Protein AF-0000000075106547 (afdb_homodimer)

Solvent-accessible surface area (backbone atoms only — not comparable to full-atom values): 24984 Å² total; per-residue (Å²): 137,80,78,79,80,79,58,65,63,56,52,52,57,52,51,61,35,63,42,76,65,81,69,67,64,35,56,65,35,64,39,26,22,34,36,47,40,51,32,38,85,75,38,53,70,43,64,69,35,44,50,49,42,47,55,53,49,51,49,49,57,64,35,77,43,72,66,22,63,72,66,71,40,57,31,44,57,52,49,46,49,51,40,51,51,55,41,36,71,74,37,48,65,53,44,67,60,53,68,52,71,87,51,52,55,53,53,53,51,51,51,52,50,53,60,61,70,52,55,55,88,45,49,68,60,52,46,28,33,25,26,42,51,12,48,56,52,60,70,41,84,60,59,52,71,41,50,54,23,52,52,51,52,41,48,53,50,47,50,40,49,71,43,47,92,67,40,38,60,65,49,34,34,19,44,34,16,47,53,37,34,51,49,51,37,17,37,22,28,44,40,33,54,87,57,58,64,66,61,21,45,62,59,61,33,47,42,52,34,44,52,47,48,51,56,52,50,58,57,54,56,56,61,58,55,62,59,60,62,66,60,66,60,64,80,106,139,82,80,78,81,77,62,66,65,57,52,52,56,52,50,60,36,64,42,74,62,82,65,65,62,35,56,63,35,64,38,26,20,33,36,46,40,52,32,38,85,75,36,53,70,44,66,68,35,43,51,48,41,48,56,52,47,51,50,49,58,63,36,75,43,72,67,23,62,72,65,72,39,58,31,45,57,52,49,46,51,50,41,52,50,54,41,37,71,74,36,47,62,52,43,66,59,54,69,54,72,87,51,53,58,54,53,53,50,51,52,52,49,52,59,60,69,53,55,56,88,46,48,69,60,52,45,29,32,25,26,42,52,11,48,56,51,58,71,41,84,62,59,51,71,39,50,54,23,50,51,52,52,43,47,52,51,48,50,41,51,70,43,45,92,68,38,37,62,67,48,36,34,18,46,34,16,46,53,37,34,51,49,50,38,17,37,23,30,44,38,32,75,72,61,56,62,66,62,20,43,62,57,59,34,46,41,48,37,46,53,48,47,52,56,51,50,58,57,53,57,55,60,55,55,60,56,59,61,64,60,65,60,64,78,106

Structure (mmCIF, N/CA/C/O backbone):
data_AF-0000000075106547-model_v1
#
loop_
_entity.id
_entity.type
_entity.pdbx_description
1 polymer 'Globin domain-containing protein'
#
loop_
_atom_site.group_PDB
_atom_site.id
_atom_site.type_symbol
_atom_site.label_atom_id
_atom_site.label_alt_id
_atom_site.label_comp_id
_atom_site.label_asym_id
_atom_site.label_entity_id
_atom_site.label_seq_id
_atom_site.pdbx_PDB_ins_code
_atom_site.Cartn_x
_atom_site.Cartn_y
_atom_site.Cartn_z
_atom_site.occupancy
_atom_site.B_iso_or_equiv
_atom_site.auth_seq_id
_atom_site.auth_comp_id
_atom_site.auth_asym_id
_atom_site.auth_atom_id
_atom_site.pdbx_PDB_model_num
ATOM 1 N N . MET A 1 1 ? 10.703 -54.156 0.017 1 30.72 1 MET A N 1
ATOM 2 C CA . MET A 1 1 ? 9.367 -53.906 0.556 1 30.72 1 MET A CA 1
ATOM 3 C C . MET A 1 1 ? 8.961 -52.469 0.303 1 30.72 1 MET A C 1
ATOM 5 O O . MET A 1 1 ? 9.57 -51.531 0.836 1 30.72 1 MET A O 1
ATOM 9 N N . GLY A 1 2 ? 8.5 -52 -0.879 1 34.97 2 GLY A N 1
ATOM 10 C CA . GLY A 1 2 ? 8.195 -50.75 -1.591 1 34.97 2 GLY A CA 1
ATOM 11 C C . GLY A 1 2 ? 7.039 -50 -0.983 1 34.97 2 GLY A C 1
ATOM 12 O O . GLY A 1 2 ? 5.891 -50.438 -1.051 1 34.97 2 GLY A O 1
ATOM 13 N N . GLY A 1 3 ? 7.254 -49.281 0.137 1 39.09 3 GLY A N 1
ATOM 14 C CA . GLY A 1 3 ? 6.18 -48.594 0.824 1 39.09 3 GLY A CA 1
ATOM 15 C C . GLY A 1 3 ? 5.391 -47.656 -0.085 1 39.09 3 GLY A C 1
ATOM 16 O O . GLY A 1 3 ? 5.969 -46.938 -0.905 1 39.09 3 GLY A O 1
ATOM 17 N N . LYS A 1 4 ? 4.141 -48.125 -0.405 1 44.91 4 LYS A N 1
ATOM 18 C CA . LYS A 1 4 ? 3.143 -47.469 -1.254 1 44.91 4 LYS A CA 1
ATOM 19 C C . LYS A 1 4 ? 2.939 -46 -0.854 1 44.91 4 LYS A C 1
ATOM 21 O O . LYS A 1 4 ? 2.734 -45.719 0.323 1 44.91 4 LYS A O 1
ATOM 26 N N . PRO A 1 5 ? 3.264 -45.031 -1.655 1 45.59 5 PRO A N 1
ATOM 27 C CA . PRO A 1 5 ? 3.24 -43.562 -1.402 1 45.59 5 PRO A CA 1
ATOM 28 C C . PRO A 1 5 ? 1.875 -43.094 -0.927 1 45.59 5 PRO A C 1
ATOM 30 O O . PRO A 1 5 ? 0.857 -43.719 -1.179 1 45.59 5 PRO A O 1
ATOM 33 N N . SER A 1 6 ? 1.68 -42.031 0.016 1 41.75 6 SER A N 1
ATOM 34 C CA . SER A 1 6 ? 0.775 -41.156 0.778 1 41.75 6 SER A CA 1
ATOM 35 C C . SER A 1 6 ? -0.277 -40.531 -0.125 1 41.75 6 SER A C 1
ATOM 37 O O . SER A 1 6 ? -0.395 -39.312 -0.181 1 41.75 6 SER A O 1
ATOM 39 N N . LYS A 1 7 ? -0.976 -41.156 -0.979 1 49.06 7 LYS A N 1
ATOM 40 C CA . LYS A 1 7 ? -2.107 -40.812 -1.837 1 49.06 7 LYS A CA 1
ATOM 41 C C . LYS A 1 7 ? -3.277 -40.281 -1.018 1 49.06 7 LYS A C 1
ATOM 43 O O . LYS A 1 7 ? -3.996 -39.375 -1.465 1 49.06 7 LYS A O 1
ATOM 48 N N . GLU A 1 8 ? -3.484 -40.75 0.095 1 41.91 8 GLU A N 1
ATOM 49 C CA . GLU A 1 8 ? -4.645 -40.375 0.902 1 41.91 8 GLU A CA 1
ATOM 50 C C . GLU A 1 8 ? -4.59 -38.906 1.317 1 41.91 8 GLU A C 1
ATOM 52 O O . GLU A 1 8 ? -5.609 -38.219 1.31 1 41.91 8 GLU A O 1
ATOM 57 N N . LYS A 1 9 ? -3.547 -38.438 1.621 1 46.06 9 LYS A N 1
ATOM 58 C CA . LYS A 1 9 ? -3.436 -37.031 2.021 1 46.06 9 LYS A CA 1
ATOM 59 C C . LYS A 1 9 ? -3.697 -36.094 0.841 1 46.06 9 LYS A C 1
ATOM 61 O O . LYS A 1 9 ? -4.137 -34.969 1.026 1 46.06 9 LYS A O 1
ATOM 66 N N . LYS A 1 10 ? -3.363 -36.469 -0.302 1 42.81 10 LYS A N 1
ATOM 67 C CA . LYS A 1 10 ? -3.625 -35.656 -1.476 1 42.81 10 LYS A CA 1
ATOM 68 C C . LYS A 1 10 ? -5.121 -35.531 -1.755 1 42.81 10 LYS A C 1
ATOM 70 O O . LYS A 1 10 ? -5.633 -34.469 -2.059 1 42.81 10 LYS A O 1
ATOM 75 N N . ILE A 1 11 ? -5.828 -36.562 -1.585 1 44.66 11 ILE A N 1
ATOM 76 C CA . ILE A 1 11 ? -7.254 -36.625 -1.889 1 44.66 11 ILE A CA 1
ATOM 77 C C . ILE A 1 11 ? -8.031 -35.812 -0.851 1 44.66 11 ILE A C 1
ATOM 79 O O . ILE A 1 11 ? -8.938 -35.062 -1.198 1 44.66 11 ILE A O 1
ATOM 83 N N . VAL A 1 12 ? -7.652 -35.844 0.376 1 42.22 12 VAL A N 1
ATOM 84 C CA . VAL A 1 12 ? -8.359 -35.125 1.437 1 42.22 12 VAL A CA 1
ATOM 85 C C . VAL A 1 12 ? -8.156 -33.625 1.281 1 42.22 12 VAL A C 1
ATOM 87 O O . VAL A 1 12 ? -9.102 -32.844 1.421 1 42.22 12 VAL A O 1
ATOM 90 N N . VAL A 1 13 ? -7.047 -33.156 0.962 1 43.84 13 VAL A N 1
ATOM 91 C CA . VAL A 1 13 ? -6.793 -31.719 0.77 1 43.84 13 VAL A CA 1
ATOM 92 C C . VAL A 1 13 ? -7.574 -31.219 -0.441 1 43.84 13 VAL A C 1
ATOM 94 O O . VAL A 1 13 ? -8.164 -30.141 -0.399 1 43.84 13 VAL A O 1
ATOM 97 N N . GLU A 1 14 ? -7.625 -32.094 -1.427 1 44.78 14 GLU A N 1
ATOM 98 C CA . GLU A 1 14 ? -8.398 -31.734 -2.607 1 44.78 14 GLU A CA 1
ATOM 99 C C . GLU A 1 14 ? -9.891 -31.672 -2.291 1 44.78 14 GLU A C 1
ATOM 101 O O . GLU A 1 14 ? -10.586 -30.75 -2.732 1 44.78 14 GLU A O 1
ATOM 106 N N . GLU A 1 15 ? -10.336 -32.625 -1.574 1 44.88 15 GLU A N 1
ATOM 107 C CA . GLU A 1 15 ? -11.75 -32.688 -1.219 1 44.88 15 GLU A CA 1
ATOM 108 C C . GLU A 1 15 ? -12.133 -31.5 -0.331 1 44.88 15 GLU A C 1
ATOM 110 O O . GLU A 1 15 ? -13.203 -30.906 -0.494 1 44.88 15 GLU A O 1
ATOM 115 N N . VAL A 1 16 ? -11.344 -31.234 0.59 1 43.84 16 VAL A N 1
ATOM 116 C CA . VAL A 1 16 ? -11.633 -30.125 1.496 1 43.84 16 VAL A CA 1
ATOM 117 C C . VAL A 1 16 ? -11.609 -28.797 0.722 1 43.84 16 VAL A C 1
ATOM 119 O O . VAL A 1 16 ? -12.43 -27.922 0.979 1 43.84 16 VAL A O 1
ATOM 122 N N . LEU A 1 17 ? -10.812 -28.797 -0.248 1 46.12 17 LEU A N 1
ATOM 123 C CA . LEU A 1 17 ? -10.695 -27.578 -1.054 1 46.12 17 LEU A CA 1
ATOM 124 C C . LEU A 1 17 ? -11.945 -27.375 -1.906 1 46.12 17 LEU A C 1
ATOM 126 O O . LEU A 1 17 ? -12.242 -26.25 -2.32 1 46.12 17 LEU A O 1
ATOM 130 N N . TYR A 1 18 ? -12.719 -28.562 -2.111 1 45.62 18 TYR A N 1
ATOM 131 C CA . TYR A 1 18 ? -13.859 -28.469 -3.018 1 45.62 18 TYR A CA 1
ATOM 132 C C . TYR A 1 18 ? -15.156 -28.234 -2.242 1 45.62 18 TYR A C 1
ATOM 134 O O . TYR A 1 18 ? -16.219 -28.016 -2.838 1 45.62 18 TYR A O 1
ATOM 142 N N . ARG A 1 19 ? -15 -28.344 -0.941 1 48.44 19 ARG A N 1
ATOM 143 C CA . ARG A 1 19 ? -16.25 -28.078 -0.229 1 48.44 19 ARG A CA 1
ATOM 144 C C . ARG A 1 19 ? -16.609 -26.609 -0.318 1 48.44 19 ARG A C 1
ATOM 146 O O . ARG A 1 19 ? -15.742 -25.734 -0.328 1 48.44 19 ARG A O 1
ATOM 153 N N . GLU A 1 20 ? -17.875 -26.469 -0.682 1 55.62 20 GLU A N 1
ATOM 154 C CA . GLU A 1 20 ? -18.406 -25.109 -0.751 1 55.62 20 GLU A CA 1
ATOM 155 C C . GLU A 1 20 ? -18.188 -24.359 0.558 1 55.62 20 GLU A C 1
ATOM 157 O O . GLU A 1 20 ? -18.453 -24.891 1.638 1 55.62 20 GLU A O 1
ATOM 162 N N . PHE A 1 21 ? -17.344 -23.438 0.439 1 57.31 21 PHE A N 1
ATOM 163 C CA . PHE A 1 21 ? -17.125 -22.562 1.582 1 57.31 21 PHE A CA 1
ATOM 164 C C . PHE A 1 21 ? -18.438 -21.938 2.045 1 57.31 21 PHE A C 1
ATOM 166 O O . PHE A 1 21 ? -19.141 -21.312 1.252 1 57.31 21 PHE A O 1
ATOM 173 N N . THR A 1 22 ? -18.906 -22.297 3.182 1 60.94 22 THR A N 1
ATOM 174 C CA . THR A 1 22 ? -20.234 -21.938 3.66 1 60.94 22 THR A CA 1
ATOM 175 C C . THR A 1 22 ? -20.141 -20.812 4.695 1 60.94 22 THR A C 1
ATOM 177 O O . THR A 1 22 ? -21.156 -20.406 5.262 1 60.94 22 THR A O 1
ATOM 180 N N . TYR A 1 23 ? -18.969 -20.297 4.895 1 64.06 23 TYR A N 1
ATOM 181 C CA . TYR A 1 23 ? -18.875 -19.25 5.895 1 64.06 23 TYR A CA 1
ATOM 182 C C . TYR A 1 23 ? -19.109 -17.875 5.27 1 64.06 23 TYR A C 1
ATOM 184 O O . TYR A 1 23 ? -19.109 -17.734 4.043 1 64.06 23 TYR A O 1
ATOM 192 N N . GLY A 1 24 ? -19.422 -16.859 6.102 1 75.88 24 GLY A N 1
ATOM 193 C CA . GLY A 1 24 ? -19.625 -15.492 5.648 1 75.88 24 GLY A CA 1
ATOM 194 C C . GLY A 1 24 ? -18.406 -14.883 4.992 1 75.88 24 GLY A C 1
ATOM 195 O O . GLY A 1 24 ? -17.297 -15.383 5.164 1 75.88 24 GLY A O 1
ATOM 196 N N . LEU A 1 25 ? -18.719 -13.961 4.051 1 84.06 25 LEU A N 1
ATOM 197 C CA . LEU A 1 25 ? -17.672 -13.227 3.361 1 84.06 25 LEU A CA 1
ATOM 198 C C . LEU A 1 25 ? -17.625 -11.773 3.838 1 84.06 25 LEU A C 1
ATOM 200 O O . LEU A 1 25 ? -18.625 -11.234 4.289 1 84.06 25 LEU A O 1
ATOM 204 N N . ALA A 1 26 ? -16.438 -11.227 3.793 1 87.81 26 ALA A N 1
ATOM 205 C CA . ALA A 1 26 ? -16.234 -9.844 4.211 1 87.81 26 ALA A CA 1
ATOM 206 C C . ALA A 1 26 ? -16.859 -8.875 3.213 1 87.81 26 ALA A C 1
ATOM 208 O O . ALA A 1 26 ? -17 -9.195 2.031 1 87.81 26 ALA A O 1
ATOM 209 N N . ALA A 1 27 ? -17.188 -7.637 3.768 1 85.25 27 ALA A N 1
ATOM 210 C CA . ALA A 1 27 ? -17.703 -6.566 2.922 1 85.25 27 ALA A CA 1
ATOM 211 C C . ALA A 1 27 ? -16.656 -6.109 1.91 1 85.25 27 ALA A C 1
ATOM 213 O O . ALA A 1 27 ? -15.453 -6.191 2.174 1 85.25 27 ALA A O 1
ATOM 214 N N . SER A 1 28 ? -17.141 -5.629 0.776 1 86.62 28 SER A N 1
ATOM 215 C CA . SER A 1 28 ? -16.281 -5.246 -0.329 1 86.62 28 SER A CA 1
ATOM 216 C C . SER A 1 28 ? -15.273 -4.176 0.099 1 86.62 28 SER A C 1
ATOM 218 O O . SER A 1 28 ? -14.117 -4.191 -0.326 1 86.62 28 SER A O 1
ATOM 220 N N . ASP A 1 29 ? -15.711 -3.203 0.863 1 87.44 29 ASP A N 1
ATOM 221 C CA . ASP A 1 29 ? -14.82 -2.121 1.268 1 87.44 29 ASP A CA 1
ATOM 222 C C . ASP A 1 29 ? -13.711 -2.637 2.184 1 87.44 29 ASP A C 1
ATOM 224 O O . ASP A 1 29 ? -12.57 -2.178 2.105 1 87.44 29 ASP A O 1
ATOM 228 N N . CYS A 1 30 ? -14.039 -3.609 2.984 1 90.19 30 CYS A N 1
ATOM 229 C CA . CYS A 1 30 ? -13.023 -4.234 3.828 1 90.19 30 CYS A CA 1
ATOM 230 C C . CYS A 1 30 ? -12 -4.984 2.986 1 90.19 30 CYS A C 1
ATOM 232 O O . CYS A 1 30 ? -10.797 -4.887 3.234 1 90.19 30 CYS A O 1
ATOM 234 N N . VAL A 1 31 ? -12.492 -5.699 2.039 1 92.25 31 VAL A N 1
ATOM 235 C CA . VAL A 1 31 ? -11.609 -6.461 1.156 1 92.25 31 VAL A CA 1
ATOM 236 C C . VAL A 1 31 ? -10.719 -5.504 0.366 1 92.25 31 VAL A C 1
ATOM 238 O O . VAL A 1 31 ? -9.5 -5.684 0.305 1 92.25 31 VAL A O 1
ATOM 241 N N . GLN A 1 32 ? -11.312 -4.457 -0.16 1 92.12 32 GLN A N 1
ATOM 242 C CA . GLN A 1 32 ? -10.586 -3.494 -0.985 1 92.12 32 GLN A CA 1
ATOM 243 C C . GLN A 1 32 ? -9.516 -2.771 -0.176 1 92.12 32 GLN A C 1
ATOM 245 O O . GLN A 1 32 ? -8.43 -2.475 -0.692 1 92.12 32 GLN A O 1
ATOM 250 N N . HIS A 1 33 ? -9.75 -2.566 1.039 1 93 33 HIS A N 1
ATOM 251 C CA . HIS A 1 33 ? -8.805 -1.859 1.896 1 93 33 HIS A CA 1
ATOM 252 C C . HIS A 1 33 ? -7.465 -2.588 1.959 1 93 33 HIS A C 1
ATOM 254 O O . HIS A 1 33 ? -6.414 -1.955 2.07 1 93 33 HIS A O 1
ATOM 260 N N . TYR A 1 34 ? -7.559 -3.846 1.873 1 93.88 34 TYR A N 1
ATOM 261 C CA . TYR A 1 34 ? -6.344 -4.613 2.107 1 93.88 34 TYR A CA 1
ATOM 262 C C . TYR A 1 34 ? -5.777 -5.152 0.8 1 93.88 34 TYR A C 1
ATOM 264 O O . TYR A 1 34 ? -4.816 -5.93 0.804 1 93.88 34 TYR A O 1
ATOM 272 N N . LEU A 1 35 ? -6.375 -4.781 -0.292 1 94.94 35 LEU A N 1
ATOM 273 C CA . LEU A 1 35 ? -5.738 -4.961 -1.592 1 94.94 35 LEU A CA 1
ATOM 274 C C . LEU A 1 35 ? -4.703 -3.871 -1.847 1 94.94 35 LEU A C 1
ATOM 276 O O . LEU A 1 35 ? -4.91 -2.715 -1.473 1 94.94 35 LEU A O 1
ATOM 280 N N . PRO A 1 36 ? -3.559 -4.277 -2.49 1 94.25 36 PRO A N 1
ATOM 281 C CA . PRO A 1 36 ? -2.611 -3.215 -2.834 1 94.25 36 PRO A CA 1
ATOM 282 C C . PRO A 1 36 ? -3.23 -2.131 -3.713 1 94.25 36 PRO A C 1
ATOM 284 O O . PRO A 1 36 ? -3.879 -2.441 -4.715 1 94.25 36 PRO A O 1
ATOM 287 N N . PRO A 1 37 ? -2.99 -0.891 -3.377 1 92.38 37 PRO A N 1
ATOM 288 C CA . PRO A 1 37 ? -3.625 0.204 -4.113 1 92.38 37 PRO A CA 1
ATOM 289 C C . PRO A 1 37 ? -3.18 0.27 -5.574 1 92.38 37 PRO A C 1
ATOM 291 O O . PRO A 1 37 ? -3.824 0.932 -6.391 1 92.38 37 PRO A O 1
ATOM 294 N N . ASN A 1 38 ? -2.074 -0.325 -5.891 1 88.44 38 ASN A N 1
ATOM 295 C CA . ASN A 1 38 ? -1.568 -0.264 -7.258 1 88.44 38 ASN A CA 1
ATOM 296 C C . ASN A 1 38 ? -2.066 -1.439 -8.094 1 88.44 38 ASN A C 1
ATOM 298 O O . ASN A 1 38 ? -1.731 -1.554 -9.273 1 88.44 38 ASN A O 1
ATOM 302 N N . LEU A 1 39 ? -2.85 -2.344 -7.48 1 91.88 39 LEU A N 1
ATOM 303 C CA . LEU A 1 39 ? -3.494 -3.412 -8.234 1 91.88 39 LEU A CA 1
ATOM 304 C C . LEU A 1 39 ? -4.887 -2.988 -8.695 1 91.88 39 LEU A C 1
ATOM 306 O O . LEU A 1 39 ? -5.457 -2.035 -8.164 1 91.88 39 LEU A O 1
ATOM 310 N N . PRO A 1 40 ? -5.41 -3.738 -9.688 1 89.75 40 PRO A N 1
ATOM 311 C CA . PRO A 1 40 ? -6.762 -3.389 -10.125 1 89.75 40 PRO A CA 1
ATOM 312 C C . PRO A 1 40 ? -7.809 -3.59 -9.031 1 89.75 40 PRO A C 1
ATOM 314 O O . PRO A 1 40 ? -7.719 -4.547 -8.258 1 89.75 40 PRO A O 1
ATOM 317 N N . ILE A 1 41 ? -8.75 -2.664 -8.961 1 88.31 41 ILE A N 1
ATOM 318 C CA . ILE A 1 41 ? -9.836 -2.74 -7.988 1 88.31 41 ILE A CA 1
ATOM 319 C C . ILE A 1 41 ? -10.688 -3.975 -8.266 1 88.31 41 ILE A C 1
ATOM 321 O O . ILE A 1 41 ? -11.227 -4.586 -7.34 1 88.31 41 ILE A O 1
ATOM 325 N N . ARG A 1 42 ? -10.789 -4.316 -9.555 1 89.12 42 ARG A N 1
ATOM 326 C CA . ARG A 1 42 ? -11.539 -5.484 -10 1 89.12 42 ARG A CA 1
ATOM 327 C C . ARG A 1 42 ? -10.68 -6.379 -10.891 1 89.12 42 ARG A C 1
ATOM 329 O O . ARG A 1 42 ? -10.875 -6.426 -12.109 1 89.12 42 ARG A O 1
ATOM 336 N N . PRO A 1 43 ? -9.797 -7.133 -10.242 1 92.75 43 PRO A N 1
ATOM 337 C CA . PRO A 1 43 ? -8.914 -8 -11.031 1 92.75 43 PRO A CA 1
ATOM 338 C C . PRO A 1 43 ? -9.664 -9.148 -11.703 1 92.75 43 PRO A C 1
ATOM 340 O O . PRO A 1 43 ? -10.656 -9.641 -11.164 1 92.75 43 PRO A O 1
ATOM 343 N N . ILE A 1 44 ? -9.094 -9.539 -12.82 1 91.94 44 ILE A N 1
ATOM 344 C CA . ILE A 1 44 ? -9.789 -10.547 -13.609 1 91.94 44 ILE A CA 1
ATOM 345 C C . ILE A 1 44 ? -8.875 -11.758 -13.82 1 91.94 44 ILE A C 1
ATOM 347 O O . ILE A 1 44 ? -7.652 -11.609 -13.93 1 91.94 44 ILE A O 1
ATOM 351 N N . LEU A 1 45 ? -9.516 -12.898 -13.836 1 93.31 45 LEU A N 1
ATOM 352 C CA . LEU A 1 45 ? -8.875 -14.156 -14.203 1 93.31 45 LEU A CA 1
ATOM 353 C C . LEU A 1 45 ? -9.25 -14.562 -15.625 1 93.31 45 LEU A C 1
ATOM 355 O O . LEU A 1 45 ? -10.414 -14.852 -15.906 1 93.31 45 LEU A O 1
ATOM 359 N N . ASN A 1 46 ? -8.25 -14.516 -16.5 1 91.06 46 ASN A N 1
ATOM 360 C CA . ASN A 1 46 ? -8.523 -14.992 -17.859 1 91.06 46 ASN A CA 1
ATOM 361 C C . ASN A 1 46 ? -7.332 -15.742 -18.438 1 91.06 46 ASN A C 1
ATOM 363 O O . ASN A 1 46 ? -6.238 -15.711 -17.875 1 91.06 46 ASN A O 1
ATOM 367 N N . VAL A 1 47 ? -7.574 -16.375 -19.531 1 95.06 47 VAL A N 1
ATOM 368 C CA . VAL A 1 47 ? -6.602 -17.312 -20.109 1 95.06 47 VAL A CA 1
ATOM 369 C C . VAL A 1 47 ? -5.387 -16.531 -20.625 1 95.06 47 VAL A C 1
ATOM 371 O O . VAL A 1 47 ? -4.254 -17 -20.516 1 95.06 47 VAL A O 1
ATOM 374 N N . ALA A 1 48 ? -5.539 -15.414 -21.156 1 94.31 48 ALA A N 1
ATOM 375 C CA . ALA A 1 48 ? -4.445 -14.617 -21.703 1 94.31 48 ALA A CA 1
ATOM 376 C C . ALA A 1 48 ? -3.465 -14.203 -20.609 1 94.31 48 ALA A C 1
ATOM 378 O O . ALA A 1 48 ? -2.25 -14.344 -20.766 1 94.31 48 ALA A O 1
ATOM 379 N N . TYR A 1 49 ? -4.008 -13.711 -19.5 1 94.81 49 TYR A N 1
ATOM 380 C CA . TYR A 1 49 ? -3.166 -13.328 -18.375 1 94.81 49 TYR A CA 1
ATOM 381 C C . TYR A 1 49 ? -2.449 -14.531 -17.781 1 94.81 49 TYR A C 1
ATOM 383 O O . TYR A 1 49 ? -1.263 -14.461 -17.469 1 94.81 49 TYR A O 1
ATOM 391 N N . LEU A 1 50 ? -3.152 -15.641 -17.703 1 97.06 50 LEU A N 1
ATOM 392 C CA . LEU A 1 50 ? -2.531 -16.859 -17.172 1 97.06 50 LEU A CA 1
ATOM 393 C C . LEU A 1 50 ? -1.385 -17.312 -18.062 1 97.06 50 LEU A C 1
ATOM 395 O O . LEU A 1 50 ? -0.336 -17.734 -17.562 1 97.06 50 LEU A O 1
ATOM 399 N N . THR A 1 51 ? -1.604 -17.219 -19.297 1 97.5 51 THR A N 1
ATOM 400 C CA . THR A 1 51 ? -0.58 -17.609 -20.25 1 97.5 51 THR A CA 1
ATOM 401 C C . THR A 1 51 ? 0.662 -16.734 -20.109 1 97.5 51 THR A C 1
ATOM 403 O O . THR A 1 51 ? 1.784 -17.25 -20.062 1 97.5 51 THR A O 1
ATOM 406 N N . ASP A 1 52 ? 0.47 -15.445 -20.016 1 96.81 52 ASP A N 1
ATOM 407 C CA . ASP A 1 52 ? 1.588 -14.523 -19.844 1 96.81 52 ASP A CA 1
ATOM 408 C C . ASP A 1 52 ? 2.332 -14.789 -18.547 1 96.81 52 ASP A C 1
ATOM 410 O O . ASP A 1 52 ? 3.564 -14.781 -18.516 1 96.81 52 ASP A O 1
ATOM 414 N N . CYS A 1 53 ? 1.581 -15 -17.5 1 97.62 53 CYS A N 1
ATOM 415 C CA . CYS A 1 53 ? 2.195 -15.266 -16.203 1 97.62 53 CYS A CA 1
ATOM 416 C C . CYS A 1 53 ? 2.971 -16.578 -16.219 1 97.62 53 CYS A C 1
ATOM 418 O O . CYS A 1 53 ? 4.07 -16.656 -15.672 1 97.62 53 CYS A O 1
ATOM 420 N N . THR A 1 54 ? 2.398 -17.562 -16.906 1 97.62 54 THR A N 1
ATOM 421 C CA . THR A 1 54 ? 3.059 -18.859 -17 1 97.62 54 THR A CA 1
ATOM 422 C C . THR A 1 54 ? 4.383 -18.75 -17.75 1 97.62 54 THR A C 1
ATOM 424 O O . THR A 1 54 ? 5.406 -19.266 -17.297 1 97.62 54 THR A O 1
ATOM 427 N N . LYS A 1 55 ? 4.352 -18.078 -18.812 1 97 55 LYS A N 1
ATOM 428 C CA . LYS A 1 55 ? 5.547 -17.891 -19.625 1 97 55 LYS A CA 1
ATOM 429 C C . LYS A 1 55 ? 6.625 -17.125 -18.859 1 97 55 LYS A C 1
ATOM 431 O O . LYS A 1 55 ? 7.793 -17.531 -18.875 1 97 55 LYS A O 1
ATOM 436 N N . THR A 1 56 ? 6.246 -16.141 -18.203 1 95.94 56 THR A N 1
ATOM 437 C CA . THR A 1 56 ? 7.23 -15.281 -17.562 1 95.94 56 THR A CA 1
ATOM 438 C C . THR A 1 56 ? 7.738 -15.914 -16.266 1 95.94 56 THR A C 1
ATOM 440 O O . THR A 1 56 ? 8.891 -15.719 -15.883 1 95.94 56 THR A O 1
ATOM 443 N N . TRP A 1 57 ? 6.871 -16.672 -15.633 1 95.56 57 TRP A N 1
ATOM 444 C CA . TRP A 1 57 ? 7.332 -17.422 -14.469 1 95.56 57 TRP A CA 1
ATOM 445 C C . TRP A 1 57 ? 8.391 -18.438 -14.859 1 95.56 57 TRP A C 1
ATOM 447 O O . TRP A 1 57 ? 9.383 -18.609 -14.156 1 95.56 57 TRP A O 1
ATOM 457 N N . LYS A 1 58 ? 8.164 -19.109 -15.93 1 93.44 58 LYS A N 1
ATOM 458 C CA . LYS A 1 58 ? 9.133 -20.078 -16.438 1 93.44 58 LYS A CA 1
ATOM 459 C C . LYS A 1 58 ? 10.484 -19.406 -16.703 1 93.44 58 LYS A C 1
ATOM 461 O O . LYS A 1 58 ? 11.531 -20 -16.438 1 93.44 58 LYS A O 1
ATOM 466 N N . LEU A 1 59 ? 10.477 -18.188 -17.172 1 91.94 59 LEU A N 1
ATOM 467 C CA . LEU A 1 59 ? 11.711 -17.453 -17.422 1 91.94 59 LEU A CA 1
ATOM 468 C C . LEU A 1 59 ? 12.461 -17.188 -16.125 1 91.94 59 LEU A C 1
ATOM 470 O O . LEU A 1 59 ? 13.688 -17.312 -16.062 1 91.94 59 LEU A O 1
ATOM 474 N N . ILE A 1 60 ? 11.719 -16.906 -15.102 1 91.06 60 ILE A N 1
ATOM 475 C CA . ILE A 1 60 ? 12.328 -16.594 -13.812 1 91.06 60 ILE A CA 1
ATOM 476 C C . ILE A 1 60 ? 12.938 -17.859 -13.211 1 91.06 60 ILE A C 1
ATOM 478 O O . ILE A 1 60 ? 14.078 -17.844 -12.734 1 91.06 60 ILE A O 1
ATOM 482 N N . VAL A 1 61 ? 12.203 -18.938 -13.32 1 87.38 61 VAL A N 1
ATOM 483 C CA . VAL A 1 61 ? 12.602 -20.203 -12.703 1 87.38 61 VAL A CA 1
ATOM 484 C C . VAL A 1 61 ? 13.812 -20.766 -13.438 1 87.38 61 VAL A C 1
ATOM 486 O O . VAL A 1 61 ? 14.68 -21.406 -12.828 1 87.38 61 VAL A O 1
ATOM 489 N N . THR A 1 62 ? 13.883 -20.484 -14.68 1 85.12 62 THR A N 1
ATOM 490 C CA . THR A 1 62 ? 14.938 -21.109 -15.477 1 85.12 62 THR A CA 1
ATOM 491 C C . THR A 1 62 ? 16.094 -20.125 -15.688 1 85.12 62 THR A C 1
ATOM 493 O O . THR A 1 62 ? 17.078 -20.453 -16.375 1 85.12 62 THR A O 1
ATOM 496 N N . ALA A 1 63 ? 15.875 -18.969 -15.18 1 77.31 63 ALA A N 1
ATOM 497 C CA . ALA A 1 63 ? 16.906 -17.953 -15.383 1 77.31 63 ALA A CA 1
ATOM 498 C C . ALA A 1 63 ? 18.234 -18.406 -14.789 1 77.31 63 ALA A C 1
ATOM 500 O O . ALA A 1 63 ? 18.281 -18.969 -13.695 1 77.31 63 ALA A O 1
ATOM 501 N N . ASN A 1 64 ? 19.125 -18.5 -15.672 1 63.81 64 ASN A N 1
ATOM 502 C CA . ASN A 1 64 ? 20.531 -18.719 -15.297 1 63.81 64 ASN A CA 1
ATOM 503 C C . ASN A 1 64 ? 21.359 -17.469 -15.461 1 63.81 64 ASN A C 1
ATOM 505 O O . ASN A 1 64 ? 21.547 -16.969 -16.578 1 63.81 64 ASN A O 1
ATOM 509 N N . THR A 1 65 ? 21.484 -16.734 -14.352 1 60.62 65 THR A N 1
ATOM 510 C CA . THR A 1 65 ? 22.266 -15.5 -14.477 1 60.62 65 THR A CA 1
ATOM 511 C C . THR A 1 65 ? 23.703 -15.727 -14.039 1 60.62 65 THR A C 1
ATOM 513 O O . THR A 1 65 ? 24.016 -16.719 -13.383 1 60.62 65 THR A O 1
ATOM 516 N N . ASP A 1 66 ? 24.531 -14.93 -14.68 1 59 66 ASP A N 1
ATOM 517 C CA . ASP A 1 66 ? 25.922 -14.945 -14.242 1 59 66 ASP A CA 1
ATOM 518 C C . ASP A 1 66 ? 26.031 -14.859 -12.719 1 59 66 ASP A C 1
ATOM 520 O O . ASP A 1 66 ? 26.891 -15.5 -12.117 1 59 66 ASP A O 1
ATOM 524 N N . ARG A 1 67 ? 25.156 -14.109 -12.211 1 57.19 67 ARG A N 1
ATOM 525 C CA . ARG A 1 67 ? 25.141 -14 -10.758 1 57.19 67 ARG A CA 1
ATOM 526 C C . ARG A 1 67 ? 24.922 -15.367 -10.117 1 57.19 67 ARG A C 1
ATOM 528 O O . ARG A 1 67 ? 25.5 -15.664 -9.07 1 57.19 67 ARG A O 1
ATOM 535 N N . MET A 1 68 ? 24.188 -16.156 -10.758 1 60.34 68 MET A N 1
ATOM 536 C CA . MET A 1 68 ? 23.859 -17.5 -10.297 1 60.34 68 MET A CA 1
ATOM 537 C C . MET A 1 68 ? 25.109 -18.391 -10.289 1 60.34 68 MET A C 1
ATOM 539 O O . MET A 1 68 ? 25.312 -19.172 -9.352 1 60.34 68 MET A O 1
ATOM 543 N N . ARG A 1 69 ? 25.734 -18.125 -11.289 1 59.97 69 ARG A N 1
ATOM 544 C CA . ARG A 1 69 ? 26.969 -18.906 -11.391 1 59.97 69 ARG A CA 1
ATOM 545 C C . ARG A 1 69 ? 27.953 -18.5 -10.312 1 59.97 69 ARG A C 1
ATOM 547 O O . ARG A 1 69 ? 28.672 -19.359 -9.758 1 59.97 69 ARG A O 1
ATOM 554 N N . GLN A 1 70 ? 27.875 -17.297 -10.102 1 60.06 70 GLN A N 1
ATOM 555 C CA . GLN A 1 70 ? 28.859 -16.781 -9.141 1 60.06 70 GLN A CA 1
ATOM 556 C C . GLN A 1 70 ? 28.547 -17.25 -7.727 1 60.06 70 GLN A C 1
ATOM 558 O O . GLN A 1 70 ? 29.453 -17.547 -6.953 1 60.06 70 GLN A O 1
ATOM 563 N N . TYR A 1 71 ? 27.297 -17.359 -7.484 1 60.84 71 TYR A N 1
ATOM 564 C CA . TYR A 1 71 ? 26.953 -17.656 -6.102 1 60.84 71 TYR A CA 1
ATOM 565 C C . TYR A 1 71 ? 26.672 -19.156 -5.922 1 60.84 71 TYR A C 1
ATOM 567 O O . TYR A 1 71 ? 26.453 -19.609 -4.805 1 60.84 71 TYR A O 1
ATOM 575 N N . GLY A 1 72 ? 26.844 -19.844 -6.961 1 61.78 72 GLY A N 1
ATOM 576 C CA . GLY A 1 72 ? 26.625 -21.281 -6.875 1 61.78 72 GLY A CA 1
ATOM 577 C C . GLY A 1 72 ? 25.188 -21.641 -6.543 1 61.78 72 GLY A C 1
ATOM 578 O O . GLY A 1 72 ? 24.922 -22.734 -6.062 1 61.78 72 GLY A O 1
ATOM 579 N N . LYS A 1 73 ? 24.328 -20.672 -6.527 1 66.94 73 LYS A N 1
ATOM 580 C CA . LYS A 1 73 ? 22.906 -20.922 -6.258 1 66.94 73 LYS A CA 1
ATOM 581 C C . LYS A 1 73 ? 22.094 -20.922 -7.547 1 66.94 73 LYS A C 1
ATOM 583 O O . LYS A 1 73 ? 22.469 -20.266 -8.523 1 66.94 73 LYS A O 1
ATOM 588 N N . SER A 1 74 ? 21.109 -21.828 -7.445 1 72.12 74 SER A N 1
ATOM 589 C CA . SER A 1 74 ? 20.188 -21.781 -8.578 1 72.12 74 SER A CA 1
ATOM 590 C C . SER A 1 74 ? 19.484 -20.438 -8.664 1 72.12 74 SER A C 1
ATOM 592 O O . SER A 1 74 ? 19.359 -19.734 -7.66 1 72.12 74 SER A O 1
ATOM 594 N N . GLY A 1 75 ? 19.234 -20.016 -9.805 1 74.94 75 GLY A N 1
ATOM 595 C CA . GLY A 1 75 ? 18.578 -18.75 -10.078 1 74.94 75 GLY A CA 1
ATOM 596 C C . GLY A 1 75 ? 17.312 -18.547 -9.258 1 74.94 75 GLY A C 1
ATOM 597 O O . GLY A 1 75 ? 17.094 -17.469 -8.695 1 74.94 75 GLY A O 1
ATOM 598 N N . ILE A 1 76 ? 16.609 -19.609 -9 1 82.62 76 ILE A N 1
ATOM 599 C CA . ILE A 1 76 ? 15.32 -19.484 -8.328 1 82.62 76 ILE A CA 1
ATOM 600 C C . ILE A 1 76 ? 15.539 -19.25 -6.832 1 82.62 76 ILE A C 1
ATOM 602 O O . ILE A 1 76 ? 14.742 -18.562 -6.184 1 82.62 76 ILE A O 1
ATOM 606 N N . VAL A 1 77 ? 16.656 -19.766 -6.312 1 84.81 77 VAL A N 1
ATOM 607 C CA . VAL A 1 77 ? 16.969 -19.547 -4.906 1 84.81 77 VAL A CA 1
ATOM 608 C C . VAL A 1 77 ? 17.312 -18.078 -4.684 1 84.81 77 VAL A C 1
ATOM 610 O O . VAL A 1 77 ? 16.906 -17.484 -3.678 1 84.81 77 VAL A O 1
ATOM 613 N N . LEU A 1 78 ? 18.016 -17.562 -5.656 1 86.88 78 LEU A N 1
ATOM 614 C CA . LEU A 1 78 ? 18.359 -16.156 -5.57 1 86.88 78 LEU A CA 1
ATOM 615 C C . LEU A 1 78 ? 17.109 -15.281 -5.652 1 86.88 78 LEU A C 1
ATOM 617 O O . LEU A 1 78 ? 17.031 -14.227 -5.016 1 86.88 78 LEU A O 1
ATOM 621 N N . PHE A 1 79 ? 16.219 -15.711 -6.414 1 91.44 79 PHE A N 1
ATOM 622 C CA . PHE A 1 79 ? 14.938 -15.016 -6.527 1 91.44 79 PHE A CA 1
ATOM 623 C C . PHE A 1 79 ? 14.219 -14.977 -5.184 1 91.44 79 PHE A C 1
ATOM 625 O O . PHE A 1 79 ? 13.773 -13.914 -4.742 1 91.44 79 PHE A O 1
ATOM 632 N N . TYR A 1 80 ? 14.125 -16.078 -4.488 1 92.19 80 TYR A N 1
ATOM 633 C CA . TYR A 1 80 ? 13.438 -16.156 -3.205 1 92.19 80 TYR A CA 1
ATOM 634 C C . TYR A 1 80 ? 14.156 -15.32 -2.15 1 92.19 80 TYR A C 1
ATOM 636 O O . TYR A 1 80 ? 13.516 -14.672 -1.321 1 92.19 80 TYR A O 1
ATOM 644 N N . ASP A 1 81 ? 15.445 -15.359 -2.225 1 90.88 81 ASP A N 1
ATOM 645 C CA . ASP A 1 81 ? 16.25 -14.586 -1.277 1 90.88 81 ASP A CA 1
ATOM 646 C C . ASP A 1 81 ? 16 -13.086 -1.449 1 90.88 81 ASP A C 1
ATOM 648 O O . ASP A 1 81 ? 15.836 -12.359 -0.465 1 90.88 81 ASP A O 1
ATOM 652 N N . GLU A 1 82 ? 16 -12.75 -2.67 1 91.5 82 GLU A N 1
ATOM 653 C CA . GLU A 1 82 ? 15.75 -11.336 -2.959 1 91.5 82 GLU A CA 1
ATOM 654 C C . GLU A 1 82 ? 14.336 -10.93 -2.547 1 91.5 82 GLU A C 1
ATOM 656 O O . GLU A 1 82 ? 14.133 -9.844 -1.996 1 91.5 82 GLU A O 1
ATOM 661 N N . PHE A 1 83 ? 13.414 -11.766 -2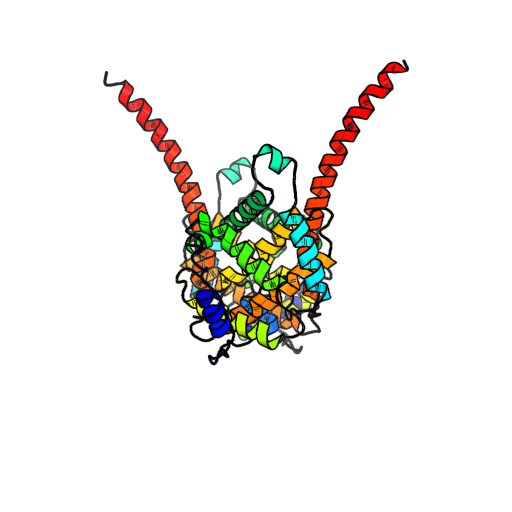.816 1 95.38 83 PHE A N 1
ATOM 662 C CA . PHE A 1 83 ? 12.031 -11.5 -2.438 1 95.38 83 PHE A CA 1
ATOM 663 C C . PHE A 1 83 ? 11.914 -11.297 -0.933 1 95.38 83 PHE A C 1
ATOM 665 O O . PHE A 1 83 ? 11.391 -10.273 -0.48 1 95.38 83 PHE A O 1
ATOM 672 N N . PHE A 1 84 ? 12.422 -12.188 -0.172 1 96 84 PHE A N 1
ATOM 673 C CA . PHE A 1 84 ? 12.234 -12.133 1.273 1 96 84 PHE A CA 1
ATOM 674 C C . PHE A 1 84 ? 13.078 -11.023 1.888 1 96 84 PHE A C 1
ATOM 676 O O . PHE A 1 84 ? 12.68 -10.406 2.879 1 96 84 PHE A O 1
ATOM 683 N N . PHE A 1 85 ? 14.195 -10.766 1.283 1 93.44 85 PHE A N 1
ATOM 684 C CA . PHE A 1 85 ? 14.992 -9.633 1.729 1 93.44 85 PHE A CA 1
ATOM 685 C C . PHE A 1 85 ? 14.195 -8.336 1.609 1 93.44 85 PHE A C 1
ATOM 687 O O . PHE A 1 85 ? 14.078 -7.578 2.576 1 93.44 85 PHE A O 1
ATOM 694 N N . ARG A 1 86 ? 13.586 -8.109 0.461 1 91.5 86 ARG A N 1
ATOM 695 C CA . ARG A 1 86 ? 12.812 -6.891 0.23 1 91.5 86 ARG A CA 1
ATOM 696 C C . ARG A 1 86 ? 11.547 -6.875 1.091 1 91.5 86 ARG A C 1
ATOM 698 O O . ARG A 1 86 ? 11.172 -5.832 1.624 1 91.5 86 ARG A O 1
ATOM 705 N N . LEU A 1 87 ? 10.961 -8.055 1.229 1 94 87 LEU A N 1
ATOM 706 C CA . LEU A 1 87 ? 9.727 -8.164 2.004 1 94 87 LEU A CA 1
ATOM 707 C C . LEU A 1 87 ? 9.961 -7.77 3.457 1 94 87 LEU A C 1
ATOM 709 O O . LEU A 1 87 ? 9.219 -6.953 4.008 1 94 87 LEU A O 1
ATOM 713 N N . PHE A 1 88 ? 11.039 -8.266 4.062 1 92.06 88 PHE A N 1
ATOM 714 C CA . PHE A 1 88 ? 11.305 -8.039 5.477 1 92.06 88 PHE A CA 1
ATOM 715 C C . PHE A 1 88 ? 11.844 -6.637 5.711 1 92.06 88 PHE A C 1
ATOM 717 O O . PHE A 1 88 ? 11.648 -6.059 6.781 1 92.06 88 PHE A O 1
ATOM 724 N N . GLN A 1 89 ? 12.461 -6.094 4.672 1 86.06 89 GLN A N 1
ATOM 725 C CA . GLN A 1 89 ? 12.883 -4.699 4.758 1 86.06 89 GLN A CA 1
ATOM 726 C C . GLN A 1 89 ? 11.68 -3.764 4.785 1 86.06 89 GLN A C 1
ATOM 728 O O . GLN A 1 89 ? 11.703 -2.738 5.469 1 86.06 89 GLN A O 1
ATOM 733 N N . ARG A 1 90 ? 10.703 -4.141 4.094 1 84.62 90 ARG A N 1
ATOM 734 C CA . ARG A 1 90 ? 9.492 -3.328 4.016 1 84.62 90 ARG A CA 1
ATOM 735 C C . ARG A 1 90 ? 8.664 -3.455 5.289 1 84.62 90 ARG A C 1
ATOM 737 O O . ARG A 1 90 ? 8.078 -2.477 5.758 1 84.62 90 ARG A O 1
ATOM 744 N N . ASP A 1 91 ? 8.602 -4.629 5.738 1 86.56 91 ASP A N 1
ATOM 745 C CA . ASP A 1 91 ? 7.832 -4.93 6.945 1 86.56 91 ASP A CA 1
ATOM 746 C C . ASP A 1 91 ? 8.477 -6.07 7.734 1 86.56 91 ASP A C 1
ATOM 748 O O . ASP A 1 91 ? 8.25 -7.242 7.441 1 86.56 91 ASP A O 1
ATOM 752 N N . PHE A 1 92 ? 9.117 -5.75 8.758 1 86.31 92 PHE A N 1
ATOM 753 C CA . PHE A 1 92 ? 9.906 -6.727 9.508 1 86.31 92 PHE A CA 1
ATOM 754 C C . PHE A 1 92 ? 8.992 -7.684 10.273 1 86.31 92 PHE A C 1
ATOM 756 O O . PHE A 1 92 ? 9.406 -8.789 10.625 1 86.31 92 PHE A O 1
ATOM 763 N N . THR A 1 93 ? 7.746 -7.293 10.555 1 87.81 93 THR A N 1
ATOM 764 C CA . THR A 1 93 ? 6.828 -8.164 11.289 1 87.81 93 THR A CA 1
ATOM 765 C C . THR A 1 93 ? 6.512 -9.414 10.477 1 87.81 93 THR A C 1
ATOM 767 O O . THR A 1 93 ? 6.055 -10.422 11.031 1 87.81 93 THR A O 1
ATOM 770 N N . LEU A 1 94 ? 6.762 -9.367 9.195 1 93.75 94 LEU A N 1
ATOM 771 C CA . LEU A 1 94 ? 6.5 -10.5 8.32 1 93.75 94 LEU A CA 1
ATOM 772 C C . LEU A 1 94 ? 7.492 -11.625 8.594 1 93.75 94 LEU A C 1
ATOM 774 O O . LEU A 1 94 ? 7.27 -12.773 8.18 1 93.75 94 LEU A O 1
ATOM 778 N N . GLU A 1 95 ? 8.578 -11.336 9.289 1 93.44 95 GLU A N 1
ATOM 779 C CA . GLU A 1 95 ? 9.5 -12.398 9.68 1 93.44 95 GLU A CA 1
ATOM 780 C C . GLU A 1 95 ? 8.836 -13.375 10.648 1 93.44 95 GLU A C 1
ATOM 782 O O . GLU A 1 95 ? 9.133 -14.57 10.625 1 93.44 95 GLU A O 1
ATOM 787 N N . ASP A 1 96 ? 7.906 -12.867 11.445 1 93 96 ASP A N 1
ATOM 788 C CA . ASP A 1 96 ? 7.176 -13.711 12.391 1 93 96 ASP A CA 1
ATOM 789 C C . ASP A 1 96 ? 6.172 -14.602 11.656 1 93 96 ASP A C 1
ATOM 791 O O . ASP A 1 96 ? 5.777 -15.648 12.172 1 93 96 ASP A O 1
ATOM 795 N N . VAL A 1 97 ? 5.766 -14.172 10.516 1 93.31 97 VAL A N 1
ATOM 796 C CA . VAL A 1 97 ? 4.816 -14.93 9.703 1 93.31 97 VAL A CA 1
ATOM 797 C C . VAL A 1 97 ? 5.539 -16.078 9.008 1 93.31 97 VAL A C 1
ATOM 799 O O . VAL A 1 97 ? 4.945 -17.141 8.758 1 93.31 97 VAL A O 1
ATOM 802 N N . PHE A 1 98 ? 6.824 -15.797 8.734 1 95.62 98 PHE A N 1
ATOM 803 C CA . PHE A 1 98 ? 7.621 -16.781 8.016 1 95.62 98 PHE A CA 1
ATOM 804 C C . PHE A 1 98 ? 8.867 -17.156 8.812 1 95.62 98 PHE A C 1
ATOM 806 O O . PHE A 1 98 ? 9.992 -17 8.328 1 95.62 98 PHE A O 1
ATOM 813 N N . PRO A 1 99 ? 8.719 -17.734 9.938 1 92.44 99 PRO A N 1
ATOM 814 C CA . PRO A 1 99 ? 9.867 -17.969 10.812 1 92.44 99 PRO A CA 1
ATOM 815 C C . PRO A 1 99 ? 10.789 -19.078 10.297 1 92.44 99 PRO A C 1
ATOM 817 O O . PRO A 1 99 ? 11.984 -19.078 10.602 1 92.44 99 PRO A O 1
ATOM 820 N N . ASP A 1 100 ? 10.305 -20.031 9.562 1 93.06 100 ASP A N 1
ATOM 821 C CA . ASP A 1 100 ? 11.07 -21.172 9.062 1 93.06 100 ASP A CA 1
ATOM 822 C C . ASP A 1 100 ? 11.695 -20.859 7.707 1 93.06 100 ASP A C 1
ATOM 824 O O . ASP A 1 100 ? 11.039 -20.969 6.672 1 93.06 100 ASP A O 1
ATOM 828 N N . ILE A 1 101 ? 12.953 -20.625 7.703 1 90.25 101 ILE A N 1
ATOM 829 C CA . ILE A 1 101 ? 13.68 -20.203 6.512 1 90.25 101 ILE A CA 1
ATOM 830 C C . ILE A 1 101 ? 13.594 -21.281 5.441 1 90.25 101 ILE A C 1
ATOM 832 O O . ILE A 1 101 ? 13.438 -20.984 4.254 1 90.25 101 ILE A O 1
ATOM 836 N N . ALA A 1 102 ? 13.547 -22.484 5.848 1 88.62 102 ALA A N 1
ATOM 837 C CA . ALA A 1 102 ? 13.57 -23.609 4.922 1 88.62 102 ALA A CA 1
ATOM 838 C C . ALA A 1 102 ? 12.242 -23.75 4.18 1 88.62 102 ALA A C 1
ATOM 840 O O . ALA A 1 102 ? 12.18 -24.328 3.096 1 88.62 102 ALA A O 1
ATOM 841 N N . LYS A 1 103 ? 11.164 -23.156 4.672 1 91.62 103 LYS A N 1
ATOM 842 C CA . LYS A 1 103 ? 9.836 -23.328 4.094 1 91.62 103 LYS A CA 1
ATOM 843 C C . LYS A 1 103 ? 9.445 -22.109 3.258 1 91.62 103 LYS A C 1
ATOM 845 O O . LYS A 1 103 ? 8.422 -22.125 2.564 1 91.62 103 LYS A O 1
ATOM 850 N N . ARG A 1 104 ? 10.234 -21.062 3.299 1 93.62 104 ARG A N 1
ATOM 851 C CA . ARG A 1 104 ? 9.906 -19.797 2.652 1 93.62 104 ARG A CA 1
ATOM 852 C C . ARG A 1 104 ? 9.773 -19.969 1.144 1 93.62 104 ARG A C 1
ATOM 854 O O . ARG A 1 104 ? 8.797 -19.5 0.544 1 93.62 104 ARG A O 1
ATOM 861 N N . SER A 1 105 ? 10.68 -20.703 0.588 1 90.56 105 SER A N 1
ATOM 862 C CA . SER A 1 105 ? 10.633 -20.906 -0.856 1 90.56 105 SER A CA 1
ATOM 863 C C . SER A 1 105 ? 9.438 -21.781 -1.254 1 90.56 105 SER A C 1
ATOM 865 O O . SER A 1 105 ? 8.805 -21.531 -2.283 1 90.56 105 SER A O 1
ATOM 867 N N . GLU A 1 106 ? 9.141 -22.719 -0.447 1 90.62 106 GLU A N 1
ATOM 868 C CA . GLU A 1 106 ? 8.023 -23.625 -0.727 1 90.62 106 GLU A CA 1
ATOM 869 C C . GLU A 1 106 ? 6.703 -22.875 -0.784 1 90.62 106 GLU A C 1
ATOM 871 O O . GLU A 1 106 ? 5.848 -23.172 -1.621 1 90.62 106 GLU A O 1
ATOM 876 N N . VAL A 1 107 ? 6.543 -21.906 0.069 1 93.25 107 VAL A N 1
ATOM 877 C CA . VAL A 1 107 ? 5.305 -21.125 0.129 1 93.25 107 VAL A CA 1
ATOM 878 C C . VAL A 1 107 ? 5.105 -20.375 -1.181 1 93.25 107 VAL A C 1
ATOM 880 O O . VAL A 1 107 ? 4.012 -20.375 -1.751 1 93.25 107 VAL A O 1
ATOM 883 N N . ILE A 1 108 ? 6.125 -19.797 -1.705 1 94.75 108 ILE A N 1
ATOM 884 C CA . ILE A 1 108 ? 6.059 -19.031 -2.951 1 94.75 108 ILE A CA 1
ATOM 885 C C . ILE A 1 108 ? 5.738 -19.969 -4.109 1 94.75 108 ILE A C 1
ATOM 887 O O . ILE A 1 108 ? 4.855 -19.688 -4.922 1 94.75 108 ILE A O 1
ATOM 891 N N . ILE A 1 109 ? 6.434 -21.109 -4.133 1 91.19 109 ILE A N 1
ATOM 892 C CA . ILE A 1 109 ? 6.262 -22.062 -5.223 1 91.19 109 ILE A CA 1
ATOM 893 C C . ILE A 1 109 ? 4.832 -22.594 -5.219 1 91.19 109 ILE A C 1
ATOM 895 O O . ILE A 1 109 ? 4.184 -22.656 -6.266 1 91.19 109 ILE A O 1
ATOM 899 N N . LYS A 1 110 ? 4.402 -22.922 -4.086 1 93.19 110 LYS A N 1
ATOM 900 C CA . LYS A 1 110 ? 3.049 -23.469 -3.977 1 93.19 110 LYS A CA 1
ATOM 901 C C . LYS A 1 110 ? 2.01 -22.422 -4.387 1 93.19 110 LYS A C 1
ATOM 903 O O . LYS A 1 110 ? 1.051 -22.734 -5.094 1 93.19 110 LYS A O 1
ATOM 908 N N . ALA A 1 111 ? 2.191 -21.203 -3.951 1 95.5 111 ALA A N 1
ATOM 909 C CA . ALA A 1 111 ? 1.245 -20.141 -4.27 1 95.5 111 ALA A CA 1
ATOM 910 C C . ALA A 1 111 ? 1.214 -19.859 -5.77 1 95.5 111 ALA A C 1
ATOM 912 O O . ALA A 1 111 ? 0.142 -19.828 -6.379 1 95.5 111 ALA A O 1
ATOM 913 N N . VAL A 1 112 ? 2.363 -19.734 -6.391 1 96.44 112 VAL A N 1
ATOM 914 C CA . VAL A 1 112 ? 2.447 -19.406 -7.809 1 96.44 112 VAL A CA 1
ATOM 915 C C . VAL A 1 112 ? 1.938 -20.578 -8.641 1 96.44 112 VAL A C 1
ATOM 917 O O . VAL A 1 112 ? 1.175 -20.391 -9.594 1 96.44 112 VAL A O 1
ATOM 920 N N . THR A 1 113 ? 2.307 -21.781 -8.258 1 93.75 113 THR A N 1
ATOM 921 C CA . THR A 1 113 ? 1.846 -22.953 -8.977 1 93.75 113 THR A CA 1
ATOM 922 C C . THR A 1 113 ? 0.327 -23.078 -8.891 1 93.75 113 THR A C 1
ATOM 924 O O . THR A 1 113 ? -0.332 -23.375 -9.898 1 93.75 113 THR A O 1
ATOM 927 N N . PHE A 1 114 ? -0.195 -22.844 -7.742 1 93.69 114 PHE A N 1
ATOM 928 C CA . PHE A 1 114 ? -1.642 -22.891 -7.566 1 93.69 114 PHE A CA 1
ATOM 929 C C . PHE A 1 114 ? -2.326 -21.906 -8.516 1 93.69 114 PHE A C 1
ATOM 931 O O . PHE A 1 114 ? -3.281 -22.266 -9.203 1 93.69 114 PHE A O 1
ATOM 938 N N . MET A 1 115 ? -1.832 -20.703 -8.57 1 96.69 115 MET A N 1
ATOM 939 C CA . MET A 1 115 ? -2.445 -19.688 -9.422 1 96.69 115 MET A CA 1
ATOM 940 C C . MET A 1 115 ? -2.35 -20.078 -10.891 1 96.69 115 MET A C 1
ATOM 942 O O . MET A 1 115 ? -3.344 -20.031 -11.617 1 96.69 115 MET A O 1
ATOM 946 N N . LEU A 1 116 ? -1.228 -20.547 -11.273 1 96.69 116 LEU A N 1
ATOM 947 C CA . LEU A 1 116 ? -0.971 -20.766 -12.695 1 96.69 116 LEU A CA 1
ATOM 948 C C . LEU A 1 116 ? -1.617 -22.047 -13.18 1 96.69 116 LEU A C 1
ATOM 950 O O . LEU A 1 116 ? -1.865 -22.219 -14.375 1 96.69 116 LEU A O 1
ATOM 954 N N . LYS A 1 117 ? -1.909 -22.953 -12.266 1 94.69 117 LYS A N 1
ATOM 955 C CA . LYS A 1 117 ? -2.564 -24.203 -12.641 1 94.69 117 LYS A CA 1
ATOM 956 C C . LYS A 1 117 ? -4.082 -24.062 -12.594 1 94.69 117 LYS A C 1
ATOM 958 O O . LYS A 1 117 ? -4.809 -24.984 -13 1 94.69 117 LYS A O 1
ATOM 963 N N . SER A 1 118 ? -4.492 -22.953 -12.078 1 92.25 118 SER A N 1
ATOM 964 C CA . SER A 1 118 ? -5.93 -22.719 -12.008 1 92.25 118 SER A CA 1
ATOM 965 C C . SER A 1 118 ? -6.512 -22.438 -13.391 1 92.25 118 SER A C 1
ATOM 967 O O . SER A 1 118 ? -5.832 -21.859 -14.25 1 92.25 118 SER A O 1
ATOM 969 N N . SER A 1 119 ? -7.777 -22.875 -13.57 1 86.06 119 SER A N 1
ATOM 970 C CA . SER A 1 119 ? -8.461 -22.656 -14.844 1 86.06 119 SER A CA 1
ATOM 971 C C . SER A 1 119 ? -9.406 -21.453 -14.766 1 86.06 119 SER A C 1
ATOM 973 O O . SER A 1 119 ? -10.18 -21.328 -13.805 1 86.06 119 SER A O 1
ATOM 975 N N . SER A 1 120 ? -9.273 -20.641 -15.82 1 88 120 SER A N 1
ATOM 976 C CA . SER A 1 120 ? -10.203 -19.516 -15.898 1 88 120 SER A CA 1
ATOM 977 C C . SER A 1 120 ? -11.602 -19.984 -16.297 1 88 120 SER A C 1
ATOM 979 O O . SER A 1 120 ? -12.57 -19.234 -16.172 1 88 120 SER A O 1
ATOM 981 N N . ASP A 1 121 ? -11.688 -21.188 -16.75 1 87.5 121 ASP A N 1
ATOM 982 C CA . ASP A 1 121 ? -12.969 -21.703 -17.234 1 87.5 121 ASP A CA 1
ATOM 983 C C . ASP A 1 121 ? -13.875 -22.094 -16.062 1 87.5 121 ASP A C 1
ATOM 985 O O . ASP A 1 121 ? -15.086 -22.203 -16.219 1 87.5 121 ASP A O 1
ATOM 989 N N . ASP A 1 122 ? -13.289 -22.391 -14.969 1 87 122 ASP A N 1
ATOM 990 C CA . ASP A 1 122 ? -14.062 -22.719 -13.781 1 87 122 ASP A CA 1
ATOM 991 C C . ASP A 1 122 ? -13.727 -21.766 -12.633 1 87 122 ASP A C 1
ATOM 993 O O . ASP A 1 122 ? -13.195 -22.188 -11.602 1 87 122 ASP A O 1
ATOM 997 N N . GLN A 1 123 ? -14.195 -20.625 -12.711 1 90.38 123 GLN A N 1
ATOM 998 C CA . GLN A 1 123 ? -13.859 -19.578 -11.758 1 90.38 123 GLN A CA 1
ATOM 999 C C . GLN A 1 123 ? -14.477 -19.844 -10.391 1 90.38 123 GLN A C 1
ATOM 1001 O O . GLN A 1 123 ? -13.875 -19.531 -9.359 1 90.38 123 GLN A O 1
ATOM 1006 N N . ARG A 1 124 ? -15.672 -20.406 -10.43 1 87 124 ARG A N 1
ATOM 1007 C CA . ARG A 1 124 ? -16.344 -20.703 -9.164 1 87 124 ARG A CA 1
ATOM 1008 C C . ARG A 1 124 ? -15.516 -21.656 -8.312 1 87 124 ARG A C 1
ATOM 1010 O O . ARG A 1 124 ? -15.406 -21.469 -7.094 1 87 124 ARG A O 1
ATOM 1017 N N . ARG A 1 125 ? -14.969 -22.625 -8.984 1 89.69 125 ARG A N 1
ATOM 1018 C CA . ARG A 1 125 ? -14.125 -23.578 -8.273 1 89.69 125 ARG A CA 1
ATOM 1019 C C . ARG A 1 125 ? -12.867 -22.906 -7.727 1 89.69 125 ARG A C 1
ATOM 1021 O O . ARG A 1 125 ? -12.461 -23.172 -6.594 1 89.69 125 ARG A O 1
ATOM 1028 N N . VAL A 1 126 ? -12.273 -22.078 -8.508 1 93.88 126 VAL A N 1
ATOM 1029 C CA . VAL A 1 126 ? -11.07 -21.359 -8.102 1 93.88 126 VAL A CA 1
ATOM 1030 C C . VAL A 1 126 ? -11.391 -20.453 -6.906 1 93.88 126 VAL A C 1
ATOM 1032 O O . VAL A 1 126 ? -10.648 -20.438 -5.918 1 93.88 126 VAL A O 1
ATOM 1035 N N . ILE A 1 127 ? -12.508 -19.781 -6.938 1 92.88 127 ILE A N 1
ATOM 1036 C CA . ILE A 1 127 ? -12.93 -18.875 -5.879 1 92.88 127 ILE A CA 1
ATOM 1037 C C . ILE A 1 127 ? -13.172 -19.656 -4.59 1 92.88 127 ILE A C 1
ATOM 1039 O O . ILE A 1 127 ? -12.75 -19.234 -3.51 1 92.88 127 ILE A O 1
ATOM 1043 N N . ASN A 1 128 ? -13.797 -20.766 -4.727 1 90.56 128 ASN A N 1
ATOM 1044 C CA . ASN A 1 128 ? -14.039 -21.609 -3.559 1 90.56 128 ASN A CA 1
ATOM 1045 C C . ASN A 1 128 ? -12.734 -22.047 -2.91 1 90.56 128 ASN A C 1
ATOM 1047 O O . ASN A 1 128 ? -12.625 -22.078 -1.683 1 90.56 128 ASN A O 1
ATOM 1051 N N . ARG A 1 129 ? -11.789 -22.406 -3.715 1 92.75 129 ARG A N 1
ATOM 1052 C CA . ARG A 1 129 ? -10.477 -22.781 -3.203 1 92.75 129 ARG A CA 1
ATOM 1053 C C . ARG A 1 129 ? -9.805 -21.594 -2.51 1 92.75 129 ARG A C 1
ATOM 1055 O O . ARG A 1 129 ? -9.18 -21.75 -1.461 1 92.75 129 ARG A O 1
ATOM 1062 N N . CYS A 1 130 ? -9.953 -20.438 -3.035 1 95.31 130 CYS A N 1
ATOM 1063 C CA . CYS A 1 130 ? -9.414 -19.234 -2.406 1 95.31 130 CYS A CA 1
ATOM 1064 C C . CYS A 1 130 ? -10.07 -19 -1.052 1 95.31 130 CYS A C 1
ATOM 1066 O O . CYS A 1 130 ? -9.391 -18.641 -0.087 1 95.31 130 CYS A O 1
ATOM 1068 N N . HIS A 1 131 ? -11.367 -19.172 -1.019 1 90.88 131 HIS A N 1
ATOM 1069 C CA . HIS A 1 131 ? -12.078 -19 0.245 1 90.88 131 HIS A CA 1
ATOM 1070 C C . HIS A 1 131 ? -11.57 -19.984 1.297 1 90.88 131 HIS A C 1
ATOM 1072 O O . HIS A 1 131 ? -11.375 -19.609 2.457 1 90.88 131 HIS A O 1
ATOM 1078 N N . PHE A 1 132 ? -11.336 -21.156 0.85 1 89.31 132 PHE A N 1
ATOM 1079 C CA . PHE A 1 132 ? -10.773 -22.156 1.742 1 89.31 132 PHE A CA 1
ATOM 1080 C C . PHE A 1 132 ? -9.406 -21.719 2.262 1 89.31 132 PHE A C 1
ATOM 1082 O O . PHE A 1 132 ? -9.141 -21.797 3.463 1 89.31 132 PHE A O 1
ATOM 1089 N N . LEU A 1 133 ? -8.586 -21.266 1.384 1 93.06 133 LEU A N 1
ATOM 1090 C CA . LEU A 1 133 ? -7.25 -20.812 1.758 1 93.06 133 LEU A CA 1
ATOM 1091 C C . LEU A 1 133 ? -7.332 -19.609 2.689 1 93.06 133 LEU A C 1
ATOM 1093 O O . LEU A 1 133 ? -6.535 -19.484 3.625 1 93.06 133 LEU A O 1
ATOM 1097 N N . GLY A 1 134 ? -8.266 -18.688 2.422 1 92.25 134 GLY A N 1
ATOM 1098 C CA . GLY A 1 134 ? -8.477 -17.562 3.314 1 92.25 134 GLY A CA 1
ATOM 1099 C C . GLY A 1 134 ? -8.82 -17.984 4.734 1 92.25 134 GLY A C 1
ATOM 1100 O O . GLY A 1 134 ? -8.266 -17.438 5.695 1 92.25 134 GLY A O 1
ATOM 1101 N N . HIS A 1 135 ? -9.672 -18.891 4.801 1 86.44 135 HIS A N 1
ATOM 1102 C CA . HIS A 1 135 ? -10.055 -19.406 6.109 1 86.44 135 HIS A CA 1
ATOM 1103 C C . HIS A 1 135 ? -8.875 -20.062 6.816 1 86.44 135 HIS A C 1
ATOM 1105 O O . HIS A 1 135 ? -8.672 -19.859 8.016 1 86.44 135 HIS A O 1
ATOM 1111 N N . ARG A 1 136 ? -8.094 -20.844 6.102 1 89.5 136 ARG A N 1
ATOM 1112 C CA . ARG A 1 136 ? -6.922 -21.5 6.664 1 89.5 136 ARG A CA 1
ATOM 1113 C C . ARG A 1 136 ? -5.902 -20.469 7.152 1 89.5 136 ARG A C 1
ATOM 1115 O O . ARG A 1 136 ? -5.281 -20.656 8.203 1 89.5 136 ARG A O 1
ATOM 1122 N N . HIS A 1 137 ? -5.742 -19.453 6.469 1 92.81 137 HIS A N 1
ATOM 1123 C CA . HIS A 1 137 ? -4.75 -18.438 6.805 1 92.81 137 HIS A CA 1
ATOM 1124 C C . HIS A 1 137 ? -5.121 -17.703 8.094 1 92.81 137 HIS A C 1
ATOM 1126 O O . HIS A 1 137 ? -4.258 -17.125 8.758 1 92.81 137 HIS A O 1
ATOM 1132 N N . ARG A 1 138 ? -6.332 -17.766 8.516 1 86.81 138 ARG A N 1
ATOM 1133 C CA . ARG A 1 138 ? -6.77 -17.156 9.766 1 86.81 138 ARG A CA 1
ATOM 1134 C C . ARG A 1 138 ? -6.121 -17.828 10.961 1 86.81 138 ARG A C 1
ATOM 1136 O O . ARG A 1 138 ? -6.055 -17.25 12.047 1 86.81 138 ARG A O 1
ATOM 1143 N N . THR A 1 139 ? -5.711 -18.984 10.727 1 85.88 139 THR A N 1
ATOM 1144 C CA . THR A 1 139 ? -5.172 -19.75 11.844 1 85.88 139 THR A CA 1
ATOM 1145 C C . THR A 1 139 ? -3.746 -19.297 12.164 1 85.88 139 THR A C 1
ATOM 1147 O O . THR A 1 139 ? -3.211 -19.625 13.227 1 85.88 139 THR A O 1
ATOM 1150 N N . PHE A 1 140 ? -3.17 -18.578 11.266 1 89.5 140 PHE A N 1
ATOM 1151 C CA . PHE A 1 140 ? -1.831 -18.062 11.531 1 89.5 140 PHE A CA 1
ATOM 1152 C C . PHE A 1 140 ? -1.894 -16.828 12.422 1 89.5 140 PHE A C 1
ATOM 1154 O O . PHE A 1 140 ? -2.26 -15.742 11.961 1 89.5 140 PHE A O 1
ATOM 1161 N N . THR A 1 141 ? -1.408 -16.844 13.609 1 87 141 THR A N 1
ATOM 1162 C CA . THR A 1 141 ? -1.609 -15.836 14.641 1 87 141 THR A CA 1
ATOM 1163 C C . THR A 1 141 ? -0.772 -14.594 14.344 1 87 141 THR A C 1
ATOM 1165 O O . THR A 1 141 ? -1.131 -13.484 14.75 1 87 141 THR A O 1
ATOM 1168 N N . SER A 1 142 ? 0.319 -14.773 13.609 1 90.69 142 SER A N 1
ATOM 1169 C CA . SER A 1 142 ? 1.207 -13.648 13.328 1 90.69 142 SER A CA 1
ATOM 1170 C C . SER A 1 142 ? 0.792 -12.922 12.055 1 90.69 142 SER A C 1
ATOM 1172 O O . SER A 1 142 ? 1.329 -11.859 11.742 1 90.69 142 SER A O 1
ATOM 1174 N N . LEU A 1 143 ? -0.165 -13.5 11.359 1 92.38 143 LEU A N 1
ATOM 1175 C CA . LEU A 1 143 ? -0.578 -12.938 10.078 1 92.38 143 LEU A CA 1
ATOM 1176 C C . LEU A 1 143 ? -1.629 -11.852 10.281 1 92.38 143 LEU A C 1
ATOM 1178 O O . LEU A 1 143 ? -2.609 -12.055 11 1 92.38 143 LEU A O 1
ATOM 1182 N N . ARG A 1 144 ? -1.323 -10.711 9.695 1 89.38 144 ARG A N 1
ATOM 1183 C CA . ARG A 1 144 ? -2.252 -9.586 9.719 1 89.38 144 ARG A CA 1
ATOM 1184 C C . ARG A 1 144 ? -2.746 -9.258 8.312 1 89.38 144 ARG A C 1
ATOM 1186 O O . ARG A 1 144 ? -2.057 -9.523 7.328 1 89.38 144 ARG A O 1
ATOM 1193 N N . PRO A 1 145 ? -3.912 -8.594 8.25 1 90.56 145 PRO A N 1
ATOM 1194 C CA . PRO A 1 145 ? -4.523 -8.367 6.938 1 90.56 145 PRO A CA 1
ATOM 1195 C C . PRO A 1 145 ? -3.633 -7.555 6 1 90.56 145 PRO A C 1
ATOM 1197 O O . PRO A 1 145 ? -3.549 -7.852 4.809 1 90.56 145 PRO A O 1
ATOM 1200 N N . HIS A 1 146 ? -2.961 -6.578 6.559 1 90.75 146 HIS A N 1
ATOM 1201 C CA . HIS A 1 146 ? -2.172 -5.711 5.691 1 90.75 146 HIS A CA 1
ATOM 1202 C C . HIS A 1 146 ? -0.952 -6.441 5.141 1 90.75 146 HIS A C 1
ATOM 1204 O O . HIS A 1 146 ? -0.335 -5.988 4.176 1 90.75 146 HIS A O 1
ATOM 1210 N N . HIS A 1 147 ? -0.565 -7.609 5.723 1 94.06 147 HIS A N 1
ATOM 1211 C CA . HIS A 1 147 ? 0.576 -8.398 5.266 1 94.06 147 HIS A CA 1
ATOM 1212 C C . HIS A 1 147 ? 0.361 -8.906 3.846 1 94.06 147 HIS A C 1
ATOM 1214 O O . HIS A 1 147 ? 1.318 -9.055 3.082 1 94.06 147 HIS A O 1
ATOM 1220 N N . PHE A 1 148 ? -0.883 -9.148 3.508 1 95.31 148 PHE A N 1
ATOM 1221 C CA . PHE A 1 148 ? -1.188 -9.703 2.193 1 95.31 148 PHE A CA 1
ATOM 1222 C C . PHE A 1 148 ? -0.778 -8.727 1.091 1 95.31 148 PHE A C 1
ATOM 1224 O O . PHE A 1 148 ? -0.186 -9.133 0.089 1 95.31 148 PHE A O 1
ATOM 1231 N N . ALA A 1 149 ? -1.125 -7.5 1.346 1 94.62 149 ALA A N 1
ATOM 1232 C CA . ALA A 1 149 ? -0.803 -6.48 0.353 1 94.62 149 ALA A CA 1
ATOM 1233 C C . ALA A 1 149 ? 0.706 -6.344 0.175 1 94.62 149 ALA A C 1
ATOM 1235 O O . ALA A 1 149 ? 1.198 -6.246 -0.952 1 94.62 149 ALA A O 1
ATOM 1236 N N . GLN A 1 150 ? 1.437 -6.367 1.267 1 93.12 150 GLN A N 1
ATOM 1237 C CA . GLN A 1 150 ? 2.889 -6.242 1.209 1 93.12 150 GLN A CA 1
ATOM 1238 C C . GLN A 1 150 ? 3.52 -7.445 0.514 1 93.12 150 GLN A C 1
ATOM 1240 O O . GLN A 1 150 ? 4.43 -7.289 -0.303 1 93.12 150 GLN A O 1
ATOM 1245 N N . TYR A 1 151 ? 3.041 -8.562 0.82 1 96 151 TYR A N 1
ATOM 1246 C CA . TYR A 1 151 ? 3.557 -9.797 0.238 1 96 151 TYR A CA 1
ATOM 1247 C C . TYR A 1 151 ? 3.363 -9.805 -1.273 1 96 151 TYR A C 1
ATOM 1249 O O . TYR A 1 151 ? 4.316 -10.016 -2.027 1 96 151 TYR A O 1
ATOM 1257 N N . THR A 1 152 ? 2.209 -9.5 -1.695 1 96.69 152 THR A N 1
ATOM 1258 C CA . THR A 1 152 ? 1.873 -9.648 -3.107 1 96.69 152 THR A CA 1
ATOM 1259 C C . THR A 1 152 ? 2.512 -8.531 -3.934 1 96.69 152 THR A C 1
ATOM 1261 O O . THR A 1 152 ? 2.994 -8.773 -5.043 1 96.69 152 THR A O 1
ATOM 1264 N N . SER A 1 153 ? 2.533 -7.332 -3.389 1 93.25 153 SER A N 1
ATOM 1265 C CA . SER A 1 153 ? 3.176 -6.234 -4.102 1 93.25 153 SER A CA 1
ATOM 1266 C C . SER A 1 153 ? 4.672 -6.48 -4.27 1 93.25 153 SER A C 1
ATOM 1268 O O . SER A 1 153 ? 5.23 -6.238 -5.34 1 93.25 153 SER A O 1
ATOM 1270 N N . THR A 1 154 ? 5.27 -6.953 -3.184 1 93.88 154 THR A N 1
ATOM 1271 C CA . THR A 1 154 ? 6.699 -7.246 -3.242 1 93.88 154 THR A CA 1
ATOM 1272 C C . THR A 1 154 ? 6.98 -8.367 -4.238 1 93.88 154 THR A C 1
ATOM 1274 O O . THR A 1 154 ? 7.957 -8.312 -4.988 1 93.88 154 THR A O 1
ATOM 1277 N N . LEU A 1 155 ? 6.098 -9.359 -4.289 1 95.56 155 LEU A N 1
ATOM 1278 C CA . LEU A 1 155 ? 6.258 -10.477 -5.215 1 95.56 155 LEU A CA 1
ATOM 1279 C C . LEU A 1 155 ? 6.238 -9.992 -6.66 1 95.56 155 LEU A C 1
ATOM 1281 O O . LEU A 1 155 ? 7.141 -10.312 -7.441 1 95.56 155 LEU A O 1
ATOM 1285 N N . ILE A 1 156 ? 5.277 -9.188 -6.953 1 94.69 156 ILE A N 1
ATOM 1286 C CA . ILE A 1 156 ? 5.141 -8.688 -8.312 1 94.69 156 ILE A CA 1
ATOM 1287 C C . ILE A 1 156 ? 6.336 -7.805 -8.664 1 94.69 156 ILE A C 1
ATOM 1289 O O . ILE A 1 156 ? 6.895 -7.906 -9.758 1 94.69 156 ILE A O 1
ATOM 1293 N N . GLU A 1 157 ? 6.73 -6.977 -7.727 1 90.56 157 GLU A N 1
ATOM 1294 C CA . GLU A 1 157 ? 7.871 -6.09 -7.938 1 90.56 157 GLU A CA 1
ATOM 1295 C C . GLU A 1 157 ? 9.133 -6.883 -8.25 1 90.56 157 GLU A C 1
ATOM 1297 O O . GLU A 1 157 ? 9.852 -6.57 -9.195 1 90.56 157 GLU A O 1
ATOM 1302 N N . VAL A 1 158 ? 9.406 -7.871 -7.441 1 92.44 158 VAL A N 1
ATOM 1303 C CA . VAL A 1 158 ? 10.625 -8.664 -7.602 1 92.44 158 VAL A CA 1
ATOM 1304 C C . VAL A 1 158 ? 10.547 -9.469 -8.898 1 92.44 158 VAL A C 1
ATOM 1306 O O . VAL A 1 158 ? 11.547 -9.594 -9.617 1 92.44 158 VAL A O 1
ATOM 1309 N N . MET A 1 159 ? 9.359 -9.984 -9.273 1 93.38 159 MET A N 1
ATOM 1310 C CA . MET A 1 159 ? 9.18 -10.688 -10.539 1 93.38 159 MET A CA 1
ATOM 1311 C C . MET A 1 159 ? 9.5 -9.781 -11.719 1 93.38 159 MET A C 1
ATOM 1313 O O . MET A 1 159 ? 10.266 -10.156 -12.609 1 93.38 159 MET A O 1
ATOM 1317 N N . MET A 1 160 ? 8.977 -8.617 -11.641 1 90.81 160 MET A N 1
ATOM 1318 C CA . MET A 1 160 ? 9.195 -7.68 -12.734 1 90.81 160 MET A CA 1
ATOM 1319 C C . MET A 1 160 ? 10.672 -7.297 -12.828 1 90.81 160 MET A C 1
ATOM 1321 O O . MET A 1 160 ? 11.211 -7.164 -13.93 1 90.81 160 MET A O 1
ATOM 1325 N N . TYR A 1 161 ? 11.273 -7.145 -11.672 1 87.81 161 TYR A N 1
ATOM 1326 C CA . TYR A 1 161 ? 12.695 -6.836 -11.641 1 87.81 161 TYR A CA 1
ATOM 1327 C C . TYR A 1 161 ? 13.508 -7.949 -12.281 1 87.81 161 TYR A C 1
ATOM 1329 O O . TYR A 1 161 ? 14.398 -7.688 -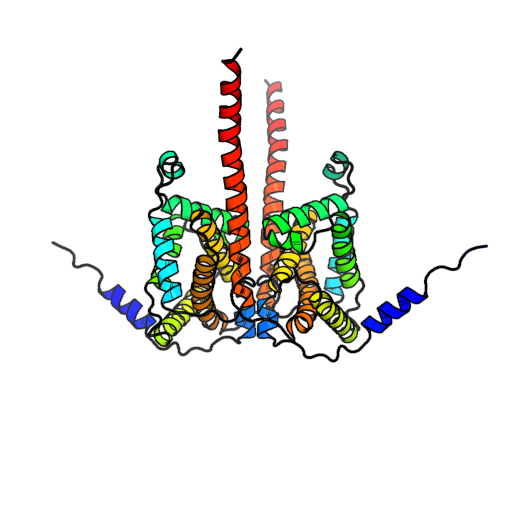13.102 1 87.81 161 TYR A O 1
ATOM 1337 N N . TRP A 1 162 ? 13.195 -9.148 -12.031 1 89.69 162 TRP A N 1
ATOM 1338 C CA . TRP A 1 162 ? 13.961 -10.297 -12.492 1 89.69 162 TRP A CA 1
ATOM 1339 C C . TRP A 1 162 ? 13.695 -10.578 -13.969 1 89.69 162 TRP A C 1
ATOM 1341 O O . TRP A 1 162 ? 14.547 -11.148 -14.656 1 89.69 162 TRP A O 1
ATOM 1351 N N . LEU A 1 163 ? 12.594 -10.156 -14.461 1 91.06 163 LEU A N 1
ATOM 1352 C CA . LEU A 1 163 ? 12.258 -10.359 -15.867 1 91.06 163 LEU A CA 1
ATOM 1353 C C . LEU A 1 163 ? 13.047 -9.406 -16.75 1 91.06 163 LEU A C 1
ATOM 1355 O O . LEU A 1 163 ? 13.234 -9.664 -17.953 1 91.06 163 LEU A O 1
ATOM 1359 N N . GLY A 1 164 ? 13.477 -8.281 -16.219 1 86.81 164 GLY A N 1
ATOM 1360 C CA . GLY A 1 164 ? 14.312 -7.352 -16.969 1 86.81 164 GLY A CA 1
ATOM 1361 C C . GLY A 1 164 ? 13.656 -6.875 -18.25 1 86.81 164 GLY A C 1
ATOM 1362 O O . GLY A 1 164 ? 12.586 -6.273 -18.219 1 86.81 164 GLY A O 1
ATOM 1363 N N . GLU A 1 165 ? 14.25 -7.281 -19.406 1 87.06 165 GLU A N 1
ATOM 1364 C CA . GLU A 1 165 ? 13.773 -6.832 -20.703 1 87.06 165 GLU A CA 1
ATOM 1365 C C . GLU A 1 165 ? 12.414 -7.441 -21.031 1 87.06 165 GLU A C 1
ATOM 1367 O O . GLU A 1 165 ? 11.688 -6.926 -21.891 1 87.06 165 GLU A O 1
ATOM 1372 N N . TYR A 1 166 ? 12.086 -8.469 -20.328 1 89.81 166 TYR A N 1
ATOM 1373 C CA . TYR A 1 166 ? 10.82 -9.141 -20.594 1 89.81 166 TYR A CA 1
ATOM 1374 C C . TYR A 1 166 ? 9.703 -8.555 -19.75 1 89.81 166 TYR A C 1
ATOM 1376 O O . TYR A 1 166 ? 8.531 -8.922 -19.906 1 89.81 166 TYR A O 1
ATOM 1384 N N . ALA A 1 167 ? 10.055 -7.633 -18.859 1 90.94 167 ALA A N 1
ATOM 1385 C CA . ALA A 1 167 ? 9.062 -6.953 -18.031 1 90.94 167 ALA A CA 1
ATOM 1386 C C . ALA A 1 167 ? 8.32 -5.883 -18.844 1 90.94 167 ALA A C 1
ATOM 1388 O O . ALA A 1 167 ? 8.742 -4.723 -18.875 1 90.94 167 ALA A O 1
ATOM 1389 N N . SER A 1 168 ? 7.234 -6.23 -19.469 1 89.06 168 SER A N 1
ATOM 1390 C CA . SER A 1 168 ? 6.422 -5.285 -20.234 1 89.06 168 SER A CA 1
ATOM 1391 C C . SER A 1 168 ? 5.184 -4.863 -19.438 1 89.06 168 SER A C 1
ATOM 1393 O O . SER A 1 168 ? 4.809 -5.516 -18.469 1 89.06 168 SER A O 1
ATOM 1395 N N . PRO A 1 169 ? 4.555 -3.781 -19.891 1 86.5 169 PRO A N 1
ATOM 1396 C CA . PRO A 1 169 ? 3.299 -3.377 -19.266 1 86.5 169 PRO A CA 1
ATOM 1397 C C . PRO A 1 169 ? 2.236 -4.473 -19.297 1 86.5 169 PRO A C 1
ATOM 1399 O O . PRO A 1 169 ? 1.478 -4.637 -18.344 1 86.5 169 PRO A O 1
ATOM 1402 N N . ASP A 1 170 ? 2.285 -5.203 -20.328 1 89.62 170 ASP A N 1
ATOM 1403 C CA . ASP A 1 170 ? 1.314 -6.285 -20.469 1 89.62 170 ASP A CA 1
ATOM 1404 C C . ASP A 1 170 ? 1.583 -7.395 -19.453 1 89.62 170 ASP A C 1
ATOM 1406 O O . ASP A 1 170 ? 0.649 -7.949 -18.875 1 89.62 170 ASP A O 1
ATOM 1410 N N . VAL A 1 171 ? 2.832 -7.703 -19.266 1 93.5 171 VAL A N 1
ATOM 1411 C CA . VAL A 1 171 ? 3.211 -8.719 -18.297 1 93.5 171 VAL A CA 1
ATOM 1412 C C . VAL A 1 171 ? 2.861 -8.242 -16.891 1 93.5 171 VAL A C 1
ATOM 1414 O O . VAL A 1 171 ? 2.346 -9.016 -16.078 1 93.5 171 VAL A O 1
ATOM 1417 N N . GLY A 1 172 ? 3.111 -6.961 -16.625 1 92.62 172 GLY A N 1
ATOM 1418 C CA . GLY A 1 172 ? 2.713 -6.375 -15.352 1 92.62 172 GLY A CA 1
ATOM 1419 C C . GLY A 1 172 ? 1.218 -6.445 -15.109 1 92.62 172 GLY A C 1
ATOM 1420 O O . GLY A 1 172 ? 0.779 -6.777 -14.008 1 92.62 172 GLY A O 1
ATOM 1421 N N . ALA A 1 173 ? 0.512 -6.195 -16.141 1 91.38 173 ALA A N 1
ATOM 1422 C CA . ALA A 1 173 ? -0.944 -6.266 -16.062 1 91.38 173 ALA A CA 1
ATOM 1423 C C . ALA A 1 173 ? -1.408 -7.695 -15.789 1 91.38 173 ALA A C 1
ATOM 1425 O O . ALA A 1 173 ? -2.334 -7.918 -15.008 1 91.38 173 ALA A O 1
ATOM 1426 N N . ALA A 1 174 ? -0.732 -8.57 -16.422 1 94.44 174 ALA A N 1
ATOM 1427 C CA . ALA A 1 174 ? -1.089 -9.977 -16.25 1 94.44 174 ALA A CA 1
ATOM 1428 C C . ALA A 1 174 ? -0.874 -10.422 -14.797 1 94.44 174 ALA A C 1
ATOM 1430 O O . ALA A 1 174 ? -1.79 -10.938 -14.156 1 94.44 174 ALA A O 1
ATOM 1431 N N . TRP A 1 175 ? 0.279 -10.109 -14.25 1 96.38 175 TRP A N 1
ATOM 1432 C CA . TRP A 1 175 ? 0.592 -10.508 -12.883 1 96.38 175 TRP A CA 1
ATOM 1433 C C . TRP A 1 175 ? -0.295 -9.773 -11.883 1 96.38 175 TRP A C 1
ATOM 1435 O O . TRP A 1 175 ? -0.763 -10.367 -10.906 1 96.38 175 TRP A O 1
ATOM 1445 N N . SER A 1 176 ? -0.572 -8.516 -12.141 1 94.81 176 SER A N 1
ATOM 1446 C CA . SER A 1 176 ? -1.401 -7.723 -11.234 1 94.81 176 SER A CA 1
ATOM 1447 C C . SER A 1 176 ? -2.828 -8.258 -11.18 1 94.81 176 SER A C 1
ATOM 1449 O O . SER A 1 176 ? -3.441 -8.297 -10.109 1 94.81 176 SER A O 1
ATOM 1451 N N . ASN A 1 177 ? -3.303 -8.664 -12.281 1 94 177 ASN A N 1
ATOM 1452 C CA . ASN A 1 177 ? -4.664 -9.188 -12.32 1 94 177 ASN A CA 1
ATOM 1453 C C . ASN A 1 177 ? -4.746 -10.578 -11.703 1 94 177 ASN A C 1
ATOM 1455 O O . ASN A 1 177 ? -5.629 -10.852 -10.891 1 94 177 ASN A O 1
ATOM 1459 N N . ILE A 1 178 ? -3.801 -11.414 -12.078 1 96.81 178 ILE A N 1
ATOM 1460 C CA . ILE A 1 178 ? -3.844 -12.789 -11.586 1 96.81 178 ILE A CA 1
ATOM 1461 C C . ILE A 1 178 ? -3.629 -12.805 -10.07 1 96.81 178 ILE A C 1
ATOM 1463 O O . ILE A 1 178 ? -4.445 -13.352 -9.328 1 96.81 178 ILE A O 1
ATOM 1467 N N . VAL A 1 179 ? -2.611 -12.148 -9.594 1 97.56 179 VAL A N 1
ATOM 1468 C CA . VAL A 1 179 ? -2.332 -12.102 -8.164 1 97.56 179 VAL A CA 1
ATOM 1469 C C . VAL A 1 179 ? -3.473 -11.391 -7.441 1 97.56 179 VAL A C 1
ATOM 1471 O O . VAL A 1 179 ? -3.918 -11.844 -6.383 1 97.56 179 VAL A O 1
ATOM 1474 N N . GLY A 1 180 ? -3.934 -10.32 -8.023 1 96.56 180 GLY A N 1
ATOM 1475 C CA . GLY A 1 180 ? -5.031 -9.578 -7.434 1 96.56 180 GLY A CA 1
ATOM 1476 C C . GLY A 1 180 ? -6.305 -10.391 -7.297 1 96.56 180 GLY A C 1
ATOM 1477 O O . GLY A 1 180 ? -7.004 -10.297 -6.289 1 96.56 180 GLY A O 1
ATOM 1478 N N . PHE A 1 181 ? -6.633 -11.156 -8.32 1 96 181 PHE A N 1
ATOM 1479 C CA . PHE A 1 181 ? -7.832 -11.992 -8.305 1 96 181 PHE A CA 1
ATOM 1480 C C . PHE A 1 181 ? -7.781 -12.977 -7.145 1 96 181 PHE A C 1
ATOM 1482 O O . PHE A 1 181 ? -8.734 -13.086 -6.371 1 96 181 PHE A O 1
ATOM 1489 N N . PHE A 1 182 ? -6.711 -13.656 -7.008 1 97.75 182 PHE A N 1
ATOM 1490 C CA . PHE A 1 182 ? -6.582 -14.656 -5.953 1 97.75 182 PHE A CA 1
ATOM 1491 C C . PHE A 1 182 ? -6.578 -14 -4.578 1 97.75 182 PHE A C 1
ATOM 1493 O O . PHE A 1 182 ? -7.262 -14.461 -3.664 1 97.75 182 PHE A O 1
ATOM 1500 N N . LEU A 1 183 ? -5.848 -12.898 -4.484 1 98.12 183 LEU A N 1
ATOM 1501 C CA . LEU A 1 183 ? -5.777 -12.195 -3.207 1 98.12 183 LEU A CA 1
ATOM 1502 C C . LEU A 1 183 ? -7.16 -11.703 -2.781 1 98.12 183 LEU A C 1
ATOM 1504 O O . LEU A 1 183 ? -7.539 -11.844 -1.615 1 98.12 183 LEU A O 1
ATOM 1508 N N . MET A 1 184 ? -7.875 -11.156 -3.703 1 96.5 184 MET A N 1
ATOM 1509 C CA . MET A 1 184 ? -9.195 -10.617 -3.406 1 96.5 184 MET A CA 1
ATOM 1510 C C . MET A 1 184 ? -10.102 -11.68 -2.793 1 96.5 184 MET A C 1
ATOM 1512 O O . MET A 1 184 ? -10.727 -11.445 -1.758 1 96.5 184 MET A O 1
ATOM 1516 N N . HIS A 1 185 ? -10.102 -12.805 -3.332 1 95.88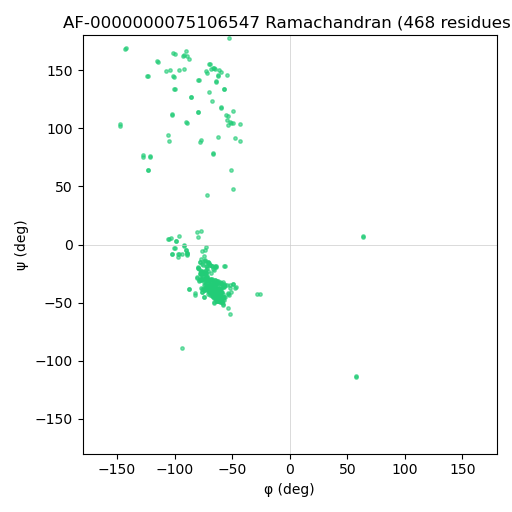 185 HIS A N 1
ATOM 1517 C CA . HIS A 1 185 ? -11.023 -13.836 -2.881 1 95.88 185 HIS A CA 1
ATOM 1518 C C . HIS A 1 185 ? -10.508 -14.531 -1.626 1 95.88 185 HIS A C 1
ATOM 1520 O O . HIS A 1 185 ? -11.289 -15.008 -0.803 1 95.88 185 HIS A O 1
ATOM 1526 N N . ILE A 1 186 ? -9.219 -14.602 -1.433 1 95.94 186 ILE A N 1
ATOM 1527 C CA . ILE A 1 186 ? -8.664 -15.078 -0.17 1 95.94 186 ILE A CA 1
ATOM 1528 C C . ILE A 1 186 ? -9.062 -14.125 0.958 1 95.94 186 ILE A C 1
ATOM 1530 O O . ILE A 1 186 ? -9.5 -14.57 2.023 1 95.94 186 ILE A O 1
ATOM 1534 N N . LEU A 1 187 ? -8.977 -12.852 0.677 1 95.44 187 LEU A N 1
ATOM 1535 C CA . LEU A 1 187 ? -9.281 -11.836 1.681 1 95.44 187 LEU A CA 1
ATOM 1536 C C . LEU A 1 187 ? -10.758 -11.859 2.049 1 95.44 187 LEU A C 1
ATOM 1538 O O . LEU A 1 187 ? -11.125 -11.602 3.197 1 95.44 187 LEU A O 1
ATOM 1542 N N . GLU A 1 188 ? -11.602 -12.148 1.089 1 92.81 188 GLU A N 1
ATOM 1543 C CA . GLU A 1 188 ? -13.031 -12.227 1.365 1 92.81 188 GLU A CA 1
ATOM 1544 C C . GLU A 1 188 ? -13.312 -13.18 2.527 1 92.81 188 GLU A C 1
ATOM 1546 O O . GLU A 1 188 ? -14.141 -12.875 3.389 1 92.81 188 GLU A O 1
ATOM 1551 N N . ALA A 1 189 ? -12.625 -14.266 2.506 1 91.12 189 ALA A N 1
ATOM 1552 C CA . ALA A 1 189 ? -12.867 -15.258 3.553 1 91.12 189 ALA A CA 1
ATOM 1553 C C . ALA A 1 189 ? -12 -14.977 4.777 1 91.12 189 ALA A C 1
ATOM 1555 O O . ALA A 1 189 ? -12.445 -15.164 5.914 1 91.12 189 ALA A O 1
ATOM 1556 N N . PHE A 1 190 ? -10.82 -14.562 4.566 1 92.81 190 PHE A N 1
ATOM 1557 C CA . PHE A 1 190 ? -9.906 -14.258 5.66 1 92.81 190 PHE A CA 1
ATOM 1558 C C . PHE A 1 190 ? -10.508 -13.211 6.594 1 92.81 190 PHE A C 1
ATOM 1560 O O . PHE A 1 190 ? -10.359 -13.305 7.812 1 92.81 190 PHE A O 1
ATOM 1567 N N . LEU A 1 191 ? -11.258 -12.25 5.98 1 90.56 191 LEU A N 1
ATOM 1568 C CA . LEU A 1 191 ? -11.734 -11.086 6.715 1 90.56 191 LEU A CA 1
ATOM 1569 C C . LEU A 1 191 ? -13.172 -11.297 7.188 1 90.56 191 LEU A C 1
ATOM 1571 O O . LEU A 1 191 ? -13.766 -10.406 7.801 1 90.56 191 LEU A O 1
ATOM 1575 N N . SER A 1 192 ? -13.867 -12.305 6.754 1 80.69 192 SER A N 1
ATOM 1576 C CA . SER A 1 192 ? -15.281 -12.531 7.039 1 80.69 192 SER A CA 1
ATOM 1577 C C . SER A 1 192 ? -15.57 -12.438 8.539 1 80.69 192 SER A C 1
ATOM 1579 O O . SER A 1 192 ? -16.656 -12.039 8.938 1 80.69 192 SER A O 1
ATOM 1581 N N . GLU A 1 193 ? -14.742 -12.961 9.289 1 67.69 193 GLU A N 1
ATOM 1582 C CA . GLU A 1 193 ? -14.992 -12.797 10.711 1 67.69 193 GLU A CA 1
ATOM 1583 C C . GLU A 1 193 ? -14.312 -11.531 11.25 1 67.69 193 GLU A C 1
ATOM 1585 O O . GLU A 1 193 ? -13.477 -10.938 10.57 1 67.69 193 GLU A O 1
ATOM 1590 N N . LYS A 1 194 ? -14.586 -10.969 12.5 1 53.81 194 LYS A N 1
ATOM 1591 C CA . LYS A 1 194 ? -14.43 -9.625 13.055 1 53.81 194 LYS A CA 1
ATOM 1592 C C . LYS A 1 194 ? -13.016 -9.102 12.828 1 53.81 194 LYS A C 1
ATOM 1594 O O . LYS A 1 194 ? -12.047 -9.656 13.352 1 53.81 194 LYS A O 1
ATOM 1599 N N . VAL A 1 195 ? -12.664 -8.93 11.477 1 51.81 195 VAL A N 1
ATOM 1600 C CA . VAL A 1 195 ? -11.43 -8.164 11.445 1 51.81 195 VAL A CA 1
ATOM 1601 C C . VAL A 1 195 ? -11.508 -7.016 12.445 1 51.81 195 VAL A C 1
ATOM 1603 O O . VAL A 1 195 ? -12.516 -6.301 12.5 1 51.81 195 VAL A O 1
ATOM 1606 N N . ASP A 1 196 ? -10.906 -7.105 13.516 1 44.69 196 ASP A N 1
ATOM 1607 C CA . ASP A 1 196 ? -10.781 -5.922 14.359 1 44.69 196 ASP A CA 1
ATOM 1608 C C . ASP A 1 196 ? -10.438 -4.688 13.531 1 44.69 196 ASP A C 1
ATOM 1610 O O . ASP A 1 196 ? -9.406 -4.652 12.859 1 44.69 196 ASP A O 1
ATOM 1614 N N . PRO A 1 197 ? -11.484 -4.039 13.07 1 43.19 197 PRO A N 1
ATOM 1615 C CA . PRO A 1 197 ? -11.219 -2.777 12.375 1 43.19 197 PRO A CA 1
ATOM 1616 C C . PRO A 1 197 ? -9.922 -2.113 12.82 1 43.19 197 PRO A C 1
ATOM 1618 O O . PRO A 1 197 ? -9.352 -1.303 12.086 1 43.19 197 PRO A O 1
ATOM 1621 N N . PHE A 1 198 ? -9.719 -2.135 14.141 1 39.06 198 PHE A N 1
ATOM 1622 C CA . PHE A 1 198 ? -8.602 -1.422 14.742 1 39.06 198 PHE A CA 1
ATOM 1623 C C . PHE A 1 198 ? -7.281 -2.131 14.445 1 39.06 198 PHE A C 1
ATOM 1625 O O . PHE A 1 198 ? -6.227 -1.724 14.938 1 39.06 198 PHE A O 1
ATOM 1632 N N . GLU A 1 199 ? -7.324 -3.197 13.805 1 45.91 199 GLU A N 1
ATOM 1633 C CA . GLU A 1 199 ? -6.047 -3.883 13.641 1 45.91 199 GLU A CA 1
ATOM 1634 C C . GLU A 1 199 ? -5.02 -2.979 12.961 1 45.91 199 GLU A C 1
ATOM 1636 O O . GLU A 1 199 ? -3.854 -3.354 12.82 1 45.91 199 GLU A O 1
ATOM 1641 N N . SER A 1 200 ? -5.473 -1.982 12.336 1 40.06 200 SER A N 1
ATOM 1642 C CA . SER A 1 200 ? -4.555 -1.088 11.633 1 40.06 200 SER A CA 1
ATOM 1643 C C . SER A 1 200 ? -3.463 -0.579 12.57 1 40.06 200 SER A C 1
ATOM 1645 O O . SER A 1 200 ? -2.469 -0.007 12.109 1 40.06 200 SER A O 1
ATOM 1647 N N . TYR A 1 201 ? -3.828 -0.355 13.852 1 35.66 201 TYR A N 1
ATOM 1648 C CA . TYR A 1 201 ? -3.016 0.512 14.695 1 35.66 201 TYR A CA 1
ATOM 1649 C C . TYR A 1 201 ? -1.562 0.053 14.711 1 35.66 201 TYR A C 1
ATOM 1651 O O . TYR A 1 201 ? -0.644 0.875 14.672 1 35.66 201 TYR A O 1
ATOM 1659 N N . GLN A 1 202 ? -1.406 -1.219 15.07 1 37.53 202 GLN A N 1
ATOM 1660 C CA . GLN A 1 202 ? -0.122 -1.581 15.656 1 37.53 202 GLN A CA 1
ATOM 1661 C C . GLN A 1 202 ? 0.973 -1.643 14.602 1 37.53 202 GLN A C 1
ATOM 1663 O O . GLN A 1 202 ? 2.162 -1.61 14.922 1 37.53 202 GLN A O 1
ATOM 1668 N N . ASN A 1 203 ? 0.574 -1.854 13.414 1 37.66 203 ASN A N 1
ATOM 1669 C CA . ASN A 1 203 ? 1.575 -2.51 12.578 1 37.66 203 ASN A CA 1
ATOM 1670 C C . ASN A 1 203 ? 2.572 -1.505 12.008 1 37.66 203 ASN A C 1
ATOM 1672 O O . ASN A 1 203 ? 3.73 -1.846 11.766 1 37.66 203 ASN A O 1
ATOM 1676 N N . VAL A 1 204 ? 2.1 -0.399 11.547 1 39.16 204 VAL A N 1
ATOM 1677 C CA . VAL A 1 204 ? 3.043 0.408 10.781 1 39.16 204 VAL A CA 1
ATOM 1678 C C . VAL A 1 204 ? 4.188 0.862 11.688 1 39.16 204 VAL A C 1
ATOM 1680 O O . VAL A 1 204 ? 5.328 0.983 11.242 1 39.16 204 VAL A O 1
ATOM 1683 N N . VAL A 1 205 ? 3.85 1.24 12.906 1 38.66 205 VAL A N 1
ATOM 1684 C CA . VAL A 1 205 ? 4.742 1.987 13.781 1 38.66 205 VAL A CA 1
ATOM 1685 C C . VAL A 1 205 ? 5.852 1.069 14.297 1 38.66 205 VAL A C 1
ATOM 1687 O O . VAL A 1 205 ? 6.992 1.502 14.477 1 38.66 205 VAL A O 1
ATOM 1690 N N . ILE A 1 206 ? 5.418 -0.136 14.367 1 37.25 206 ILE A N 1
ATOM 1691 C CA . ILE A 1 206 ? 6.348 -0.955 15.141 1 37.25 206 ILE A CA 1
ATOM 1692 C C . ILE A 1 206 ? 7.574 -1.284 14.289 1 37.25 206 ILE A C 1
ATOM 1694 O O . ILE A 1 206 ? 8.703 -1.274 14.781 1 37.25 206 ILE A O 1
ATOM 1698 N N . GLY A 1 207 ? 7.316 -1.514 13.086 1 36.44 207 GLY A N 1
ATOM 1699 C CA . GLY A 1 207 ? 8.5 -1.93 12.352 1 36.44 207 GLY A CA 1
ATOM 1700 C C . GLY A 1 207 ? 9.539 -0.831 12.219 1 36.44 207 GLY A C 1
ATOM 1701 O O . GLY A 1 207 ? 10.742 -1.098 12.266 1 36.44 207 GLY A O 1
ATOM 1702 N N . ALA A 1 208 ? 9.062 0.364 11.992 1 37.06 208 ALA A N 1
ATOM 1703 C CA . ALA A 1 208 ? 10.039 1.44 11.844 1 37.06 208 ALA A CA 1
ATOM 1704 C C . ALA A 1 208 ? 10.773 1.696 13.164 1 37.06 208 ALA A C 1
ATOM 1706 O O . ALA A 1 208 ? 11.977 1.976 13.172 1 37.06 208 ALA A O 1
ATOM 1707 N N . VAL A 1 209 ? 10.023 1.499 14.18 1 37.22 209 VAL A N 1
ATOM 1708 C CA . VAL A 1 209 ? 10.594 1.814 15.484 1 37.22 209 VAL A CA 1
ATOM 1709 C C . VAL A 1 209 ? 11.664 0.786 15.844 1 37.22 209 VAL A C 1
ATOM 1711 O O . VAL A 1 209 ? 12.719 1.138 16.391 1 37.22 209 VAL A O 1
ATOM 1714 N N . GLU A 1 210 ? 11.352 -0.364 15.492 1 38.84 210 GLU A N 1
ATOM 1715 C CA . GLU A 1 210 ? 12.32 -1.357 15.938 1 38.84 210 GLU A CA 1
ATOM 1716 C C . GLU A 1 210 ? 13.602 -1.284 15.117 1 38.84 210 GLU A C 1
ATOM 1718 O O . GLU A 1 210 ? 14.695 -1.474 15.641 1 38.84 210 GLU A O 1
ATOM 1723 N N . GLU A 1 211 ? 13.406 -1.073 13.859 1 38.38 211 GLU A N 1
ATOM 1724 C CA . GLU A 1 211 ? 14.633 -0.904 13.086 1 38.38 211 GLU A CA 1
ATOM 1725 C C . GLU A 1 211 ? 15.461 0.261 13.609 1 38.38 211 GLU A C 1
ATOM 1727 O O . GLU A 1 211 ? 16.688 0.174 13.68 1 38.38 211 GLU A O 1
ATOM 1732 N N . ILE A 1 212 ? 14.805 1.246 14.016 1 36.53 212 ILE A N 1
ATOM 1733 C CA . ILE A 1 212 ? 15.508 2.385 14.594 1 36.53 212 ILE A CA 1
ATOM 1734 C C . ILE A 1 212 ? 16.141 1.977 15.922 1 36.53 212 ILE A C 1
ATOM 1736 O O . ILE A 1 212 ? 17.297 2.322 16.203 1 36.53 212 ILE A O 1
ATOM 1740 N N . THR A 1 213 ? 15.375 1.18 16.578 1 37.28 213 THR A N 1
ATOM 1741 C CA . THR A 1 213 ? 15.914 0.801 17.875 1 37.28 213 THR A CA 1
ATOM 1742 C C . THR A 1 213 ? 17.078 -0.168 17.719 1 37.28 213 THR A C 1
ATOM 1744 O O . THR A 1 213 ? 18.062 -0.086 18.453 1 37.28 213 THR A O 1
ATOM 1747 N N . THR A 1 214 ? 16.938 -0.989 16.766 1 38.34 214 THR A N 1
ATOM 1748 C CA . THR A 1 214 ? 18.047 -1.911 16.578 1 38.34 214 THR A CA 1
ATOM 1749 C C . THR A 1 214 ? 19.25 -1.188 15.984 1 38.34 214 THR A C 1
ATOM 1751 O O . THR A 1 214 ? 20.391 -1.499 16.312 1 38.34 214 THR A O 1
ATOM 1754 N N . SER A 1 215 ? 19 -0.286 15.125 1 36.31 215 SER A N 1
ATOM 1755 C CA . SER A 1 215 ? 20.125 0.444 14.57 1 36.31 215 SER A CA 1
ATOM 1756 C C . SER A 1 215 ? 20.781 1.33 15.625 1 36.31 215 SER A C 1
ATOM 1758 O O . SER A 1 215 ? 22 1.533 15.602 1 36.31 215 SER A O 1
ATOM 1760 N N . HIS A 1 216 ? 19.969 1.821 16.453 1 36.09 216 HIS A N 1
ATOM 1761 C CA . HIS A 1 216 ? 20.531 2.621 17.531 1 36.09 216 HIS A CA 1
ATOM 1762 C C . HIS A 1 216 ? 21.156 1.734 18.594 1 36.09 216 HIS A C 1
ATOM 1764 O O . HIS A 1 216 ? 22.047 2.176 19.328 1 36.09 216 HIS A O 1
ATOM 1770 N N . GLU A 1 217 ? 20.672 0.626 18.719 1 37.06 217 GLU A N 1
ATOM 1771 C CA . GLU A 1 217 ? 21.328 -0.252 19.688 1 37.06 217 GLU A CA 1
ATOM 1772 C C . GLU A 1 217 ? 22.672 -0.743 19.156 1 37.06 217 GLU A C 1
ATOM 1774 O O . GLU A 1 217 ? 23.578 -1.01 19.938 1 37.06 217 GLU A O 1
ATOM 1779 N N . GLY A 1 218 ? 22.75 -0.829 17.844 1 35.38 218 GLY A N 1
ATOM 1780 C CA . GLY A 1 218 ? 24.062 -1.232 17.344 1 35.38 218 GLY A CA 1
ATOM 1781 C C . GLY A 1 218 ? 25.141 -0.19 17.578 1 35.38 218 GLY A C 1
ATOM 1782 O O . GLY A 1 218 ? 26.328 -0.499 17.547 1 35.38 218 GLY A O 1
ATOM 1783 N N . GLU A 1 219 ? 24.734 1.075 17.578 1 35.41 219 GLU A N 1
ATOM 1784 C CA . GLU A 1 219 ? 25.781 2.062 17.812 1 35.41 219 GLU A CA 1
ATOM 1785 C C . GLU A 1 219 ? 26.156 2.109 19.297 1 35.41 219 GLU A C 1
ATOM 1787 O O . GLU A 1 219 ? 27.25 2.561 19.641 1 35.41 219 GLU A O 1
ATOM 1792 N N . SER A 1 220 ? 25.297 1.689 20.125 1 33.91 220 SER A N 1
ATOM 1793 C CA . SER A 1 220 ? 25.719 1.756 21.516 1 33.91 220 SER A CA 1
ATOM 1794 C C . SER A 1 220 ? 26.781 0.694 21.828 1 33.91 220 SER A C 1
ATOM 1796 O O . SER A 1 220 ? 27.547 0.832 22.766 1 33.91 220 SER A O 1
ATOM 1798 N N . ASP A 1 221 ? 26.75 -0.434 21.109 1 32.59 221 ASP A N 1
ATOM 1799 C CA . ASP A 1 221 ? 27.734 -1.425 21.516 1 32.59 221 ASP A CA 1
ATOM 1800 C C . ASP A 1 221 ? 29.125 -1.04 21 1 32.59 221 ASP A C 1
ATOM 1802 O O . ASP A 1 221 ? 30.125 -1.708 21.328 1 32.59 221 ASP A O 1
ATOM 1806 N N . ILE A 1 222 ? 29.281 -0.079 20.094 1 32.16 222 ILE A N 1
ATOM 1807 C CA . ILE A 1 222 ? 30.656 0.222 19.719 1 32.16 222 ILE A CA 1
ATOM 1808 C C . ILE A 1 222 ? 31.344 0.987 20.844 1 32.16 222 ILE A C 1
ATOM 1810 O O . ILE A 1 222 ? 32.562 0.839 21.047 1 32.16 222 ILE A O 1
ATOM 1814 N N . GLN A 1 223 ? 30.562 1.84 21.531 1 30.44 223 GLN A N 1
ATOM 1815 C CA . GLN A 1 223 ? 31.375 2.629 22.438 1 30.44 223 GLN A CA 1
ATOM 1816 C C . GLN A 1 223 ? 31.875 1.78 23.609 1 30.44 223 GLN A C 1
ATOM 1818 O O . GLN A 1 223 ? 32.906 2.084 24.203 1 30.44 223 GLN A O 1
ATOM 1823 N N . THR A 1 224 ? 31.062 0.762 23.875 1 30.95 224 THR A N 1
ATOM 1824 C CA . THR A 1 224 ? 31.484 0.168 25.141 1 30.95 224 THR A CA 1
ATOM 1825 C C . THR A 1 224 ? 32.688 -0.759 24.922 1 30.95 224 THR A C 1
ATOM 1827 O O . THR A 1 224 ? 33.375 -1.131 25.875 1 30.95 224 THR A O 1
ATOM 1830 N N . VAL A 1 225 ? 32.844 -1.153 23.641 1 29.89 225 VAL A N 1
ATOM 1831 C CA . VAL A 1 225 ? 33.875 -2.16 23.547 1 29.89 225 VAL A CA 1
ATOM 1832 C C . VAL A 1 225 ? 35.25 -1.507 23.766 1 29.89 225 VAL A C 1
ATOM 1834 O O . VAL A 1 225 ? 36.188 -2.15 24.25 1 29.89 225 VAL A O 1
ATOM 1837 N N . GLU A 1 226 ? 35.344 -0.338 23.203 1 31.06 226 GLU A N 1
ATOM 1838 C CA . GLU A 1 226 ? 36.719 0.122 23.203 1 31.06 226 GLU A CA 1
ATOM 1839 C C . GLU A 1 226 ? 37.219 0.428 24.609 1 31.06 226 GLU A C 1
ATOM 1841 O O . GLU A 1 226 ? 38.406 0.382 24.891 1 31.06 226 GLU A O 1
ATOM 1846 N N . GLN A 1 227 ? 36.219 0.825 25.422 1 29.39 227 GLN A N 1
ATOM 1847 C CA . GLN A 1 227 ? 36.812 1.313 26.656 1 29.39 227 GLN A CA 1
ATOM 1848 C C . GLN A 1 227 ? 37.281 0.157 27.531 1 29.39 227 GLN A C 1
ATOM 1850 O O . GLN A 1 227 ? 38.062 0.359 28.469 1 29.39 227 GLN A O 1
ATOM 1855 N N . LEU A 1 228 ? 36.656 -1.032 27.266 1 29.7 228 LEU A N 1
ATOM 1856 C CA . LEU A 1 228 ? 37.031 -2.037 28.266 1 29.7 228 LEU A CA 1
ATOM 1857 C C . LEU A 1 228 ? 38.469 -2.52 28.047 1 29.7 228 LEU A C 1
ATOM 1859 O O . LEU A 1 228 ? 39.031 -3.172 28.922 1 29.7 228 LEU A O 1
ATOM 1863 N N . GLY A 1 229 ? 38.938 -2.346 26.812 1 30.23 229 GLY A N 1
ATOM 1864 C CA . GLY A 1 229 ? 40.25 -2.922 26.656 1 30.23 229 GLY A CA 1
ATOM 1865 C C . GLY A 1 229 ? 41.312 -2.252 27.531 1 30.23 229 GLY A C 1
ATOM 1866 O O . GLY A 1 229 ? 42.344 -2.828 27.797 1 30.23 229 GLY A O 1
ATOM 1867 N N . ASN A 1 230 ? 41.156 -0.963 27.609 1 32.28 230 ASN A N 1
ATOM 1868 C CA . ASN A 1 230 ? 42.375 -0.299 28.125 1 32.28 230 ASN A CA 1
ATOM 1869 C C . ASN A 1 230 ? 42.5 -0.49 29.625 1 32.28 230 ASN A C 1
ATOM 1871 O O . ASN A 1 230 ? 43.406 0.06 30.25 1 32.28 230 ASN A O 1
ATOM 1875 N N . VAL A 1 231 ? 41.406 -0.871 30.281 1 30.36 231 VAL A N 1
ATOM 1876 C CA . VAL A 1 231 ? 41.594 -0.766 31.719 1 30.36 231 VAL A CA 1
ATOM 1877 C C . VAL A 1 231 ? 42.5 -1.894 32.219 1 30.36 231 VAL A C 1
ATOM 1879 O O . VAL A 1 231 ? 43.062 -1.819 33.312 1 30.36 231 VAL A O 1
ATOM 1882 N N . ASN A 1 232 ? 42.375 -3.014 31.516 1 29.16 232 ASN A N 1
ATOM 1883 C CA . ASN A 1 232 ? 43.031 -4.066 32.281 1 29.16 232 ASN A CA 1
ATOM 1884 C C . ASN A 1 232 ? 44.562 -3.963 32.156 1 29.16 232 ASN A C 1
ATOM 1886 O O . ASN A 1 232 ? 45.281 -4.902 32.5 1 29.16 232 ASN A O 1
ATOM 1890 N N . ALA A 1 233 ? 45.094 -3.059 31.312 1 30.02 233 ALA A N 1
ATOM 1891 C CA . ALA A 1 233 ? 46.531 -3.191 31.188 1 30.02 233 ALA A CA 1
ATOM 1892 C C . ALA A 1 233 ? 47.219 -2.879 32.531 1 30.02 233 ALA A C 1
ATOM 1894 O O . ALA A 1 233 ? 48.406 -3.225 32.719 1 30.02 233 ALA A O 1
ATOM 1895 N N . ASN A 1 234 ? 46.656 -1.95 33.219 1 28.62 234 ASN A N 1
ATOM 1896 C CA . ASN A 1 234 ? 47.625 -1.462 34.188 1 28.62 234 ASN A CA 1
ATOM 1897 C C . ASN A 1 234 ? 47.875 -2.484 35.312 1 28.62 234 ASN A C 1
ATOM 1899 O O . ASN A 1 234 ? 48.75 -2.303 36.156 1 28.62 234 ASN A O 1
ATOM 1903 N N . ASN A 1 235 ? 46.812 -3.285 35.594 1 27.84 235 ASN A N 1
ATOM 1904 C CA . ASN A 1 235 ? 47.156 -3.854 36.906 1 27.84 235 ASN A CA 1
ATOM 1905 C C . ASN A 1 235 ? 48.125 -5.023 36.781 1 27.84 235 ASN A C 1
ATOM 1907 O O . ASN A 1 235 ? 48.312 -5.766 37.719 1 27.84 235 ASN A O 1
ATOM 1911 N N . MET A 1 236 ? 48.719 -5.242 35.531 1 22.19 236 MET A N 1
ATOM 1912 C CA . MET A 1 236 ? 49.875 -6.051 35.875 1 22.19 236 MET A CA 1
ATOM 1913 C C . MET A 1 236 ? 51 -5.172 36.406 1 22.19 236 MET A C 1
ATOM 1915 O O . MET A 1 236 ? 51.188 -4.039 35.938 1 22.19 236 MET A O 1
ATOM 1919 N N . MET B 1 1 ? 4.484 55.812 2.602 1 30.78 1 MET B N 1
ATOM 1920 C CA . MET B 1 1 ? 3.15 55.438 2.137 1 30.78 1 MET B CA 1
ATOM 1921 C C . MET B 1 1 ? 2.953 53.938 2.176 1 30.78 1 MET B C 1
ATOM 1923 O O . MET B 1 1 ? 3.623 53.188 1.45 1 30.78 1 MET B O 1
ATOM 1927 N N . GLY B 1 2 ? 2.678 53.219 3.299 1 36.16 2 GLY B N 1
ATOM 1928 C CA . GLY B 1 2 ? 2.633 51.844 3.814 1 36.16 2 GLY B CA 1
ATOM 1929 C C . GLY B 1 2 ? 1.553 51 3.17 1 36.16 2 GLY B C 1
ATOM 1930 O O . GLY B 1 2 ? 0.361 51.25 3.363 1 36.16 2 GLY B O 1
ATOM 1931 N N . GLY B 1 3 ? 1.758 50.469 1.946 1 38.5 3 GLY B N 1
ATOM 1932 C CA . GLY B 1 3 ? 0.752 49.719 1.216 1 38.5 3 GLY B CA 1
ATOM 1933 C C . GLY B 1 3 ? 0.167 48.562 2.02 1 38.5 3 GLY B C 1
ATOM 1934 O O . GLY B 1 3 ? 0.902 47.812 2.654 1 38.5 3 GLY B O 1
ATOM 1935 N N . LYS B 1 4 ? -1.059 48.75 2.561 1 45.38 4 LYS B N 1
ATOM 1936 C CA . LYS B 1 4 ? -1.883 47.812 3.332 1 45.38 4 LYS B CA 1
ATOM 1937 C C . LYS B 1 4 ? -1.993 46.469 2.635 1 45.38 4 LYS B C 1
ATOM 1939 O O . LYS B 1 4 ? -2.408 46.406 1.478 1 45.38 4 LYS B O 1
ATOM 1944 N N . PRO B 1 5 ? -1.326 45.406 3.039 1 44.66 5 PRO B N 1
ATOM 1945 C CA . PRO B 1 5 ? -1.218 44.125 2.365 1 44.66 5 PRO B CA 1
ATOM 1946 C C . PRO B 1 5 ? -2.578 43.531 1.999 1 44.66 5 PRO B C 1
ATOM 1948 O O . PRO B 1 5 ? -3.605 43.938 2.535 1 44.66 5 PRO B O 1
ATOM 1951 N N . SER B 1 6 ? -2.734 42.219 1.23 1 41.41 6 SER B N 1
ATOM 1952 C CA . SER B 1 6 ? -3.445 41.219 0.417 1 41.41 6 SER B CA 1
ATOM 1953 C C . SER B 1 6 ? -4.5 40.5 1.234 1 41.41 6 SER B C 1
ATOM 1955 O O . SER B 1 6 ? -4.523 39.25 1.258 1 41.41 6 SER B O 1
ATOM 1957 N N . LYS B 1 7 ? -5.281 40.969 2.021 1 48.69 7 LYS B N 1
ATOM 1958 C CA . LYS B 1 7 ? -6.445 40.469 2.744 1 48.69 7 LYS B CA 1
ATOM 1959 C C . LYS B 1 7 ? -7.441 39.812 1.791 1 48.69 7 LYS B C 1
ATOM 1961 O O . LYS B 1 7 ? -8.078 38.812 2.139 1 48.69 7 LYS B O 1
ATOM 1966 N N . GLU B 1 8 ? -7.641 40.25 0.719 1 44.84 8 GLU B N 1
ATOM 1967 C CA . GLU B 1 8 ? -8.648 39.781 -0.223 1 44.84 8 GLU B CA 1
ATOM 1968 C C . GLU B 1 8 ? -8.344 38.344 -0.667 1 44.84 8 GLU B C 1
ATOM 1970 O O . GLU B 1 8 ? -9.266 37.531 -0.836 1 44.84 8 GLU B O 1
ATOM 1975 N N . LYS B 1 9 ? -7.203 38.031 -0.835 1 46.66 9 LYS B N 1
ATOM 1976 C CA . LYS B 1 9 ? -6.844 36.688 -1.278 1 46.66 9 LYS B CA 1
ATOM 1977 C C . LYS B 1 9 ? -7.117 35.656 -0.187 1 46.66 9 LYS B C 1
ATOM 1979 O O . LYS B 1 9 ? -7.406 34.469 -0.481 1 46.66 9 LYS B O 1
ATOM 1984 N N . LYS B 1 10 ? -7.059 35.906 1.029 1 46.34 10 LYS B N 1
ATOM 1985 C CA . LYS B 1 10 ? -7.363 35 2.135 1 46.34 10 LYS B CA 1
ATOM 1986 C C . LYS B 1 10 ? -8.859 34.719 2.219 1 46.34 10 LYS B C 1
ATOM 1988 O O . LYS B 1 10 ? -9.273 33.594 2.41 1 46.34 10 LYS B O 1
ATOM 1993 N N . ILE B 1 11 ? -9.672 35.594 1.941 1 45.81 11 ILE B N 1
ATOM 1994 C CA . ILE B 1 11 ? -11.117 35.438 2.059 1 45.81 11 ILE B CA 1
ATOM 1995 C C . ILE B 1 11 ? -11.641 34.562 0.928 1 45.81 11 ILE B C 1
ATOM 1997 O O . ILE B 1 11 ? -12.453 33.656 1.158 1 45.81 11 ILE B O 1
ATOM 2001 N N . VAL B 1 12 ? -11.148 34.688 -0.261 1 43.47 12 VAL B N 1
ATOM 2002 C CA . VAL B 1 12 ? -11.617 33.906 -1.403 1 43.47 12 VAL B CA 1
ATOM 2003 C C . VAL B 1 12 ? -11.211 32.438 -1.233 1 43.47 12 VAL B C 1
ATOM 2005 O O . VAL B 1 12 ? -12.008 31.531 -1.488 1 43.47 12 VAL B O 1
ATOM 2008 N N . VAL B 1 13 ? -10.109 32.094 -0.804 1 43.34 13 VAL B N 1
ATOM 2009 C CA . VAL B 1 13 ? -9.688 30.734 -0.599 1 43.34 13 VAL B CA 1
ATOM 2010 C C . VAL B 1 13 ? -10.523 30.094 0.507 1 43.34 13 VAL B C 1
ATOM 2012 O O . VAL B 1 13 ? -10.945 28.938 0.386 1 43.34 13 VAL B O 1
ATOM 2015 N N . GLU B 1 14 ? -10.758 30.906 1.517 1 44.28 14 GLU B N 1
ATOM 2016 C CA . GLU B 1 14 ? -11.594 30.406 2.6 1 44.28 14 GLU B CA 1
ATOM 2017 C C . GLU B 1 14 ? -13.023 30.156 2.121 1 44.28 14 GLU B C 1
ATOM 2019 O O . GLU B 1 14 ? -13.633 29.156 2.477 1 44.28 14 GLU B O 1
ATOM 2024 N N . GLU B 1 15 ? -13.523 31.094 1.399 1 44.84 15 GLU B N 1
ATOM 2025 C CA . GLU B 1 15 ? -14.883 30.953 0.891 1 44.84 15 GLU B CA 1
ATOM 2026 C C . GLU B 1 15 ? -15 29.734 -0.028 1 44.84 15 GLU B C 1
ATOM 2028 O O . GLU B 1 15 ? -16 29.016 0.018 1 44.84 15 GLU B O 1
ATOM 2033 N N . VAL B 1 16 ? -14.102 29.594 -0.884 1 43.34 16 VAL B N 1
ATOM 2034 C CA . VAL B 1 16 ? -14.133 28.469 -1.813 1 43.34 16 VAL B CA 1
ATOM 2035 C C . VAL B 1 16 ? -14.031 27.156 -1.041 1 43.34 16 VAL B C 1
ATOM 2037 O O . VAL B 1 16 ? -14.68 26.172 -1.388 1 43.34 16 VAL B O 1
ATOM 2040 N N . LEU B 1 17 ? -13.305 27.219 -0.028 1 45.44 17 LEU B N 1
ATOM 2041 C CA . LEU B 1 17 ? -13.125 26.031 0.792 1 45.44 17 LEU B CA 1
ATOM 2042 C C . LEU B 1 17 ? -14.422 25.656 1.507 1 45.44 17 LEU B C 1
ATOM 2044 O O . LEU B 1 17 ? -14.625 24.5 1.871 1 45.44 17 LEU B O 1
ATOM 2048 N N . TYR B 1 18 ? -15.328 26.766 1.694 1 44.94 18 TYR B N 1
ATOM 2049 C CA . TYR B 1 18 ? -16.531 26.516 2.477 1 44.94 18 TYR B CA 1
ATOM 2050 C C . TYR B 1 18 ? -17.703 26.141 1.573 1 44.94 18 TYR B C 1
ATOM 2052 O O . TYR B 1 18 ? -18.797 25.859 2.055 1 44.94 18 TYR B O 1
ATOM 2060 N N . ARG B 1 19 ? -17.438 26.281 0.278 1 46.72 19 ARG B N 1
ATOM 2061 C CA . ARG B 1 19 ? -18.562 25.875 -0.549 1 46.72 19 ARG B CA 1
ATOM 2062 C C . ARG B 1 19 ? -18.797 24.375 -0.459 1 46.72 19 ARG B C 1
ATOM 2064 O O . ARG B 1 19 ? -17.844 23.594 -0.41 1 46.72 19 ARG B O 1
ATOM 2071 N N . GLU B 1 20 ? -20.031 24.141 -0.066 1 52.56 20 GLU B N 1
ATOM 2072 C CA . GLU B 1 20 ? -20.438 22.734 -0 1 52.56 20 GLU B CA 1
ATOM 2073 C C . GLU B 1 20 ? -20.125 22.016 -1.308 1 52.56 20 GLU B C 1
ATOM 2075 O O . GLU B 1 20 ? -20.453 22.516 -2.389 1 52.56 20 GLU B O 1
ATOM 2080 N N . PHE B 1 21 ? -19.125 21.281 -1.196 1 53.88 21 PHE B N 1
ATOM 2081 C CA . PHE B 1 21 ? -18.828 20.406 -2.322 1 53.88 21 PHE B CA 1
ATOM 2082 C C . PHE B 1 21 ? -20.062 19.594 -2.719 1 53.88 21 PHE B C 1
ATOM 2084 O O . PHE B 1 21 ? -20.625 18.859 -1.899 1 53.88 21 PHE B O 1
ATOM 2091 N N . THR B 1 22 ? -20.703 19.938 -3.801 1 58.94 22 THR B N 1
ATOM 2092 C CA . THR B 1 22 ? -22 19.391 -4.215 1 58.94 22 THR B CA 1
ATOM 2093 C C . THR B 1 22 ? -21.812 18.25 -5.219 1 58.94 22 THR B C 1
ATOM 2095 O O . THR B 1 22 ? -22.781 17.734 -5.758 1 58.94 22 THR B O 1
ATOM 2098 N N . TYR B 1 23 ? -20.578 17.875 -5.41 1 61.88 23 TYR B N 1
ATOM 2099 C CA . TYR B 1 23 ? -20.406 16.812 -6.395 1 61.88 23 TYR B CA 1
ATOM 2100 C C . TYR B 1 23 ? -20.531 15.438 -5.742 1 61.88 23 TYR B C 1
ATOM 2102 O O . TYR B 1 23 ? -20.5 15.328 -4.516 1 61.88 23 TYR B O 1
ATOM 2110 N N . GLY B 1 24 ? -20.812 14.453 -6.562 1 76.44 24 GLY B N 1
ATOM 2111 C CA . GLY B 1 24 ? -20.906 13.086 -6.086 1 76.44 24 GLY B CA 1
ATOM 2112 C C . GLY B 1 24 ? -19.625 12.586 -5.449 1 76.44 24 GLY B C 1
ATOM 2113 O O . GLY B 1 24 ? -18.547 13.164 -5.648 1 76.44 24 GLY B O 1
ATOM 2114 N N . LEU B 1 25 ? -19.828 11.688 -4.465 1 83.31 25 LEU B N 1
ATOM 2115 C CA . LEU B 1 25 ? -18.703 11.047 -3.781 1 83.31 25 LEU B CA 1
ATOM 2116 C C . LEU B 1 25 ? -18.531 9.609 -4.262 1 83.31 25 LEU B C 1
ATOM 2118 O O . LEU B 1 25 ? -19.484 8.977 -4.707 1 83.31 25 LEU B O 1
ATOM 2122 N N . ALA B 1 26 ? -17.281 9.188 -4.215 1 87.81 26 ALA B N 1
ATOM 2123 C CA . ALA B 1 26 ? -16.953 7.828 -4.629 1 87.81 26 ALA B CA 1
ATOM 2124 C C . ALA B 1 26 ? -17.516 6.805 -3.637 1 87.81 26 ALA B C 1
ATOM 2126 O O . ALA B 1 26 ? -17.688 7.113 -2.455 1 87.81 26 ALA B O 1
ATOM 2127 N N . ALA B 1 27 ? -17.719 5.555 -4.199 1 85.25 27 ALA B N 1
ATOM 2128 C CA . ALA B 1 27 ? -18.156 4.441 -3.357 1 85.25 27 ALA B CA 1
ATOM 2129 C C . ALA B 1 27 ? -17.078 4.074 -2.334 1 85.25 27 ALA B C 1
ATOM 2131 O O . ALA B 1 27 ? -15.891 4.25 -2.586 1 85.25 27 ALA B O 1
ATOM 2132 N N . SER B 1 28 ? -17.547 3.545 -1.205 1 86.5 28 SER B N 1
ATOM 2133 C CA . SER B 1 28 ? -16.656 3.238 -0.088 1 86.5 28 SER B CA 1
ATOM 2134 C C . SER B 1 28 ? -15.57 2.256 -0.504 1 86.5 28 SER B C 1
ATOM 2136 O O . SER B 1 28 ? -14.422 2.375 -0.07 1 86.5 28 SER B O 1
ATOM 2138 N N . ASP B 1 29 ? -15.906 1.248 -1.283 1 87.62 29 ASP B N 1
ATOM 2139 C CA . ASP B 1 29 ? -14.922 0.246 -1.679 1 87.62 29 ASP B CA 1
ATOM 2140 C C . ASP B 1 29 ? -13.852 0.854 -2.582 1 87.62 29 ASP B C 1
ATOM 2142 O O . ASP B 1 29 ? -12.68 0.496 -2.486 1 87.62 29 ASP B O 1
ATOM 2146 N N . CYS B 1 30 ? -14.25 1.798 -3.381 1 90.38 30 CYS B N 1
ATOM 2147 C CA . CYS B 1 30 ? -13.281 2.506 -4.215 1 90.38 30 CYS B CA 1
ATOM 2148 C C . CYS B 1 30 ? -12.336 3.344 -3.361 1 90.38 30 CYS B C 1
ATOM 2150 O O . CYS B 1 30 ? -11.125 3.352 -3.596 1 90.38 30 CYS B O 1
ATOM 2152 N N . VAL B 1 31 ? -12.891 4.016 -2.43 1 92.31 31 VAL B N 1
ATOM 2153 C CA . VAL B 1 31 ? -12.094 4.852 -1.537 1 92.31 31 VAL B CA 1
ATOM 2154 C C . VAL B 1 31 ? -11.133 3.977 -0.732 1 92.31 31 VAL B C 1
ATOM 2156 O O . VAL B 1 31 ? -9.938 4.266 -0.656 1 92.31 31 VAL B O 1
ATOM 2159 N N . GLN B 1 32 ? -11.633 2.885 -0.212 1 92.06 32 GLN B N 1
ATOM 2160 C CA . GLN B 1 32 ? -10.836 1.99 0.624 1 92.06 32 GLN B CA 1
ATOM 2161 C C . GLN B 1 32 ? -9.695 1.362 -0.172 1 92.06 32 GLN B C 1
ATOM 2163 O O . GLN B 1 32 ? -8.602 1.158 0.357 1 92.06 32 GLN B O 1
ATOM 2168 N N . HIS B 1 33 ? -9.898 1.133 -1.381 1 93.06 33 HIS B N 1
ATOM 2169 C CA . HIS B 1 33 ? -8.883 0.51 -2.225 1 93.06 33 HIS B CA 1
ATOM 2170 C C . HIS B 1 33 ? -7.617 1.354 -2.273 1 93.06 33 HIS B C 1
ATOM 2172 O O . HIS B 1 33 ? -6.512 0.814 -2.365 1 93.06 33 HIS B O 1
ATOM 2178 N N . TYR B 1 34 ? -7.82 2.604 -2.199 1 94 34 TYR B N 1
ATOM 2179 C CA . TYR B 1 34 ? -6.676 3.477 -2.424 1 94 34 TYR B CA 1
ATOM 2180 C C . TYR B 1 34 ? -6.172 4.062 -1.11 1 94 34 TYR B C 1
ATOM 2182 O O . TYR B 1 34 ? -5.277 4.914 -1.104 1 94 34 TYR B O 1
ATOM 2190 N N . LEU B 1 35 ? -6.746 3.637 -0.023 1 95 35 LEU B N 1
ATOM 2191 C CA . LEU B 1 35 ? -6.141 3.873 1.283 1 95 35 LEU B CA 1
ATOM 2192 C C . LEU B 1 35 ? -5.02 2.877 1.551 1 95 35 LEU B C 1
ATOM 2194 O O . LEU B 1 35 ? -5.121 1.706 1.177 1 95 35 LEU B O 1
ATOM 2198 N N . PRO B 1 36 ? -3.922 3.393 2.201 1 94.25 36 PRO B N 1
ATOM 2199 C CA . PRO B 1 36 ? -2.889 2.416 2.559 1 94.25 36 PRO B CA 1
ATOM 2200 C C . PRO B 1 36 ? -3.424 1.284 3.432 1 94.25 36 PRO B C 1
ATOM 2202 O O . PRO B 1 36 ? -4.109 1.538 4.426 1 94.25 36 PRO B O 1
ATOM 2205 N N . PRO B 1 37 ? -3.074 0.069 3.105 1 92.38 37 PRO B N 1
ATOM 2206 C CA . PRO B 1 37 ? -3.621 -1.076 3.838 1 92.38 37 PRO B CA 1
ATOM 2207 C C . PRO B 1 37 ? -3.186 -1.104 5.301 1 92.38 37 PRO B C 1
ATOM 2209 O O . PRO B 1 37 ? -3.775 -1.824 6.109 1 92.38 37 PRO B O 1
ATOM 2212 N N . ASN B 1 38 ? -2.133 -0.414 5.629 1 88.31 38 ASN B N 1
ATOM 2213 C CA . ASN B 1 38 ? -1.638 -0.431 7 1 88.31 38 ASN B CA 1
ATOM 2214 C C . ASN B 1 38 ? -2.244 0.699 7.828 1 88.31 38 ASN B C 1
ATOM 2216 O O . ASN B 1 38 ? -1.929 0.845 9.008 1 88.31 38 ASN B O 1
ATOM 2220 N N . LEU B 1 39 ? -3.104 1.526 7.211 1 92 39 LEU B N 1
ATOM 2221 C CA . LEU B 1 39 ? -3.846 2.537 7.957 1 92 39 LEU B CA 1
ATOM 2222 C C . LEU B 1 39 ? -5.199 1.999 8.398 1 92 39 LEU B C 1
ATOM 2224 O O . LEU B 1 39 ? -5.68 0.996 7.867 1 92 39 LEU B O 1
ATOM 2228 N N . PRO B 1 40 ? -5.801 2.705 9.391 1 89.75 40 PRO B N 1
ATOM 2229 C CA . PRO B 1 40 ? -7.125 2.242 9.812 1 89.75 40 PRO B CA 1
ATOM 2230 C C . PRO B 1 40 ? -8.172 2.35 8.711 1 89.75 40 PRO B C 1
ATOM 2232 O O . PRO B 1 40 ? -8.164 3.312 7.938 1 89.75 40 PRO B O 1
ATOM 2235 N N . ILE B 1 41 ? -9.016 1.337 8.625 1 88.38 41 ILE B N 1
ATOM 2236 C CA . ILE B 1 41 ? -10.094 1.317 7.641 1 88.38 41 ILE B CA 1
ATOM 2237 C C . ILE B 1 41 ? -11.062 2.467 7.91 1 88.38 41 ILE B C 1
ATOM 2239 O O . ILE B 1 41 ? -11.641 3.029 6.977 1 88.38 41 ILE B O 1
ATOM 2243 N N . ARG B 1 42 ? -11.195 2.809 9.195 1 89.12 42 ARG B N 1
ATOM 2244 C CA . ARG B 1 42 ? -12.055 3.9 9.641 1 89.12 42 ARG B CA 1
ATOM 2245 C C . ARG B 1 42 ? -11.297 4.875 10.531 1 89.12 42 ARG B C 1
ATOM 2247 O O . ARG B 1 42 ? -11.5 4.902 11.742 1 89.12 42 ARG B O 1
ATOM 2254 N N . PRO B 1 43 ? -10.461 5.688 9.898 1 92.75 43 PRO B N 1
ATOM 2255 C CA . PRO B 1 43 ? -9.672 6.629 10.688 1 92.75 43 PRO B CA 1
ATOM 2256 C C . PRO B 1 43 ? -10.531 7.703 11.359 1 92.75 43 PRO B C 1
ATOM 2258 O O . PRO B 1 43 ? -11.562 8.102 10.812 1 92.75 43 PRO B O 1
ATOM 2261 N N . ILE B 1 44 ? -10 8.156 12.477 1 91.94 44 ILE B N 1
ATOM 2262 C CA . ILE B 1 44 ? -10.789 9.102 13.266 1 91.94 44 ILE B CA 1
ATOM 2263 C C . ILE B 1 44 ? -9.992 10.383 13.477 1 91.94 44 ILE B C 1
ATOM 2265 O O . ILE B 1 44 ? -8.758 10.344 13.586 1 91.94 44 ILE B O 1
ATOM 2269 N N . LEU B 1 45 ? -10.734 11.461 13.477 1 93.31 45 LEU B N 1
ATOM 2270 C CA . LEU B 1 45 ? -10.211 12.773 13.844 1 93.31 45 LEU B CA 1
ATOM 2271 C C . LEU B 1 45 ? -10.633 13.148 15.258 1 93.31 45 LEU B C 1
ATOM 2273 O O . LEU B 1 45 ? -11.82 13.336 15.531 1 93.31 45 LEU B O 1
ATOM 2277 N N . ASN B 1 46 ? -9.641 13.195 16.156 1 90.94 46 ASN B N 1
ATOM 2278 C CA . ASN B 1 46 ? -9.977 13.641 17.5 1 90.94 46 ASN B CA 1
ATOM 2279 C C . ASN B 1 46 ? -8.859 14.492 18.109 1 90.94 46 ASN B C 1
ATOM 2281 O O . ASN B 1 46 ? -7.758 14.562 17.547 1 90.94 46 ASN B O 1
ATOM 2285 N N . VAL B 1 47 ? -9.18 15.109 19.188 1 94.88 47 VAL B N 1
ATOM 2286 C CA . VAL B 1 47 ? -8.305 16.125 19.766 1 94.88 47 VAL B CA 1
ATOM 2287 C C . VAL B 1 47 ? -7.031 15.453 20.297 1 94.88 47 VAL B C 1
ATOM 2289 O O . VAL B 1 47 ? -5.941 16.031 20.219 1 94.88 47 VAL B O 1
ATOM 2292 N N . ALA B 1 48 ? -7.086 14.32 20.828 1 94.25 48 ALA B N 1
ATOM 2293 C CA . ALA B 1 48 ? -5.93 13.625 21.391 1 94.25 48 ALA B CA 1
ATOM 2294 C C . ALA B 1 48 ? -4.91 13.297 20.312 1 94.25 48 ALA B C 1
ATOM 2296 O O . ALA B 1 48 ? -3.713 13.539 20.484 1 94.25 48 ALA B O 1
ATOM 2297 N N . TYR B 1 49 ? -5.391 12.758 19.203 1 94.75 49 TYR B N 1
ATOM 2298 C CA . TYR B 1 49 ? -4.508 12.445 18.078 1 94.75 49 TYR B CA 1
ATOM 2299 C C . TYR B 1 49 ? -3.896 13.711 17.5 1 94.75 49 TYR B C 1
ATOM 2301 O O . TYR B 1 49 ? -2.705 13.742 17.172 1 94.75 49 TYR B O 1
ATOM 2309 N N . LEU B 1 50 ? -4.691 14.75 17.391 1 97.06 50 LEU B N 1
ATOM 2310 C CA . LEU B 1 50 ? -4.176 16.016 16.875 1 97.06 50 LEU B CA 1
ATOM 2311 C C . LEU B 1 50 ? -3.084 16.562 17.781 1 97.06 50 LEU B C 1
ATOM 2313 O O . LEU B 1 50 ? -2.072 17.078 17.297 1 97.06 50 LEU B O 1
ATOM 2317 N N . THR B 1 51 ? -3.305 16.469 19 1 97.5 51 THR B N 1
ATOM 2318 C CA . THR B 1 51 ? -2.33 16.953 19.969 1 97.5 51 THR B CA 1
ATOM 2319 C C . THR B 1 51 ? -1.017 16.188 19.844 1 97.5 51 THR B C 1
ATOM 2321 O O . THR B 1 51 ? 0.059 16.797 19.812 1 97.5 51 THR B O 1
ATOM 2324 N N . ASP B 1 52 ? -1.093 14.883 19.75 1 96.81 52 ASP B N 1
ATOM 2325 C CA . ASP B 1 52 ? 0.103 14.055 19.609 1 96.81 52 ASP B CA 1
ATOM 2326 C C . ASP B 1 52 ? 0.836 14.383 18.312 1 96.81 52 ASP B C 1
ATOM 2328 O O . ASP B 1 52 ? 2.064 14.484 18.281 1 96.81 52 ASP B O 1
ATOM 2332 N N . CYS B 1 53 ? 0.081 14.523 17.266 1 97.69 53 CYS B N 1
ATOM 2333 C CA . CYS B 1 53 ? 0.683 14.836 15.969 1 97.69 53 CYS B CA 1
ATOM 2334 C C . CYS B 1 53 ? 1.34 16.219 15.992 1 97.69 53 CYS B C 1
ATOM 2336 O O . CYS B 1 53 ? 2.436 16.391 15.453 1 97.69 53 CYS B O 1
ATOM 2338 N N . THR B 1 54 ? 0.677 17.156 16.672 1 97.56 54 THR B N 1
ATOM 2339 C CA . THR B 1 54 ? 1.218 18.5 16.75 1 97.56 54 THR B CA 1
ATOM 2340 C C . THR B 1 54 ? 2.535 18.516 17.531 1 97.56 54 THR B C 1
ATOM 2342 O O . THR B 1 54 ? 3.518 19.109 17.078 1 97.56 54 THR B O 1
ATOM 2345 N N . LYS B 1 55 ? 2.555 17.844 18.594 1 9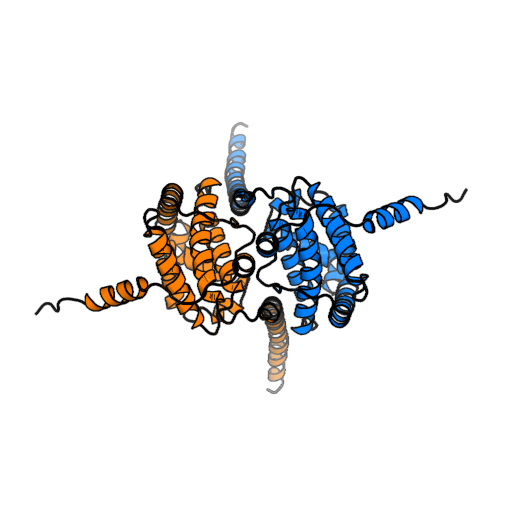6.94 55 LYS B N 1
ATOM 2346 C CA . LYS B 1 55 ? 3.752 17.766 19.438 1 96.94 55 LYS B CA 1
ATOM 2347 C C . LYS B 1 55 ? 4.902 17.109 18.688 1 96.94 55 LYS B C 1
ATOM 2349 O O . LYS B 1 55 ? 6.031 17.594 18.703 1 96.94 55 LYS B O 1
ATOM 2354 N N . THR B 1 56 ? 4.613 16.078 18.016 1 95.88 56 THR B N 1
ATOM 2355 C CA . THR B 1 56 ? 5.676 15.305 17.391 1 95.88 56 THR B CA 1
ATOM 2356 C C . THR B 1 56 ? 6.141 15.984 16.094 1 95.88 56 THR B C 1
ATOM 2358 O O . THR B 1 56 ? 7.316 15.891 15.734 1 95.88 56 THR B O 1
ATOM 2361 N N . TRP B 1 57 ? 5.219 16.656 15.445 1 95.44 57 TRP B N 1
ATOM 2362 C CA . TRP B 1 57 ? 5.625 17.438 14.289 1 95.44 57 TRP B CA 1
ATOM 2363 C C . TRP B 1 57 ? 6.582 18.562 14.688 1 95.44 57 TRP B C 1
ATOM 2365 O O . TRP B 1 57 ? 7.566 18.812 14 1 95.44 57 TRP B O 1
ATOM 2375 N N . LYS B 1 58 ? 6.285 19.219 15.758 1 93.12 58 LYS B N 1
ATOM 2376 C CA . LYS B 1 58 ? 7.164 20.266 16.281 1 93.12 58 LYS B CA 1
ATOM 2377 C C . LYS B 1 58 ? 8.562 19.719 16.562 1 93.12 58 LYS B C 1
ATOM 2379 O O . LYS B 1 58 ? 9.562 20.391 16.312 1 93.12 58 LYS B O 1
ATOM 2384 N N . LEU B 1 59 ? 8.656 18.5 17.031 1 91.5 59 LEU B N 1
ATOM 2385 C CA . LEU B 1 59 ? 9.945 17.859 17.312 1 91.5 59 LEU B CA 1
ATOM 2386 C C . LEU B 1 59 ? 10.734 17.672 16.016 1 91.5 59 LEU B C 1
ATOM 2388 O O . LEU B 1 59 ? 11.945 17.906 15.977 1 91.5 59 LEU B O 1
ATOM 2392 N N . ILE B 1 60 ? 10.031 17.312 14.984 1 90.81 60 ILE B N 1
ATOM 2393 C CA . ILE B 1 60 ? 10.68 17.062 13.703 1 90.81 60 ILE B CA 1
ATOM 2394 C C . ILE B 1 60 ? 11.188 18.375 13.109 1 90.81 60 ILE B C 1
ATOM 2396 O O . ILE B 1 60 ? 12.328 18.453 12.648 1 90.81 60 ILE B O 1
ATOM 2400 N N . VAL B 1 61 ? 10.359 19.375 13.195 1 86.88 61 VAL B N 1
ATOM 2401 C CA . VAL B 1 61 ? 10.656 20.672 12.578 1 86.88 61 VAL B CA 1
ATOM 2402 C C . VAL B 1 61 ? 11.797 21.344 13.336 1 86.88 61 VAL B C 1
ATOM 2404 O O . VAL B 1 61 ? 12.602 22.062 12.734 1 86.88 61 VAL B O 1
ATOM 2407 N N . THR B 1 62 ? 11.883 21.078 14.586 1 84.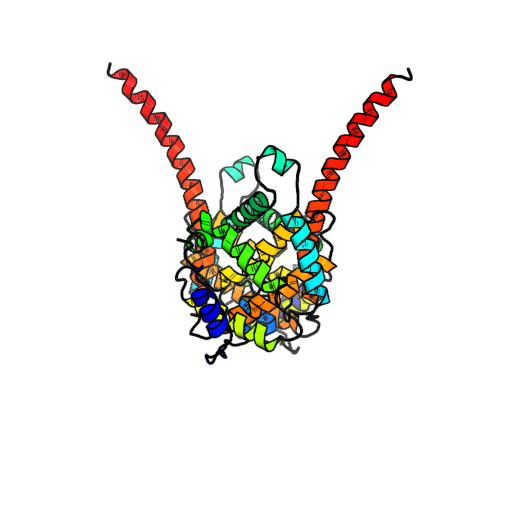38 62 THR B N 1
ATOM 2408 C CA . THR B 1 62 ? 12.859 21.781 15.398 1 84.38 62 THR B CA 1
ATOM 2409 C C . THR B 1 62 ? 14.102 20.922 15.625 1 84.38 62 THR B C 1
ATOM 2411 O O . THR B 1 62 ? 15.031 21.328 16.312 1 84.38 62 THR B O 1
ATOM 2414 N N . ALA B 1 63 ? 13.977 19.75 15.109 1 77.25 63 ALA B N 1
ATOM 2415 C CA . ALA B 1 63 ? 15.094 18.828 15.336 1 77.25 63 ALA B CA 1
ATOM 2416 C C . ALA B 1 63 ? 16.391 19.391 14.766 1 77.25 63 ALA B C 1
ATOM 2418 O O . ALA B 1 63 ? 16.406 19.969 13.68 1 77.25 63 ALA B O 1
ATOM 2419 N N . ASN B 1 64 ? 17.25 19.594 15.648 1 63.38 64 ASN B N 1
ATOM 2420 C CA . ASN B 1 64 ? 18.609 19.953 15.312 1 63.38 64 ASN B CA 1
ATOM 2421 C C . ASN B 1 64 ? 19.578 18.781 15.5 1 63.38 64 ASN B C 1
ATOM 2423 O O . ASN B 1 64 ? 19.828 18.359 16.625 1 63.38 64 ASN B O 1
ATOM 2427 N N . THR B 1 65 ? 19.719 18 14.422 1 60.09 65 THR B N 1
ATOM 2428 C CA . THR B 1 65 ? 20.609 16.859 14.57 1 60.09 65 THR B CA 1
ATOM 2429 C C . THR B 1 65 ? 22.031 17.203 14.148 1 60.09 65 THR B C 1
ATOM 2431 O O . THR B 1 65 ? 22.25 18.219 13.484 1 60.09 65 THR B O 1
ATOM 2434 N N . ASP B 1 66 ? 22.906 16.484 14.805 1 58.25 66 ASP B N 1
ATOM 2435 C CA . ASP B 1 66 ? 24.297 16.625 14.383 1 58.25 66 ASP B CA 1
ATOM 2436 C C . ASP B 1 66 ? 24.438 16.531 12.867 1 58.25 66 ASP B C 1
ATOM 2438 O O . ASP B 1 66 ? 25.234 17.234 12.258 1 58.25 66 ASP B O 1
ATOM 2442 N N . ARG B 1 67 ? 23.672 15.688 12.359 1 56.06 67 ARG B N 1
ATOM 2443 C CA . ARG B 1 67 ? 23.688 15.562 10.906 1 56.06 67 ARG B CA 1
ATOM 2444 C C . ARG B 1 67 ? 23.328 16.891 10.234 1 56.06 67 ARG B C 1
ATOM 2446 O O . ARG B 1 67 ? 23.875 17.234 9.195 1 56.06 67 ARG B O 1
ATOM 2453 N N . MET B 1 68 ? 22.484 17.594 10.867 1 59.66 68 MET B N 1
ATOM 2454 C CA . MET B 1 68 ? 22.047 18.906 10.383 1 59.66 68 MET B CA 1
ATOM 2455 C C . MET B 1 68 ? 23.188 19.906 10.391 1 59.66 68 MET B C 1
ATOM 2457 O O . MET B 1 68 ? 23.328 20.703 9.461 1 59.66 68 MET B O 1
ATOM 2461 N N . ARG B 1 69 ? 23.812 19.719 11.414 1 59.03 69 ARG B N 1
ATOM 2462 C CA . ARG B 1 69 ? 24.953 20.609 11.531 1 59.03 69 ARG B CA 1
ATOM 2463 C C . ARG B 1 69 ? 26.016 20.312 10.477 1 59.03 69 ARG B C 1
ATOM 2465 O O . ARG B 1 69 ? 26.641 21.219 9.93 1 59.03 69 ARG B O 1
ATOM 2472 N N . GLN B 1 70 ? 26.078 19.094 10.266 1 59.09 70 GLN B N 1
ATOM 2473 C CA . GLN B 1 70 ? 27.109 18.672 9.328 1 59.09 70 GLN B CA 1
ATOM 2474 C C . GLN B 1 70 ? 26.781 19.109 7.906 1 59.09 70 GLN B C 1
ATOM 2476 O O . GLN B 1 70 ? 27.672 19.5 7.145 1 59.09 70 GLN B O 1
ATOM 2481 N N . TYR B 1 71 ? 25.547 19.109 7.641 1 60.31 71 TYR B N 1
ATOM 2482 C CA . TYR B 1 71 ? 25.203 19.375 6.25 1 60.31 71 TYR B CA 1
ATOM 2483 C C . TYR B 1 71 ? 24.797 20.844 6.07 1 60.31 71 TYR B C 1
ATOM 2485 O O . TYR B 1 71 ? 24.562 21.297 4.945 1 60.31 71 TYR B O 1
ATOM 2493 N N . GLY B 1 72 ? 24.891 21.547 7.102 1 61.16 72 GLY B N 1
ATOM 2494 C CA . GLY B 1 72 ? 24.547 22.953 7.016 1 61.16 72 GLY B CA 1
ATOM 2495 C C . GLY B 1 72 ? 23.094 23.203 6.668 1 61.16 72 GLY B C 1
ATOM 2496 O O . GLY B 1 72 ? 22.734 24.281 6.207 1 61.16 72 GLY B O 1
ATOM 2497 N N . LYS B 1 73 ? 22.344 22.141 6.629 1 66.06 73 LYS B N 1
ATOM 2498 C CA . LYS B 1 73 ? 20.922 22.266 6.332 1 66.06 73 LYS B CA 1
ATOM 2499 C C . LYS B 1 73 ? 20.078 22.188 7.605 1 66.06 73 LYS B C 1
ATOM 2501 O O . LYS B 1 73 ? 20.5 21.578 8.594 1 66.06 73 LYS B O 1
ATOM 2506 N N . SER B 1 74 ? 19.016 23.031 7.48 1 71.75 74 SER B N 1
ATOM 2507 C CA . SER B 1 74 ? 18.078 22.906 8.602 1 71.75 74 SER B CA 1
ATOM 2508 C C . SER B 1 74 ? 17.484 21.516 8.68 1 71.75 74 SER B C 1
ATOM 2510 O O . SER B 1 74 ? 17.453 20.781 7.68 1 71.75 74 SER B O 1
ATOM 2512 N N . GLY B 1 75 ? 17.25 21.062 9.805 1 74.75 75 GLY B N 1
ATOM 2513 C CA . GLY B 1 75 ? 16.703 19.75 10.078 1 74.75 75 GLY B CA 1
ATOM 2514 C C . GLY B 1 75 ? 15.469 19.438 9.242 1 74.75 75 GLY B C 1
ATOM 2515 O O . GLY B 1 75 ? 15.352 18.359 8.68 1 74.75 75 GLY B O 1
ATOM 2516 N N . ILE B 1 76 ? 14.695 20.438 8.961 1 82.44 76 ILE B N 1
ATOM 2517 C CA . ILE B 1 76 ? 13.438 20.203 8.266 1 82.44 76 ILE B CA 1
ATOM 2518 C C . ILE B 1 76 ? 13.703 19.969 6.777 1 82.44 76 ILE B C 1
ATOM 2520 O O . ILE B 1 76 ? 12.984 19.219 6.117 1 82.44 76 ILE B O 1
ATOM 2524 N N . VAL B 1 77 ? 14.773 20.594 6.289 1 84.12 77 VAL B N 1
ATOM 2525 C CA . VAL B 1 77 ? 15.141 20.406 4.891 1 84.12 77 VAL B CA 1
ATOM 2526 C C . VAL B 1 77 ? 15.609 18.969 4.676 1 84.12 77 VAL B C 1
ATOM 2528 O O . VAL B 1 77 ? 15.281 18.344 3.668 1 84.12 77 VAL B O 1
ATOM 2531 N N . LEU B 1 78 ? 16.344 18.516 5.652 1 86.69 78 LEU B N 1
ATOM 2532 C CA . LEU B 1 78 ? 16.812 17.141 5.574 1 86.69 78 LEU B CA 1
ATOM 2533 C C . LEU B 1 78 ? 15.641 16.172 5.637 1 86.69 78 LEU B C 1
ATOM 2535 O O . LEU B 1 78 ? 15.672 15.109 4.996 1 86.69 78 LEU B O 1
ATOM 2539 N N . PHE B 1 79 ? 14.703 16.516 6.371 1 91.31 79 PHE B N 1
ATOM 2540 C CA . PHE B 1 79 ? 13.492 15.703 6.465 1 91.31 79 PHE B CA 1
ATOM 2541 C C . PHE B 1 79 ? 12.797 15.594 5.113 1 91.31 79 PHE B C 1
ATOM 2543 O O . PHE B 1 79 ? 12.453 14.5 4.668 1 91.31 79 PHE B O 1
ATOM 2550 N N . TYR B 1 80 ? 12.617 16.688 4.422 1 91.81 80 TYR B N 1
ATOM 2551 C CA . TYR B 1 80 ? 11.945 16.703 3.127 1 91.81 80 TYR B CA 1
ATOM 2552 C C . TYR B 1 80 ? 12.75 15.93 2.086 1 91.81 80 TYR B C 1
ATOM 2554 O O . TYR B 1 80 ? 12.18 15.227 1.244 1 91.81 80 TYR B O 1
ATOM 2562 N N . ASP B 1 81 ? 14.031 16.078 2.186 1 90.81 81 ASP B N 1
ATOM 2563 C CA . ASP B 1 81 ? 14.906 15.383 1.247 1 90.81 81 ASP B CA 1
ATOM 2564 C C . ASP B 1 81 ? 14.789 13.867 1.416 1 90.81 81 ASP B C 1
ATOM 2566 O O . ASP B 1 81 ? 14.703 13.133 0.43 1 90.81 81 ASP B O 1
ATOM 2570 N N . GLU B 1 82 ? 14.797 13.539 2.617 1 91.62 82 GLU B N 1
ATOM 2571 C CA . GLU B 1 82 ? 14.672 12.117 2.906 1 91.62 82 GLU B CA 1
ATOM 2572 C C . GLU B 1 82 ? 13.305 11.586 2.475 1 91.62 82 GLU B C 1
ATOM 2574 O O . GLU B 1 82 ? 13.203 10.492 1.914 1 91.62 82 GLU B O 1
ATOM 2579 N N . PHE B 1 83 ? 12.312 12.328 2.74 1 95.5 83 PHE B N 1
ATOM 2580 C CA . PHE B 1 83 ? 10.961 11.945 2.344 1 95.5 83 PHE B CA 1
ATOM 2581 C C . PHE B 1 83 ? 10.883 11.734 0.837 1 95.5 83 PHE B C 1
ATOM 2583 O O . PHE B 1 83 ? 10.461 10.664 0.378 1 95.5 83 PHE B O 1
ATOM 2590 N N . PHE B 1 84 ? 11.305 12.664 0.083 1 95.88 84 PHE B N 1
ATOM 2591 C CA . PHE B 1 84 ? 11.141 12.602 -1.365 1 95.88 84 PHE B CA 1
ATOM 2592 C C . PHE B 1 84 ? 12.086 11.57 -1.971 1 95.88 84 PHE B C 1
ATOM 2594 O O . PHE B 1 84 ? 11.758 10.93 -2.969 1 95.88 84 PHE B O 1
ATOM 2601 N N . PHE B 1 85 ? 13.219 11.406 -1.338 1 93.38 85 PHE B N 1
ATOM 2602 C CA . PHE B 1 85 ? 14.117 10.344 -1.78 1 93.38 85 PHE B CA 1
ATOM 2603 C C . PHE B 1 85 ? 13.438 8.984 -1.67 1 93.38 85 PHE B C 1
ATOM 2605 O O . PHE B 1 85 ? 13.391 8.227 -2.641 1 93.38 85 PHE B O 1
ATOM 2612 N N . ARG B 1 86 ? 12.852 8.703 -0.546 1 91.81 86 ARG B N 1
ATOM 2613 C CA . ARG B 1 86 ? 12.18 7.43 -0.324 1 91.81 86 ARG B CA 1
ATOM 2614 C C . ARG B 1 86 ? 10.938 7.305 -1.198 1 91.81 86 ARG B C 1
ATOM 2616 O O . ARG B 1 86 ? 10.648 6.23 -1.734 1 91.81 86 ARG B O 1
ATOM 2623 N N . LEU B 1 87 ? 10.242 8.43 -1.332 1 94.06 87 LEU B N 1
ATOM 2624 C CA . LEU B 1 87 ? 9.008 8.43 -2.121 1 94.06 87 LEU B CA 1
ATOM 2625 C C . LEU B 1 87 ? 9.297 8.062 -3.572 1 94.06 87 LEU B C 1
ATOM 2627 O O . LEU B 1 87 ? 8.633 7.184 -4.133 1 94.06 87 LEU B O 1
ATOM 2631 N N . PHE B 1 88 ? 10.344 8.648 -4.164 1 92.25 88 PHE B N 1
ATOM 2632 C CA . PHE B 1 88 ? 10.641 8.453 -5.578 1 92.25 88 PHE B CA 1
ATOM 2633 C C . PHE B 1 88 ? 11.305 7.102 -5.805 1 92.25 88 PHE B C 1
ATOM 2635 O O . PHE B 1 88 ? 11.172 6.508 -6.879 1 92.25 88 PHE B O 1
ATOM 2642 N N . GLN B 1 89 ? 11.953 6.613 -4.762 1 86.19 89 GLN B N 1
ATOM 2643 C CA . GLN B 1 89 ? 12.5 5.258 -4.84 1 86.19 89 GLN B CA 1
ATOM 2644 C C . GLN B 1 89 ? 11.383 4.223 -4.887 1 86.19 89 GLN B C 1
ATOM 2646 O O . GLN B 1 89 ? 11.5 3.203 -5.57 1 86.19 89 GLN B O 1
ATOM 2651 N N . ARG B 1 90 ? 10.367 4.504 -4.219 1 84.75 90 ARG B N 1
ATOM 2652 C CA . ARG B 1 90 ? 9.234 3.586 -4.16 1 84.75 90 ARG B CA 1
ATOM 2653 C C . ARG B 1 90 ? 8.406 3.645 -5.441 1 84.75 90 ARG B C 1
ATOM 2655 O O . ARG B 1 90 ? 7.914 2.619 -5.914 1 84.75 90 ARG B O 1
ATOM 2662 N N . ASP B 1 91 ? 8.242 4.816 -5.883 1 86.44 91 ASP B N 1
ATOM 2663 C CA . ASP B 1 91 ? 7.461 5.051 -7.098 1 86.44 91 ASP B CA 1
ATOM 2664 C C . ASP B 1 91 ? 8.008 6.242 -7.879 1 86.44 91 ASP B C 1
ATOM 2666 O O . ASP B 1 91 ? 7.672 7.391 -7.586 1 86.44 91 ASP B O 1
ATOM 2670 N N . PHE B 1 92 ? 8.703 5.988 -8.883 1 86.25 92 PHE B N 1
ATOM 2671 C CA . PHE B 1 92 ? 9.414 7.023 -9.625 1 86.25 92 PHE B CA 1
ATOM 2672 C C . PHE B 1 92 ? 8.43 7.898 -10.398 1 86.25 92 PHE B C 1
ATOM 2674 O O . PHE B 1 92 ? 8.75 9.039 -10.742 1 86.25 92 PHE B O 1
ATOM 2681 N N . THR B 1 93 ? 7.223 7.391 -10.703 1 87.62 93 THR B N 1
ATOM 2682 C CA . THR B 1 93 ? 6.238 8.172 -11.445 1 87.62 93 THR B CA 1
ATOM 2683 C C . THR B 1 93 ? 5.805 9.398 -10.648 1 87.62 93 THR B C 1
ATOM 2685 O O . THR B 1 93 ? 5.273 10.352 -11.211 1 87.62 93 THR B O 1
ATOM 2688 N N . LEU B 1 94 ? 6.055 9.359 -9.367 1 93.69 94 LEU B N 1
ATOM 2689 C CA . LEU B 1 94 ? 5.684 10.469 -8.5 1 93.69 94 LEU B CA 1
ATOM 2690 C C . LEU B 1 94 ? 6.578 11.68 -8.75 1 93.69 94 LEU B C 1
ATOM 2692 O O . LEU B 1 94 ? 6.25 12.797 -8.352 1 93.69 94 LEU B O 1
ATOM 2696 N N . GLU B 1 95 ? 7.691 11.492 -9.422 1 93.31 95 GLU B N 1
ATOM 2697 C CA . GLU B 1 95 ? 8.523 12.633 -9.812 1 93.31 95 GLU B CA 1
ATOM 2698 C C . GLU B 1 95 ? 7.793 13.555 -10.781 1 93.31 95 GLU B C 1
ATOM 2700 O O . GLU B 1 95 ? 7.984 14.766 -10.758 1 93.31 95 GLU B O 1
ATOM 2705 N N . ASP B 1 96 ? 6.918 12.953 -11.594 1 92.69 96 ASP B N 1
ATOM 2706 C CA . ASP B 1 96 ? 6.129 13.734 -12.547 1 92.69 96 ASP B CA 1
ATOM 2707 C C . ASP B 1 96 ? 5.043 14.531 -11.828 1 92.69 96 ASP B C 1
ATOM 2709 O O . ASP B 1 96 ? 4.562 15.539 -12.352 1 92.69 96 ASP B O 1
ATOM 2713 N N . VAL B 1 97 ? 4.66 14.07 -10.695 1 93.12 97 VAL B N 1
ATOM 2714 C CA . VAL B 1 97 ? 3.641 14.75 -9.898 1 93.12 97 VAL B CA 1
ATOM 2715 C C . VAL B 1 97 ? 4.25 15.953 -9.195 1 93.12 97 VAL B C 1
ATOM 2717 O O . VAL B 1 97 ? 3.562 16.953 -8.953 1 93.12 97 VAL B O 1
ATOM 2720 N N . PHE B 1 98 ? 5.543 15.781 -8.898 1 95.44 98 PHE B N 1
ATOM 2721 C CA . PHE B 1 98 ? 6.246 16.828 -8.172 1 95.44 98 PHE B CA 1
ATOM 2722 C C . PHE B 1 98 ? 7.465 17.312 -8.953 1 95.44 98 PHE B C 1
ATOM 2724 O O . PHE B 1 98 ? 8.594 17.25 -8.461 1 95.44 98 PHE B O 1
ATOM 2731 N N . PRO B 1 99 ? 7.273 17.891 -10.086 1 92.12 99 PRO B N 1
ATOM 2732 C CA . PRO B 1 99 ? 8.414 18.219 -10.945 1 92.12 99 PRO B CA 1
ATOM 2733 C C . PRO B 1 99 ? 9.227 19.391 -10.422 1 92.12 99 PRO B C 1
ATOM 2735 O O . PRO B 1 99 ? 10.422 19.5 -10.711 1 92.12 99 PRO B O 1
ATOM 2738 N N . ASP B 1 100 ? 8.656 20.297 -9.695 1 92.81 100 ASP B N 1
ATOM 2739 C CA . ASP B 1 100 ? 9.32 21.5 -9.195 1 92.81 100 ASP B CA 1
ATOM 2740 C C . ASP B 1 100 ? 9.953 21.25 -7.832 1 92.81 100 ASP B C 1
ATOM 2742 O O . ASP B 1 100 ? 9.281 21.297 -6.801 1 92.81 100 ASP B O 1
ATOM 2746 N N . ILE B 1 101 ? 11.219 21.125 -7.805 1 89.62 101 ILE B N 1
ATOM 2747 C CA . ILE B 1 101 ? 11.977 20.766 -6.605 1 89.62 101 ILE B CA 1
ATOM 2748 C C . ILE B 1 101 ? 11.773 21.828 -5.535 1 89.62 101 ILE B C 1
ATOM 2750 O O . ILE B 1 101 ? 11.633 21.516 -4.352 1 89.62 101 ILE B O 1
ATOM 2754 N N . ALA B 1 102 ? 11.641 23.031 -5.93 1 88.06 102 ALA B N 1
ATOM 2755 C CA . ALA B 1 102 ? 11.547 24.156 -5.004 1 88.06 102 ALA B CA 1
ATOM 2756 C C . ALA B 1 102 ? 10.203 24.172 -4.281 1 88.06 102 ALA B C 1
ATOM 2758 O O . ALA B 1 102 ? 10.078 24.734 -3.195 1 88.06 102 ALA B O 1
ATOM 2759 N N . LYS B 1 103 ? 9.195 23.484 -4.789 1 91.25 103 LYS B N 1
ATOM 2760 C CA . LYS B 1 103 ? 7.844 23.531 -4.23 1 91.25 103 LYS B CA 1
ATOM 2761 C C . LYS B 1 103 ? 7.543 22.297 -3.398 1 91.25 103 LYS B C 1
ATOM 2763 O O . LYS B 1 103 ? 6.52 22.219 -2.717 1 91.25 103 LYS B O 1
ATOM 2768 N N . ARG B 1 104 ? 8.422 21.328 -3.434 1 93.31 104 ARG B N 1
ATOM 2769 C CA . ARG B 1 104 ? 8.195 20.031 -2.787 1 93.31 104 ARG B CA 1
ATOM 2770 C C . ARG B 1 104 ? 8.023 20.203 -1.281 1 93.31 104 ARG B C 1
ATOM 2772 O O . ARG B 1 104 ? 7.09 19.656 -0.692 1 93.31 104 ARG B O 1
ATOM 2779 N N . SER B 1 105 ? 8.867 21 -0.72 1 90.12 105 SER B N 1
ATOM 2780 C CA . SER B 1 105 ? 8.789 21.203 0.723 1 90.12 105 SER B CA 1
ATOM 2781 C C . SER B 1 105 ? 7.52 21.953 1.108 1 90.12 105 SER B C 1
ATOM 2783 O O . SER B 1 105 ? 6.902 21.656 2.135 1 90.12 105 SER B O 1
ATOM 2785 N N . GLU B 1 106 ? 7.141 22.875 0.291 1 90.19 106 GLU B N 1
ATOM 2786 C CA . GLU B 1 106 ? 5.949 23.672 0.557 1 90.19 106 GLU B CA 1
ATOM 2787 C C . GLU B 1 106 ? 4.695 22.812 0.6 1 90.19 106 GLU B C 1
ATOM 2789 O O . GLU B 1 106 ? 3.809 23.031 1.426 1 90.19 106 GLU B O 1
ATOM 2794 N N . VAL B 1 107 ? 4.629 21.828 -0.239 1 93.12 107 VAL B N 1
ATOM 2795 C CA . VAL B 1 107 ? 3.467 20.953 -0.314 1 93.12 107 VAL B CA 1
ATOM 2796 C C . VAL B 1 107 ? 3.318 20.172 0.994 1 93.12 107 VAL B C 1
ATOM 2798 O O . VAL B 1 107 ? 2.221 20.094 1.549 1 93.12 107 VAL B O 1
ATOM 2801 N N . ILE B 1 108 ? 4.375 19.688 1.519 1 94.56 108 ILE B N 1
ATOM 2802 C CA . ILE B 1 108 ? 4.359 18.922 2.764 1 94.56 108 ILE B CA 1
ATOM 2803 C C . ILE B 1 108 ? 3.941 19.828 3.918 1 94.56 108 ILE B C 1
ATOM 2805 O O . ILE B 1 108 ? 3.078 19.469 4.719 1 94.56 108 ILE B O 1
ATOM 2809 N N . ILE B 1 109 ? 4.543 21.016 3.947 1 91.19 109 ILE B N 1
ATOM 2810 C CA . ILE B 1 109 ? 4.277 21.953 5.039 1 91.19 109 ILE B CA 1
ATOM 2811 C C . ILE B 1 109 ? 2.807 22.375 5.016 1 91.19 109 ILE B C 1
ATOM 2813 O O . ILE B 1 109 ? 2.141 22.375 6.051 1 91.19 109 ILE B O 1
ATOM 2817 N N . LYS B 1 110 ? 2.365 22.656 3.879 1 92.94 110 LYS B N 1
ATOM 2818 C CA . LYS B 1 110 ? 0.973 23.078 3.752 1 92.94 110 LYS B CA 1
ATOM 2819 C C . LYS B 1 110 ? 0.022 21.938 4.148 1 92.94 110 LYS B C 1
ATOM 2821 O O . LYS B 1 110 ? -0.972 22.172 4.84 1 92.94 110 LYS B O 1
ATOM 2826 N N . ALA B 1 111 ? 0.308 20.75 3.717 1 95.56 111 ALA B N 1
ATOM 2827 C CA . ALA B 1 111 ? -0.547 19.594 4.023 1 95.56 111 ALA B CA 1
ATOM 2828 C C . ALA B 1 111 ? -0.574 19.328 5.523 1 95.56 111 ALA B C 1
ATOM 2830 O O . ALA B 1 111 ? -1.647 19.188 6.117 1 95.56 111 ALA B O 1
ATOM 2831 N N . VAL B 1 112 ? 0.583 19.297 6.145 1 96.38 112 VAL B N 1
ATOM 2832 C CA . VAL B 1 112 ? 0.677 18.969 7.566 1 96.38 112 VAL B CA 1
ATOM 2833 C C . VAL B 1 112 ? 0.053 20.094 8.391 1 96.38 112 VAL B C 1
ATOM 2835 O O . VAL B 1 112 ? -0.703 19.844 9.328 1 96.38 112 VAL B O 1
ATOM 2838 N N . THR B 1 113 ? 0.315 21.328 8.016 1 93.62 113 THR B N 1
ATOM 2839 C CA . THR B 1 113 ? -0.258 22.469 8.727 1 93.62 113 THR B CA 1
ATOM 2840 C C . THR B 1 113 ? -1.781 22.453 8.625 1 93.62 113 THR B C 1
ATOM 2842 O O . THR B 1 113 ? -2.477 22.688 9.609 1 93.62 113 THR B O 1
ATOM 2845 N N . PHE B 1 114 ? -2.26 22.172 7.469 1 93.88 114 PHE B N 1
ATOM 2846 C CA . PHE B 1 114 ? -3.701 22.078 7.273 1 93.88 114 PHE B CA 1
ATOM 2847 C C . PHE B 1 114 ? -4.309 21.047 8.211 1 93.88 114 PHE B C 1
ATOM 2849 O O . PHE B 1 114 ? -5.297 21.312 8.891 1 93.88 114 PHE B O 1
ATOM 2856 N N . MET B 1 115 ? -3.719 19.906 8.266 1 96.81 115 MET B N 1
ATOM 2857 C CA . MET B 1 115 ? -4.25 18.828 9.109 1 96.81 115 MET B CA 1
ATOM 2858 C C . MET B 1 115 ? -4.211 19.234 10.578 1 96.81 115 MET B C 1
ATOM 2860 O O . MET B 1 115 ? -5.207 19.094 11.297 1 96.81 115 MET B O 1
ATOM 2864 N N . LEU B 1 116 ? -3.129 19.797 10.984 1 96.81 116 LEU B N 1
ATOM 2865 C CA . LEU B 1 116 ? -2.91 20.031 12.406 1 96.81 116 LEU B CA 1
ATOM 2866 C C . LEU B 1 116 ? -3.674 21.266 12.875 1 96.81 116 LEU B C 1
ATOM 2868 O O . LEU B 1 116 ? -3.951 21.406 14.07 1 96.81 116 LEU B O 1
ATOM 2872 N N . LYS B 1 117 ? -4.043 22.141 11.961 1 94.62 117 LYS B N 1
ATOM 2873 C CA . LYS B 1 117 ? -4.809 23.328 12.32 1 94.62 117 LYS B CA 1
ATOM 2874 C C . LYS B 1 117 ? -6.312 23.047 12.266 1 94.62 117 LYS B C 1
ATOM 2876 O O . LYS B 1 117 ? -7.117 23.891 12.672 1 94.62 117 LYS B O 1
ATOM 2881 N N . SER B 1 118 ? -6.613 21.906 11.75 1 92.25 118 SER B N 1
ATOM 2882 C CA . SER B 1 118 ? -8.031 21.562 11.672 1 92.25 118 SER B CA 1
ATOM 2883 C C . SER B 1 118 ? -8.594 21.219 13.047 1 92.25 118 SER B C 1
ATOM 2885 O O . SER B 1 118 ? -7.871 20.719 13.906 1 92.25 118 SER B O 1
ATOM 2887 N N . SER B 1 119 ? -9.906 21.531 13.203 1 86.56 119 SER B N 1
ATOM 2888 C CA . SER B 1 119 ? -10.578 21.266 14.469 1 86.56 119 SER B CA 1
ATOM 2889 C C . SER B 1 119 ? -11.414 19.984 14.375 1 86.56 119 SER B C 1
ATOM 2891 O O . SER B 1 119 ? -12.156 19.797 13.414 1 86.56 119 SER B O 1
ATOM 2893 N N . SER B 1 120 ? -11.219 19.188 15.438 1 88.19 120 SER B N 1
ATOM 2894 C CA . SER B 1 120 ? -12.039 17.984 15.516 1 88.19 120 SER B CA 1
ATOM 2895 C C . SER B 1 120 ? -13.477 18.328 15.898 1 88.19 120 SER B C 1
ATOM 2897 O O . SER B 1 120 ? -14.375 17.484 15.758 1 88.19 120 SER B O 1
ATOM 2899 N N . ASP B 1 121 ? -13.68 19.516 16.359 1 87.69 121 ASP B N 1
ATOM 2900 C CA . ASP B 1 121 ? -15 19.922 16.828 1 87.69 121 ASP B CA 1
ATOM 2901 C C . ASP B 1 121 ? -15.93 20.219 15.648 1 87.69 121 ASP B C 1
ATOM 2903 O O . ASP B 1 121 ? -17.156 20.219 15.805 1 87.69 121 ASP B O 1
ATOM 2907 N N . ASP B 1 122 ? -15.367 20.562 14.57 1 86.75 122 ASP B N 1
ATOM 2908 C CA . ASP B 1 122 ? -16.156 20.812 13.367 1 86.75 122 ASP B CA 1
ATOM 2909 C C . ASP B 1 122 ? -15.719 19.891 12.227 1 86.75 122 ASP B C 1
ATOM 2911 O O . ASP B 1 122 ? -15.203 20.375 11.211 1 86.75 122 ASP B O 1
ATOM 2915 N N . GLN B 1 123 ? -16.094 18.719 12.281 1 90.25 123 GLN B N 1
ATOM 2916 C CA . GLN B 1 123 ? -15.641 17.703 11.344 1 90.25 123 GLN B CA 1
ATOM 2917 C C . GLN B 1 123 ? -16.266 17.922 9.961 1 90.25 123 GLN B C 1
ATOM 2919 O O . GLN B 1 123 ? -15.617 17.672 8.938 1 90.25 123 GLN B O 1
ATOM 2924 N N . ARG B 1 124 ? -17.5 18.375 9.984 1 86.5 124 ARG B N 1
ATOM 2925 C CA . ARG B 1 124 ? -18.188 18.594 8.711 1 86.5 124 ARG B CA 1
ATOM 2926 C C . ARG B 1 124 ? -17.438 19.625 7.867 1 86.5 124 ARG B C 1
ATOM 2928 O O . ARG B 1 124 ? -17.297 19.453 6.656 1 86.5 124 ARG B O 1
ATOM 2935 N N . ARG B 1 125 ? -16.984 20.641 8.547 1 89.25 125 ARG B N 1
ATOM 2936 C CA . ARG B 1 125 ? -16.219 21.672 7.852 1 89.25 125 ARG B CA 1
ATOM 2937 C C . ARG B 1 125 ? -14.898 21.109 7.32 1 89.25 125 ARG B C 1
ATOM 2939 O O . ARG B 1 125 ? -14.508 21.422 6.191 1 89.25 125 ARG B O 1
ATOM 2946 N N . VAL B 1 126 ? -14.234 20.344 8.102 1 93.62 126 VAL B N 1
ATOM 2947 C CA . VAL B 1 126 ? -12.969 19.734 7.707 1 93.62 126 VAL B CA 1
ATOM 2948 C C . VAL B 1 126 ? -13.188 18.828 6.512 1 93.62 126 VAL B C 1
ATOM 2950 O O . VAL B 1 126 ? -12.445 18.875 5.531 1 93.62 126 VAL B O 1
ATOM 2953 N N . ILE B 1 127 ? -14.25 18.047 6.527 1 92.62 127 ILE B N 1
ATOM 2954 C CA . ILE B 1 127 ? -14.578 17.094 5.465 1 92.62 127 ILE B CA 1
ATOM 2955 C C . ILE B 1 127 ? -14.875 17.859 4.172 1 92.62 127 ILE B C 1
ATOM 2957 O O . ILE B 1 127 ? -14.398 17.484 3.1 1 92.62 127 ILE B O 1
ATOM 2961 N N . ASN B 1 128 ? -15.602 18.906 4.309 1 90.38 128 ASN B N 1
ATOM 2962 C CA . ASN B 1 128 ? -15.898 19.719 3.137 1 90.38 128 ASN B CA 1
ATOM 2963 C C . ASN B 1 128 ? -14.633 20.281 2.504 1 90.38 128 ASN B C 1
ATOM 2965 O O . ASN B 1 128 ? -14.508 20.328 1.279 1 90.38 128 ASN B O 1
ATOM 2969 N N . ARG B 1 129 ? -13.727 20.734 3.318 1 92.56 129 ARG B N 1
ATOM 2970 C CA . ARG B 1 129 ? -12.445 21.219 2.82 1 92.56 129 ARG B CA 1
ATOM 2971 C C . ARG B 1 129 ? -11.664 20.109 2.139 1 92.56 129 ARG B C 1
ATOM 2973 O O . ARG B 1 129 ? -11.039 20.328 1.099 1 92.56 129 ARG B O 1
ATOM 2980 N N . CYS B 1 130 ? -11.711 18.938 2.668 1 95 130 CYS B N 1
ATOM 2981 C CA . CYS B 1 130 ? -11.062 17.781 2.049 1 95 130 CYS B CA 1
ATOM 2982 C C . CYS B 1 130 ? -11.68 17.484 0.686 1 95 130 CYS B C 1
ATOM 2984 O O . CYS B 1 130 ? -10.961 17.188 -0.271 1 95 130 CYS B O 1
ATOM 2986 N N . HIS B 1 131 ? -12.984 17.531 0.637 1 90.44 131 HIS B N 1
ATOM 2987 C CA . HIS B 1 131 ? -13.656 17.312 -0.635 1 90.44 131 HIS B CA 1
ATOM 2988 C C . HIS B 1 131 ? -13.227 18.328 -1.68 1 90.44 131 HIS B C 1
ATOM 2990 O O . HIS B 1 131 ? -12.984 17.984 -2.836 1 90.44 131 HIS B O 1
ATOM 2996 N N . PHE B 1 132 ? -13.117 19.531 -1.221 1 89 132 PHE B N 1
ATOM 2997 C CA . PHE B 1 132 ? -12.633 20.578 -2.107 1 89 132 PHE B CA 1
ATOM 2998 C C . PHE B 1 132 ? -11.234 20.266 -2.611 1 89 132 PHE B C 1
ATOM 3000 O O . PHE B 1 132 ? -10.961 20.375 -3.811 1 89 132 PHE B O 1
ATOM 3007 N N . LEU B 1 133 ? -10.375 19.891 -1.73 1 92.94 133 LEU B N 1
ATOM 3008 C CA . LEU B 1 133 ? -9 19.547 -2.092 1 92.94 133 LEU B CA 1
ATOM 3009 C C . LEU B 1 133 ? -8.969 18.344 -3.023 1 92.94 133 LEU B C 1
ATOM 3011 O O . LEU B 1 133 ? -8.148 18.281 -3.947 1 92.94 133 LEU B O 1
ATOM 3015 N N . GLY B 1 134 ? -9.828 17.344 -2.764 1 92.06 134 GLY B N 1
ATOM 3016 C CA . GLY B 1 134 ? -9.93 16.203 -3.66 1 92.06 134 GLY B CA 1
ATOM 3017 C C . GLY B 1 134 ? -10.289 16.594 -5.082 1 92.06 134 GLY B C 1
ATOM 3018 O O . GLY B 1 134 ? -9.68 16.109 -6.035 1 92.06 134 GLY B O 1
ATOM 3019 N N . HIS B 1 135 ? -11.219 17.422 -5.164 1 86.12 135 HIS B N 1
ATOM 3020 C CA . HIS B 1 135 ? -11.625 17.906 -6.477 1 86.12 135 HIS B CA 1
ATOM 3021 C C . HIS B 1 135 ? -10.492 18.656 -7.164 1 86.12 135 HIS B C 1
ATOM 3023 O O . HIS B 1 135 ? -10.258 18.484 -8.359 1 86.12 135 HIS B O 1
ATOM 3029 N N . ARG B 1 136 ? -9.789 19.5 -6.441 1 89.31 136 ARG B N 1
ATOM 3030 C CA . ARG B 1 136 ? -8.672 20.25 -6.988 1 89.31 136 ARG B C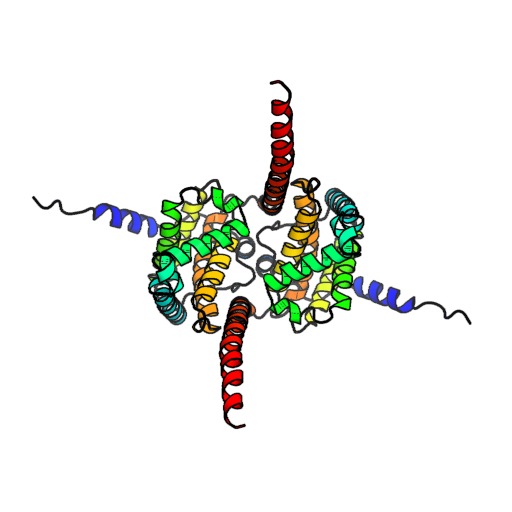A 1
ATOM 3031 C C . ARG B 1 136 ? -7.562 19.328 -7.465 1 89.31 136 ARG B C 1
ATOM 3033 O O . ARG B 1 136 ? -6.945 19.562 -8.508 1 89.31 136 ARG B O 1
ATOM 3040 N N . HIS B 1 137 ? -7.328 18.312 -6.777 1 92.81 137 HIS B N 1
ATOM 3041 C CA . HIS B 1 137 ? -6.25 17.375 -7.098 1 92.81 137 HIS B CA 1
ATOM 3042 C C . HIS B 1 137 ? -6.543 16.625 -8.391 1 92.81 137 HIS B C 1
ATOM 3044 O O . HIS B 1 137 ? -5.621 16.125 -9.039 1 92.81 137 HIS B O 1
ATOM 3050 N N . ARG B 1 138 ? -7.754 16.594 -8.828 1 86.81 138 ARG B N 1
ATOM 3051 C CA . ARG B 1 138 ? -8.125 15.938 -10.078 1 86.81 138 ARG B CA 1
ATOM 3052 C C . ARG B 1 138 ? -7.52 16.672 -11.273 1 86.81 138 ARG B C 1
ATOM 3054 O O . ARG B 1 138 ? -7.391 16.094 -12.359 1 86.81 138 ARG B O 1
ATOM 3061 N N . THR B 1 139 ? -7.211 17.844 -11.031 1 85.75 139 THR B N 1
ATOM 3062 C CA . THR B 1 139 ? -6.723 18.656 -12.141 1 85.75 139 THR B CA 1
ATOM 3063 C C . THR B 1 139 ? -5.262 18.328 -12.453 1 85.75 139 THR B C 1
ATOM 3065 O O . THR B 1 139 ? -4.746 18.719 -13.5 1 85.75 139 THR B O 1
ATOM 3068 N N . PHE B 1 140 ? -4.629 17.656 -11.539 1 89.31 140 PHE B N 1
ATOM 3069 C CA . PHE B 1 140 ? -3.248 17.266 -11.781 1 89.31 140 PHE B CA 1
ATOM 3070 C C . PHE B 1 140 ? -3.195 16.031 -12.672 1 89.31 140 PHE B C 1
ATOM 3072 O O . PHE B 1 140 ? -3.479 14.914 -12.219 1 89.31 140 PHE B O 1
ATOM 3079 N N . THR B 1 141 ? -2.693 16.094 -13.859 1 86.88 141 THR B N 1
ATOM 3080 C CA . THR B 1 141 ? -2.793 15.07 -14.891 1 86.88 141 THR B CA 1
ATOM 3081 C C . THR B 1 141 ? -1.856 13.906 -14.586 1 86.88 141 THR B C 1
ATOM 3083 O O . THR B 1 141 ? -2.113 12.773 -15 1 86.88 141 THR B O 1
ATOM 3086 N N . SER B 1 142 ? -0.792 14.188 -13.844 1 90.5 142 SER B N 1
ATOM 3087 C CA . SER B 1 142 ? 0.188 13.148 -13.555 1 90.5 142 SER B CA 1
ATOM 3088 C C . SER B 1 142 ? -0.176 12.383 -12.289 1 90.5 142 SER B C 1
ATOM 3090 O O . SER B 1 142 ? 0.449 11.367 -11.969 1 90.5 142 SER B O 1
ATOM 3092 N N . LEU B 1 143 ? -1.19 12.875 -11.609 1 92.31 143 LEU B N 1
ATOM 3093 C CA . LEU B 1 143 ? -1.567 12.273 -10.328 1 92.31 143 LEU B CA 1
ATOM 3094 C C . LEU B 1 143 ? -2.516 11.094 -10.547 1 92.31 143 LEU B C 1
ATOM 3096 O O . LEU B 1 143 ? -3.498 11.211 -11.281 1 92.31 143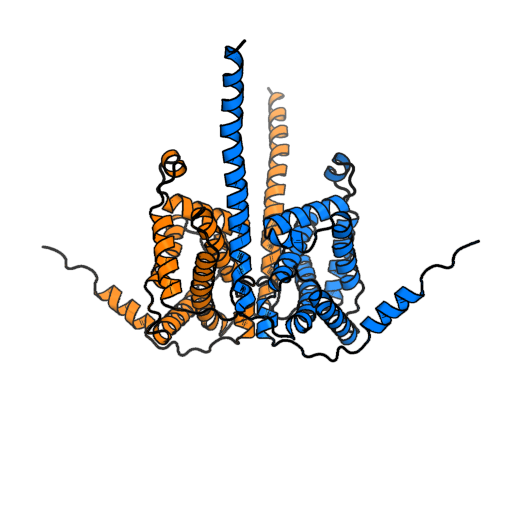 LEU B O 1
ATOM 3100 N N . ARG B 1 144 ? -2.113 9.992 -9.961 1 89.62 144 ARG B N 1
ATOM 3101 C CA . ARG B 1 144 ? -2.939 8.789 -9.992 1 89.62 144 ARG B CA 1
ATOM 3102 C C . ARG B 1 144 ? -3.418 8.422 -8.594 1 89.62 144 ARG B C 1
ATOM 3104 O O . ARG B 1 144 ? -2.766 8.75 -7.598 1 89.62 144 ARG B O 1
ATOM 3111 N N . PRO B 1 145 ? -4.535 7.652 -8.547 1 90.62 145 PRO B N 1
ATOM 3112 C CA . PRO B 1 145 ? -5.137 7.379 -7.238 1 90.62 145 PRO B CA 1
ATOM 3113 C C . PRO B 1 145 ? -4.188 6.641 -6.297 1 90.62 145 PRO B C 1
ATOM 3115 O O . PRO B 1 145 ? -4.145 6.938 -5.098 1 90.62 145 PRO B O 1
ATOM 3118 N N . HIS B 1 146 ? -3.426 5.727 -6.84 1 90.75 146 HIS B N 1
ATOM 3119 C CA . HIS B 1 146 ? -2.57 4.93 -5.969 1 90.75 146 HIS B CA 1
ATOM 3120 C C . HIS B 1 146 ? -1.43 5.766 -5.398 1 90.75 146 HIS B C 1
ATOM 3122 O O . HIS B 1 146 ? -0.786 5.367 -4.426 1 90.75 146 HIS B O 1
ATOM 3128 N N . HIS B 1 147 ? -1.135 6.965 -5.98 1 94.19 147 HIS B N 1
ATOM 3129 C CA . HIS B 1 147 ? -0.073 7.852 -5.512 1 94.19 147 HIS B CA 1
ATOM 3130 C C . HIS B 1 147 ? -0.348 8.336 -4.094 1 94.19 147 HIS B C 1
ATOM 3132 O O . HIS B 1 147 ? 0.584 8.562 -3.318 1 94.19 147 HIS B O 1
ATOM 3138 N N . PHE B 1 148 ? -1.612 8.469 -3.766 1 95.56 148 PHE B N 1
ATOM 3139 C CA . PHE B 1 148 ? -1.979 8.984 -2.453 1 95.56 148 PHE B CA 1
ATOM 3140 C C . PHE B 1 148 ? -1.498 8.055 -1.348 1 95.56 148 PHE B C 1
ATOM 3142 O O . PHE B 1 148 ? -0.956 8.508 -0.338 1 95.56 148 PHE B O 1
ATOM 3149 N N . ALA B 1 149 ? -1.731 6.801 -1.607 1 94.69 149 ALA B N 1
ATOM 3150 C CA . ALA B 1 149 ? -1.332 5.812 -0.608 1 94.69 149 ALA B CA 1
ATOM 3151 C C . ALA B 1 149 ? 0.181 5.812 -0.413 1 94.69 149 ALA B C 1
ATOM 3153 O O . ALA B 1 149 ? 0.667 5.754 0.719 1 94.69 149 ALA B O 1
ATOM 3154 N N . GLN B 1 150 ? 0.917 5.906 -1.493 1 93.19 150 GLN B N 1
ATOM 3155 C CA . GLN B 1 150 ? 2.375 5.906 -1.418 1 93.19 150 GLN B CA 1
ATOM 3156 C C . GLN B 1 150 ? 2.887 7.16 -0.717 1 93.19 150 GLN B C 1
ATOM 3158 O O . GLN B 1 150 ? 3.797 7.09 0.111 1 93.19 150 GLN B O 1
ATOM 3163 N N . TYR B 1 151 ? 2.326 8.227 -1.034 1 95.94 151 TYR B N 1
ATOM 3164 C CA . TYR B 1 151 ? 2.723 9.5 -0.445 1 95.94 151 TYR B CA 1
ATOM 3165 C C . TYR B 1 151 ? 2.508 9.492 1.063 1 95.94 151 TYR B C 1
ATOM 3167 O O . TYR B 1 151 ? 3.43 9.789 1.829 1 95.94 151 TYR B O 1
ATOM 3175 N N . THR B 1 152 ? 1.373 9.086 1.472 1 96.69 152 THR B N 1
ATOM 3176 C CA . THR B 1 152 ? 1.006 9.195 2.879 1 96.69 152 THR B CA 1
ATOM 3177 C C . THR B 1 152 ? 1.731 8.148 3.713 1 96.69 152 THR B C 1
ATOM 3179 O O . THR B 1 152 ? 2.178 8.43 4.828 1 96.69 152 THR B O 1
ATOM 3182 N N . SER B 1 153 ? 1.869 6.949 3.168 1 93.31 153 SER B N 1
ATOM 3183 C CA . SER B 1 153 ? 2.598 5.914 3.889 1 93.31 153 SER B CA 1
ATOM 3184 C C . SER B 1 153 ? 4.062 6.293 4.074 1 93.31 153 SER B C 1
ATOM 3186 O O . SER B 1 153 ? 4.629 6.098 5.152 1 93.31 153 SER B O 1
ATOM 3188 N N . THR B 1 154 ? 4.625 6.824 3.002 1 94 154 THR B N 1
ATOM 3189 C CA . THR B 1 154 ? 6.02 7.242 3.076 1 94 154 THR B CA 1
ATOM 3190 C C . THR B 1 154 ? 6.188 8.383 4.074 1 94 154 THR B C 1
ATOM 3192 O O . THR B 1 154 ? 7.156 8.406 4.84 1 94 154 THR B O 1
ATOM 3195 N N . LEU B 1 155 ? 5.23 9.289 4.109 1 95.62 155 LEU B N 1
ATOM 3196 C CA . LEU B 1 155 ? 5.281 10.422 5.035 1 95.62 155 LEU B CA 1
ATOM 3197 C C . LEU B 1 155 ? 5.289 9.938 6.48 1 95.62 155 LEU B C 1
ATOM 3199 O O . LEU B 1 155 ? 6.148 10.336 7.27 1 95.62 155 LEU B O 1
ATOM 3203 N N . ILE B 1 156 ? 4.395 9.055 6.766 1 94.75 156 ILE B N 1
ATOM 3204 C CA . ILE B 1 156 ? 4.285 8.539 8.133 1 94.75 156 ILE B CA 1
ATOM 3205 C C . ILE B 1 156 ? 5.551 7.766 8.492 1 94.75 156 ILE B C 1
ATOM 3207 O O . ILE B 1 156 ? 6.082 7.914 9.594 1 94.75 156 ILE B O 1
ATOM 3211 N N . GLU B 1 157 ? 6.02 6.977 7.562 1 90.69 157 GLU B N 1
ATOM 3212 C CA . GLU B 1 157 ? 7.234 6.191 7.785 1 90.69 157 GLU B CA 1
ATOM 3213 C C . GLU B 1 157 ? 8.422 7.094 8.109 1 90.69 157 GLU B C 1
ATOM 3215 O O . GLU B 1 157 ? 9.156 6.844 9.07 1 90.69 157 GLU B O 1
ATOM 3220 N N . VAL B 1 158 ? 8.617 8.102 7.312 1 92.5 158 VAL B N 1
ATOM 3221 C CA . VAL B 1 158 ? 9.758 9 7.484 1 92.5 158 VAL B CA 1
ATOM 3222 C C . VAL B 1 158 ? 9.594 9.797 8.781 1 92.5 158 VAL B C 1
ATOM 3224 O O . VAL B 1 158 ? 10.57 10.016 9.508 1 92.5 158 VAL B O 1
ATOM 3227 N N . MET B 1 159 ? 8.367 10.211 9.133 1 93.5 159 MET B N 1
ATOM 3228 C CA . MET B 1 159 ? 8.109 10.898 10.391 1 93.5 159 MET B CA 1
ATOM 3229 C C . MET B 1 159 ? 8.5 10.016 11.578 1 93.5 159 MET B C 1
ATOM 3231 O O . MET B 1 159 ? 9.219 10.461 12.477 1 93.5 159 MET B O 1
ATOM 3235 N N . MET B 1 160 ? 8.078 8.82 11.5 1 90.88 160 MET B N 1
ATOM 3236 C CA . MET B 1 160 ? 8.367 7.902 12.602 1 90.88 160 MET B CA 1
ATOM 3237 C C . MET B 1 160 ? 9.867 7.648 12.711 1 90.88 160 MET B C 1
ATOM 3239 O O . MET B 1 160 ? 10.406 7.562 13.82 1 90.88 160 MET B O 1
ATOM 3243 N N . TYR B 1 161 ? 10.484 7.551 11.57 1 87.75 161 TYR B N 1
ATOM 3244 C CA . TYR B 1 161 ? 11.93 7.367 11.547 1 87.75 161 TYR B CA 1
ATOM 3245 C C . TYR B 1 161 ? 12.641 8.555 12.195 1 87.75 161 TYR B C 1
ATOM 3247 O O . TYR B 1 161 ? 13.539 8.367 13.023 1 87.75 161 TYR B O 1
ATOM 3255 N N . TRP B 1 162 ? 12.227 9.711 11.93 1 89.75 162 TRP B N 1
ATOM 3256 C CA . TRP B 1 162 ? 12.891 10.93 12.398 1 89.75 162 TRP B CA 1
ATOM 3257 C C . TRP B 1 162 ? 12.586 11.188 13.867 1 89.75 162 TRP B C 1
ATOM 3259 O O . TRP B 1 162 ? 13.367 11.828 14.57 1 89.75 162 TRP B O 1
ATOM 3269 N N . LEU B 1 163 ? 11.508 10.664 14.352 1 90.94 163 LEU B N 1
ATOM 3270 C CA . LEU B 1 163 ? 11.141 10.836 15.75 1 90.94 163 LEU B CA 1
ATOM 3271 C C . LEU B 1 163 ? 12 9.953 16.656 1 90.94 163 LEU B C 1
ATOM 3273 O O . LEU B 1 163 ? 12.148 10.234 17.844 1 90.94 163 LEU B O 1
ATOM 3277 N N . GLY B 1 164 ? 12.523 8.883 16.125 1 86.75 164 GLY B N 1
ATOM 3278 C CA . GLY B 1 164 ? 13.422 8.023 16.891 1 86.75 164 GLY B CA 1
ATOM 3279 C C . GLY B 1 164 ? 12.797 7.492 18.156 1 86.75 164 GLY B C 1
ATOM 3280 O O . GLY B 1 164 ? 11.781 6.801 18.125 1 86.75 164 GLY B O 1
ATOM 3281 N N . GLU B 1 165 ? 13.344 7.93 19.312 1 87 165 GLU B N 1
ATOM 3282 C CA . GLU B 1 165 ? 12.891 7.441 20.609 1 87 165 GLU B CA 1
ATOM 3283 C C . GLU B 1 165 ? 11.484 7.934 20.922 1 87 165 GLU B C 1
ATOM 3285 O O . GLU B 1 165 ? 10.789 7.359 21.766 1 87 165 GLU B O 1
ATOM 3290 N N . TYR B 1 166 ? 11.078 8.938 20.219 1 89.62 166 TYR B N 1
ATOM 3291 C CA . TYR B 1 166 ? 9.758 9.508 20.469 1 89.62 166 TYR B CA 1
ATOM 3292 C C . TYR B 1 166 ? 8.703 8.828 19.609 1 89.62 166 TYR B C 1
ATOM 3294 O O . TYR B 1 166 ? 7.504 9.078 19.766 1 89.62 166 TYR B O 1
ATOM 3302 N N . ALA B 1 167 ? 9.133 7.934 18.734 1 91 167 ALA B N 1
ATOM 3303 C CA . ALA B 1 167 ? 8.211 7.176 17.891 1 91 167 ALA B CA 1
ATOM 3304 C C . ALA B 1 167 ? 7.559 6.039 18.672 1 91 167 ALA B C 1
ATOM 3306 O O . ALA B 1 167 ? 8.047 4.91 18.672 1 91 167 ALA B O 1
ATOM 3307 N N . SER B 1 168 ? 6.465 6.312 19.312 1 89.06 168 SER B N 1
ATOM 3308 C CA . SER B 1 168 ? 5.727 5.301 20.062 1 89.06 168 SER B CA 1
ATOM 3309 C C . SER B 1 168 ? 4.543 4.773 19.25 1 89.06 168 SER B C 1
ATOM 3311 O O . SER B 1 168 ? 4.125 5.395 18.281 1 89.06 168 SER B O 1
ATOM 3313 N N . PRO B 1 169 ? 4.004 3.613 19.703 1 86.62 169 PRO B N 1
ATOM 3314 C CA . PRO B 1 169 ? 2.799 3.1 19.047 1 86.62 169 PRO B CA 1
ATOM 3315 C C . PRO B 1 1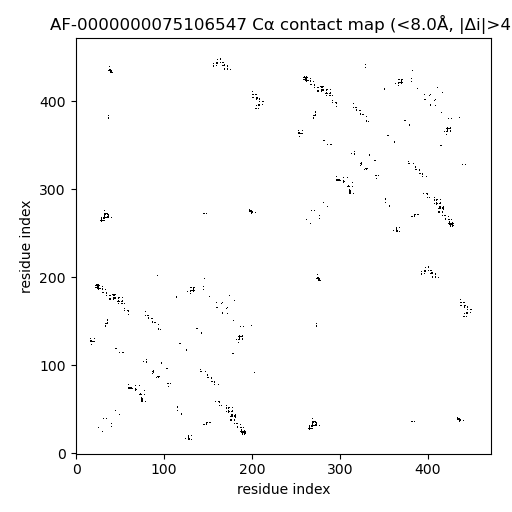69 ? 1.643 4.098 19.078 1 86.62 169 PRO B C 1
ATOM 3317 O O . PRO B 1 169 ? 0.885 4.195 18.109 1 86.62 169 PRO B O 1
ATOM 3320 N N . ASP B 1 170 ? 1.616 4.848 20.125 1 89.75 170 ASP B N 1
ATOM 3321 C CA . ASP B 1 170 ? 0.551 5.84 20.234 1 89.75 170 ASP B CA 1
ATOM 3322 C C . ASP B 1 170 ? 0.734 6.969 19.219 1 89.75 170 ASP B C 1
ATOM 3324 O O . ASP B 1 170 ? -0.238 7.441 18.625 1 89.75 170 ASP B O 1
ATOM 3328 N N . VAL B 1 171 ? 1.954 7.371 19.062 1 93.5 171 VAL B N 1
ATOM 3329 C CA . VAL B 1 171 ? 2.252 8.422 18.094 1 93.5 171 VAL B CA 1
ATOM 3330 C C . VAL B 1 171 ? 1.966 7.91 16.672 1 93.5 171 VAL B C 1
ATOM 3332 O O . VAL B 1 171 ? 1.394 8.633 15.852 1 93.5 171 VAL B O 1
ATOM 3335 N N . GLY B 1 172 ? 2.336 6.664 16.422 1 92.62 172 GLY B N 1
ATOM 3336 C CA . GLY B 1 172 ? 2.006 6.043 15.141 1 92.62 172 GLY B CA 1
ATOM 3337 C C . GLY B 1 172 ? 0.514 5.977 14.883 1 92.62 172 GLY B C 1
ATOM 3338 O O . GLY B 1 172 ? 0.062 6.273 13.773 1 92.62 172 GLY B O 1
ATOM 3339 N N . ALA B 1 173 ? -0.189 5.672 15.914 1 91.31 173 ALA B N 1
ATOM 3340 C CA . ALA B 1 173 ? -1.645 5.613 15.805 1 91.31 173 ALA B CA 1
ATOM 3341 C C . ALA B 1 173 ? -2.23 6.996 15.531 1 91.31 173 ALA B C 1
ATOM 3343 O O . ALA B 1 173 ? -3.162 7.137 14.734 1 91.31 173 ALA B O 1
ATOM 3344 N N . ALA B 1 174 ? -1.644 7.926 16.172 1 94.44 174 ALA B N 1
ATOM 3345 C CA . ALA B 1 174 ? -2.119 9.297 15.977 1 94.44 174 ALA B CA 1
ATOM 3346 C C . ALA B 1 174 ? -1.928 9.75 14.539 1 94.44 174 ALA B C 1
ATOM 3348 O O . ALA B 1 174 ? -2.879 10.188 13.883 1 94.44 174 ALA B O 1
ATOM 3349 N N . TRP B 1 175 ? -0.743 9.539 14.016 1 96.38 175 TRP B N 1
ATOM 3350 C CA . TRP B 1 175 ? -0.449 9.969 12.648 1 96.38 175 TRP B CA 1
ATOM 3351 C C . TRP B 1 175 ? -1.255 9.156 11.641 1 96.38 175 TRP B C 1
ATOM 3353 O O . TRP B 1 175 ? -1.761 9.703 10.656 1 96.38 175 TRP B O 1
ATOM 3363 N N . SER B 1 176 ? -1.417 7.871 11.883 1 94.88 176 SER B N 1
ATOM 3364 C CA . SER B 1 176 ? -2.162 7.008 10.969 1 94.88 176 SER B CA 1
ATOM 3365 C C . SER B 1 176 ? -3.629 7.418 10.898 1 94.88 176 SER B C 1
ATOM 3367 O O . SER B 1 176 ? -4.234 7.398 9.82 1 94.88 176 SER B O 1
ATOM 3369 N N . ASN B 1 177 ? -4.16 7.777 12.008 1 93.94 177 ASN B N 1
ATOM 3370 C CA . ASN B 1 177 ? -5.562 8.18 12.023 1 93.94 177 ASN B CA 1
ATOM 3371 C C . ASN B 1 177 ? -5.754 9.562 11.406 1 93.94 177 ASN B C 1
ATOM 3373 O O . ASN B 1 177 ? -6.648 9.758 10.578 1 93.94 177 ASN B O 1
ATOM 3377 N N . ILE B 1 178 ? -4.895 10.477 11.781 1 96.88 178 ILE B N 1
ATOM 3378 C CA . ILE B 1 178 ? -5.051 11.836 11.289 1 96.88 178 ILE B CA 1
ATOM 3379 C C . ILE B 1 178 ? -4.82 11.875 9.781 1 96.88 178 ILE B C 1
ATOM 3381 O O . ILE B 1 178 ? -5.668 12.344 9.023 1 96.88 178 ILE B O 1
ATOM 3385 N N . VAL B 1 179 ? -3.744 11.305 9.32 1 97.69 179 VAL B N 1
ATOM 3386 C CA . VAL B 1 179 ? -3.443 11.281 7.891 1 97.69 179 VAL B CA 1
ATOM 3387 C C . VAL B 1 179 ? -4.512 10.477 7.152 1 97.69 179 VAL B C 1
ATOM 3389 O O . VAL B 1 179 ? -4.98 10.883 6.09 1 97.69 179 VAL B O 1
ATOM 3392 N N . GLY B 1 180 ? -4.891 9.359 7.734 1 96.62 180 GLY B N 1
ATOM 3393 C CA . GLY B 1 180 ? -5.914 8.523 7.129 1 96.62 180 GLY B CA 1
ATOM 3394 C C . GLY B 1 180 ? -7.25 9.227 6.98 1 96.62 180 GLY B C 1
ATOM 3395 O O . GLY B 1 180 ? -7.93 9.07 5.961 1 96.62 180 GLY B O 1
ATOM 3396 N N . PHE B 1 181 ? -7.652 9.969 8 1 95.94 181 PHE B N 1
ATOM 3397 C CA . PHE B 1 181 ? -8.914 10.695 7.965 1 95.94 181 PHE B CA 1
ATOM 3398 C C . PHE B 1 181 ? -8.945 11.688 6.805 1 95.94 181 PHE B C 1
ATOM 3400 O O . PHE B 1 181 ? -9.891 11.703 6.02 1 95.94 181 PHE B O 1
ATOM 3407 N N . PHE B 1 182 ? -7.934 12.453 6.68 1 97.81 182 PHE B N 1
ATOM 3408 C CA . PHE B 1 182 ? -7.879 13.461 5.629 1 97.81 182 PHE B CA 1
ATOM 3409 C C . PHE B 1 182 ? -7.805 12.805 4.254 1 97.81 182 PHE B C 1
ATOM 3411 O O . PHE B 1 182 ? -8.508 13.211 3.328 1 97.81 182 PHE B O 1
ATOM 3418 N N . LEU B 1 183 ? -6.973 11.781 4.168 1 98.12 183 LEU B N 1
ATOM 3419 C CA . LEU B 1 183 ? -6.828 11.086 2.891 1 98.12 183 LEU B CA 1
ATOM 3420 C C . LEU B 1 183 ? -8.148 10.477 2.451 1 98.12 183 LEU B C 1
ATOM 3422 O O . LEU B 1 183 ? -8.523 10.57 1.28 1 98.12 183 LEU B O 1
ATOM 3426 N N . MET B 1 184 ? -8.828 9.867 3.369 1 96.5 184 MET B N 1
ATOM 3427 C CA . MET B 1 184 ? -10.094 9.211 3.055 1 96.5 184 MET B CA 1
ATOM 3428 C C . MET B 1 184 ? -11.078 10.188 2.432 1 96.5 184 MET B C 1
ATOM 3430 O O . MET B 1 184 ? -11.672 9.906 1.392 1 96.5 184 MET B O 1
ATOM 3434 N N . HIS B 1 185 ? -11.195 11.312 2.965 1 95.75 185 HIS B N 1
ATOM 3435 C CA . HIS B 1 185 ? -12.195 12.258 2.504 1 95.75 185 HIS B CA 1
ATOM 3436 C C . HIS B 1 185 ? -11.727 13 1.255 1 95.75 185 HIS B C 1
ATOM 3438 O O . HIS B 1 185 ? -12.539 13.406 0.424 1 95.75 185 HIS B O 1
ATOM 3444 N N . ILE B 1 186 ? -10.445 13.172 1.074 1 95.94 186 ILE B N 1
ATOM 3445 C CA . ILE B 1 186 ? -9.93 13.695 -0.184 1 95.94 186 ILE B CA 1
ATOM 3446 C C . ILE B 1 186 ? -10.227 12.711 -1.313 1 95.94 186 ILE B C 1
ATOM 3448 O O . ILE B 1 186 ? -10.688 13.109 -2.385 1 95.94 186 ILE B O 1
ATOM 3452 N N . LEU B 1 187 ? -10.031 11.453 -1.021 1 95.44 187 LEU B N 1
ATOM 3453 C CA . LEU B 1 187 ? -10.234 10.414 -2.023 1 95.44 187 LEU B CA 1
ATOM 3454 C C . LEU B 1 187 ? -11.703 10.312 -2.41 1 95.44 187 LEU B C 1
ATOM 3456 O O . LEU B 1 187 ? -12.031 10.023 -3.562 1 95.44 187 LEU B O 1
ATOM 3460 N N . GLU B 1 188 ? -12.57 10.531 -1.47 1 92.62 188 GLU B N 1
ATOM 3461 C CA . GLU B 1 188 ? -14 10.484 -1.762 1 92.62 188 GLU B CA 1
ATOM 3462 C C . GLU B 1 188 ? -14.352 11.398 -2.926 1 92.62 188 GLU B C 1
ATOM 3464 O O . GLU B 1 188 ? -15.148 11.031 -3.793 1 92.62 188 GLU B O 1
ATOM 3469 N N . ALA B 1 189 ? -13.773 12.539 -2.912 1 90.81 189 ALA B N 1
ATOM 3470 C CA . ALA B 1 189 ? -14.086 13.508 -3.961 1 90.81 189 ALA B CA 1
ATOM 3471 C C . ALA B 1 189 ? -13.188 13.305 -5.18 1 90.81 189 ALA B C 1
ATOM 3473 O O . ALA B 1 189 ? -13.641 13.461 -6.316 1 90.81 189 ALA B O 1
ATOM 3474 N N . PHE B 1 190 ? -11.984 12.992 -4.961 1 92.62 190 PHE B N 1
ATOM 3475 C CA . PHE B 1 190 ? -11.031 12.773 -6.043 1 92.62 190 PHE B CA 1
ATOM 3476 C C . PHE B 1 190 ? -11.531 11.68 -6.98 1 92.62 190 PHE B C 1
ATOM 3478 O O . PHE B 1 190 ? -11.375 11.781 -8.203 1 92.62 190 PHE B O 1
ATOM 3485 N N . LEU B 1 191 ? -12.203 10.656 -6.391 1 90.56 191 LEU B N 1
ATOM 3486 C CA . LEU B 1 191 ? -12.562 9.453 -7.133 1 90.56 191 LEU B CA 1
ATOM 3487 C C . LEU B 1 191 ? -14 9.531 -7.625 1 90.56 191 LEU B C 1
ATOM 3489 O O . LEU B 1 191 ? -14.508 8.586 -8.234 1 90.56 191 LEU B O 1
ATOM 3493 N N . SER B 1 192 ? -14.805 10.438 -7.289 1 80.81 192 SER B N 1
ATOM 3494 C CA . SER B 1 192 ? -16.234 10.539 -7.586 1 80.81 192 SER B CA 1
ATOM 3495 C C . SER B 1 192 ? -16.5 10.398 -9.086 1 80.81 192 SER B C 1
ATOM 3497 O O . SER B 1 192 ? -17.547 9.898 -9.492 1 80.81 192 SER B O 1
ATOM 3499 N N . GLU B 1 193 ? -15.828 10.953 -9.977 1 67.94 193 GLU B N 1
ATOM 3500 C CA . GLU B 1 193 ? -16.125 10.797 -11.398 1 67.94 193 GLU B CA 1
ATOM 3501 C C . GLU B 1 193 ? -15.297 9.664 -12.008 1 67.94 193 GLU B C 1
ATOM 3503 O O . GLU B 1 193 ? -15.844 8.617 -12.352 1 67.94 193 GLU B O 1
ATOM 3508 N N . LYS B 1 194 ? -14.07 9.953 -12.516 1 53.88 194 LYS B N 1
ATOM 3509 C CA . LYS B 1 194 ? -13.266 9.266 -13.523 1 53.88 194 LYS B CA 1
ATOM 3510 C C . LYS B 1 194 ? -12.602 8.016 -12.938 1 53.88 194 LYS B C 1
ATOM 3512 O O . LYS B 1 194 ? -11.609 7.527 -13.469 1 53.88 194 LYS B O 1
ATOM 3517 N N . VAL B 1 195 ? -12.898 7.441 -11.695 1 52.22 195 VAL B N 1
ATOM 3518 C CA . VAL B 1 195 ? -11.844 6.453 -11.5 1 52.22 195 VAL B CA 1
ATOM 3519 C C . VAL B 1 195 ? -11.922 5.395 -12.602 1 52.22 195 VAL B C 1
ATOM 3521 O O . VAL B 1 195 ? -12.961 4.762 -12.781 1 52.22 195 VAL B O 1
ATOM 3524 N N . ASP B 1 196 ? -11.219 5.578 -13.664 1 45.56 196 ASP B N 1
ATOM 3525 C CA . ASP B 1 196 ? -11.062 4.426 -14.539 1 45.56 196 ASP B CA 1
ATOM 3526 C C . ASP B 1 196 ? -10.664 3.182 -13.75 1 45.56 196 ASP B C 1
ATOM 3528 O O . ASP B 1 196 ? -9.633 3.17 -13.07 1 45.56 196 ASP B O 1
ATOM 3532 N N . PRO B 1 197 ? -11.672 2.453 -13.352 1 43.5 197 PRO B N 1
ATOM 3533 C CA . PRO B 1 197 ? -11.344 1.194 -12.672 1 43.5 197 PRO B CA 1
ATOM 3534 C C . PRO B 1 197 ? -10.008 0.613 -13.125 1 43.5 197 PRO B C 1
ATOM 3536 O O . PRO B 1 197 ? -9.391 -0.169 -12.398 1 43.5 197 PRO B O 1
ATOM 3539 N N . PHE B 1 198 ? -9.797 0.671 -14.43 1 39.62 198 PHE B N 1
ATOM 3540 C CA . PHE B 1 198 ? -8.641 0.035 -15.039 1 39.62 198 PHE B CA 1
ATOM 3541 C C . PHE B 1 198 ? -7.367 0.821 -14.727 1 39.62 198 PHE B C 1
ATOM 3543 O O . PHE B 1 198 ? -6.285 0.469 -15.203 1 39.62 198 PHE B O 1
ATOM 3550 N N . GLU B 1 199 ? -7.465 1.908 -14.109 1 46.44 199 GLU B N 1
ATOM 3551 C CA . GLU B 1 199 ? -6.23 2.674 -13.953 1 46.44 199 GLU B CA 1
ATOM 3552 C C . GLU B 1 199 ? -5.152 1.846 -13.266 1 46.44 199 GLU B C 1
ATOM 3554 O O . GLU B 1 199 ? -4.027 2.311 -13.086 1 46.44 199 GLU B O 1
ATOM 3559 N N . SER B 1 200 ? -5.496 0.831 -12.625 1 40.41 200 SER B N 1
ATOM 3560 C CA . SER B 1 200 ? -4.527 -0.009 -11.93 1 40.41 200 SER B CA 1
ATOM 3561 C C . SER B 1 200 ? -3.395 -0.431 -12.867 1 40.41 200 SER B C 1
ATOM 3563 O O . SER B 1 200 ? -2.383 -0.972 -12.414 1 40.41 200 SER B O 1
ATOM 3565 N N . TYR B 1 201 ? -3.744 -0.646 -14.141 1 35.88 201 TYR B N 1
ATOM 3566 C CA . TYR B 1 201 ? -2.852 -1.427 -14.984 1 35.88 201 TYR B CA 1
ATOM 3567 C C . TYR B 1 201 ? -1.431 -0.877 -14.938 1 35.88 201 TYR B C 1
ATOM 3569 O O . TYR B 1 201 ? -0.465 -1.642 -14.875 1 35.88 201 TYR B O 1
ATOM 3577 N N . GLN B 1 202 ? -1.322 0.388 -15.344 1 37.41 202 GLN B N 1
ATOM 3578 C CA . GLN B 1 202 ? -0.053 0.847 -15.898 1 37.41 202 GLN B CA 1
ATOM 3579 C C . GLN B 1 202 ? 0.992 1.03 -14.797 1 37.41 202 GLN B C 1
ATOM 3581 O O . GLN B 1 202 ? 2.191 1.068 -15.078 1 37.41 202 GLN B O 1
ATOM 3586 N N . ASN B 1 203 ? 0.543 1.237 -13.633 1 37.81 203 ASN B N 1
ATOM 3587 C CA . ASN B 1 203 ? 1.469 1.971 -12.773 1 37.81 203 ASN B CA 1
ATOM 3588 C C . ASN B 1 203 ? 2.512 1.045 -12.156 1 37.81 203 ASN B C 1
ATOM 3590 O O . ASN B 1 203 ? 3.637 1.465 -11.883 1 37.81 203 ASN B O 1
ATOM 3594 N N . VAL B 1 204 ? 2.105 -0.091 -11.734 1 39.22 204 VAL B N 1
ATOM 3595 C CA . VAL B 1 204 ? 3.082 -0.857 -10.969 1 39.22 204 VAL B CA 1
ATOM 3596 C C . VAL B 1 204 ? 4.281 -1.193 -11.852 1 39.22 204 VAL B C 1
ATOM 3598 O O . VAL B 1 204 ? 5.414 -1.278 -11.367 1 39.22 204 VAL B O 1
ATOM 3601 N N . VAL B 1 205 ? 4.012 -1.507 -13.102 1 38.91 205 VAL B N 1
ATOM 3602 C CA . VAL B 1 205 ? 4.98 -2.094 -14.023 1 38.91 205 VAL B CA 1
ATOM 3603 C C . VAL B 1 205 ? 6.031 -1.053 -14.398 1 38.91 205 VAL B C 1
ATOM 3605 O O . VAL B 1 205 ? 7.211 -1.379 -14.547 1 38.91 205 VAL B O 1
ATOM 3608 N N . ILE B 1 206 ? 5.527 0.138 -14.398 1 38.16 206 ILE B N 1
ATOM 3609 C CA . ILE B 1 206 ? 6.391 1.103 -15.07 1 38.16 206 ILE B CA 1
ATOM 3610 C C . ILE B 1 206 ? 7.555 1.479 -14.164 1 38.16 206 ILE B C 1
ATOM 3612 O O . ILE B 1 206 ? 8.695 1.593 -14.617 1 38.16 206 ILE B O 1
ATOM 3616 N N . GLY B 1 207 ? 7.266 1.579 -12.945 1 36.59 207 GLY B N 1
ATOM 3617 C CA . GLY B 1 207 ? 8.391 2.057 -12.156 1 36.59 207 GLY B CA 1
ATOM 3618 C C . GLY B 1 207 ? 9.516 1.048 -12.055 1 36.59 207 GLY B C 1
ATOM 3619 O O . GLY B 1 207 ? 10.695 1.42 -12.078 1 36.59 207 GLY B O 1
ATOM 3620 N N . ALA B 1 208 ? 9.156 -0.19 -11.914 1 37.22 208 ALA B N 1
ATOM 3621 C CA . ALA B 1 208 ? 10.219 -1.187 -11.805 1 37.22 208 ALA B CA 1
ATOM 3622 C C . ALA B 1 208 ? 10.984 -1.32 -13.125 1 37.22 208 ALA B C 1
ATOM 3624 O O . ALA B 1 208 ? 12.203 -1.476 -13.125 1 37.22 208 ALA B O 1
ATOM 3625 N N . VAL B 1 209 ? 10.242 -1.187 -14.156 1 37.78 209 VAL B N 1
ATOM 3626 C CA . VAL B 1 209 ? 10.852 -1.403 -15.461 1 37.78 209 VAL B CA 1
ATOM 3627 C C . VAL B 1 209 ? 11.828 -0.274 -15.773 1 37.78 209 VAL B C 1
ATOM 3629 O O . VAL B 1 209 ? 12.914 -0.515 -16.297 1 37.78 209 VAL B O 1
ATOM 3632 N N . GLU B 1 210 ? 11.406 0.842 -15.391 1 39.19 210 GLU B N 1
ATOM 3633 C CA . GLU B 1 210 ? 12.289 1.935 -15.789 1 39.19 210 GLU B CA 1
ATOM 3634 C C . GLU B 1 210 ? 13.555 1.957 -14.938 1 39.19 210 GLU B C 1
ATOM 3636 O O . GLU B 1 210 ? 14.641 2.256 -15.438 1 39.19 210 GLU B O 1
ATOM 3641 N N . GLU B 1 211 ? 13.352 1.666 -13.695 1 38.81 211 GLU B N 1
ATOM 3642 C CA . GLU B 1 211 ? 14.57 1.585 -12.898 1 38.81 211 GLU B CA 1
ATOM 3643 C C . GLU B 1 211 ? 15.523 0.519 -13.438 1 38.81 211 GLU B C 1
ATOM 3645 O O . GLU B 1 211 ? 16.734 0.722 -13.477 1 38.81 211 GLU B O 1
ATOM 3650 N N . ILE B 1 212 ? 14.961 -0.515 -13.875 1 36.81 212 ILE B N 1
ATOM 3651 C CA . ILE B 1 212 ? 15.773 -1.568 -14.477 1 36.81 212 ILE B CA 1
ATOM 3652 C C . ILE B 1 212 ? 16.391 -1.063 -15.773 1 36.81 212 ILE B C 1
ATOM 3654 O O . ILE B 1 212 ? 17.578 -1.291 -16.031 1 36.81 212 ILE B O 1
ATOM 3658 N N . THR B 1 213 ? 15.562 -0.346 -16.438 1 38 213 THR B N 1
ATOM 3659 C CA . THR B 1 213 ? 16.078 0.117 -17.719 1 38 213 THR B CA 1
ATOM 3660 C C . THR B 1 213 ? 17.141 1.19 -17.516 1 38 213 THR B C 1
ATOM 3662 O O . THR B 1 213 ? 18.156 1.213 -18.234 1 38 213 THR B O 1
ATOM 3665 N N . THR B 1 214 ? 16.891 1.973 -16.547 1 39.38 214 THR B N 1
ATOM 3666 C CA . THR B 1 214 ? 17.906 2.986 -16.312 1 39.38 214 THR B CA 1
ATOM 3667 C C . THR B 1 214 ? 19.172 2.361 -15.727 1 39.38 214 THR B C 1
ATOM 3669 O O . THR B 1 214 ? 20.281 2.785 -16.031 1 39.38 214 THR B O 1
ATOM 3672 N N . SER B 1 215 ? 19 1.411 -14.906 1 36.47 215 SER B N 1
ATOM 3673 C CA . SER B 1 215 ? 20.188 0.772 -14.344 1 36.47 215 SER B CA 1
ATOM 3674 C C . SER B 1 215 ? 20.938 -0.02 -15.406 1 36.47 215 SER B C 1
ATOM 3676 O O . SER B 1 215 ? 22.172 -0.103 -15.375 1 36.47 215 SER B O 1
ATOM 3678 N N . HIS B 1 216 ? 20.188 -0.576 -16.25 1 36.88 216 HIS B N 1
ATOM 3679 C CA . HIS B 1 216 ? 20.844 -1.291 -17.344 1 36.88 216 HIS B CA 1
ATOM 3680 C C . HIS B 1 216 ? 21.391 -0.323 -18.375 1 36.88 216 HIS B C 1
ATOM 3682 O O . HIS B 1 216 ? 22.328 -0.657 -19.109 1 36.88 216 HIS B O 1
ATOM 3688 N N . GLU B 1 217 ? 20.781 0.732 -18.484 1 37.72 217 GLU B N 1
ATOM 3689 C CA . GLU B 1 217 ? 21.359 1.697 -19.422 1 37.72 217 GLU B CA 1
ATOM 3690 C C . GLU B 1 217 ? 22.656 2.299 -18.859 1 37.72 217 GLU B C 1
ATOM 3692 O O . GLU B 1 217 ? 23.531 2.688 -19.625 1 37.72 217 GLU B O 1
ATOM 3697 N N . GLY B 1 218 ? 22.703 2.34 -17.547 1 36.12 218 GLY B N 1
ATOM 3698 C CA . GLY B 1 218 ? 23.953 2.832 -17.016 1 36.12 218 GLY B CA 1
ATOM 3699 C C . GLY B 1 218 ? 25.125 1.889 -17.281 1 36.12 218 GLY B C 1
ATOM 3700 O O . GLY B 1 218 ? 26.281 2.295 -17.203 1 36.12 218 GLY B O 1
ATOM 3701 N N . GLU B 1 219 ? 24.828 0.609 -17.328 1 36.03 219 GLU B N 1
ATOM 3702 C CA . GLU B 1 219 ? 25.953 -0.291 -17.594 1 36.03 219 GLU B CA 1
ATOM 3703 C C . GLU B 1 219 ? 26.344 -0.256 -19.078 1 36.03 219 GLU B C 1
ATOM 3705 O O . GLU B 1 219 ? 27.484 -0.578 -19.422 1 36.03 219 GLU B O 1
ATOM 3710 N N . SER B 1 220 ? 25.438 0.111 -19.875 1 34.53 220 SER B N 1
ATOM 3711 C CA . SER B 1 220 ? 25.859 0.135 -21.266 1 34.53 220 SER B CA 1
ATOM 3712 C C . SER B 1 220 ? 26.812 1.296 -21.531 1 34.53 220 SER B C 1
ATOM 3714 O O . SER B 1 220 ? 27.609 1.253 -22.484 1 34.53 220 SER B O 1
ATOM 3716 N N . ASP B 1 221 ? 26.688 2.373 -20.797 1 33.03 221 ASP B N 1
ATOM 3717 C CA . ASP B 1 221 ? 27.594 3.465 -21.125 1 33.03 221 ASP B CA 1
ATOM 3718 C C . ASP B 1 221 ? 29.016 3.174 -20.641 1 33.03 221 ASP B C 1
ATOM 3720 O O . ASP B 1 221 ? 29.938 3.926 -20.922 1 33.03 221 ASP B O 1
ATOM 3724 N N . ILE B 1 222 ? 29.234 2.168 -19.766 1 33.19 222 ILE B N 1
ATOM 3725 C CA . ILE B 1 222 ? 30.625 1.944 -19.391 1 33.19 222 ILE B CA 1
ATOM 3726 C C . ILE B 1 222 ? 31.359 1.263 -20.531 1 33.19 222 ILE B C 1
ATOM 3728 O O . ILE B 1 222 ? 32.562 1.497 -20.734 1 33.19 222 ILE B O 1
ATOM 3732 N N . GLN B 1 223 ? 30.641 0.394 -21.25 1 31.27 223 GLN B N 1
ATOM 3733 C CA . GLN B 1 223 ? 31.484 -0.321 -22.188 1 31.27 223 GLN B CA 1
ATOM 3734 C C . GLN B 1 223 ? 31.906 0.58 -23.344 1 31.27 223 GLN B C 1
ATOM 3736 O O . GLN B 1 223 ? 32.969 0.372 -23.953 1 31.27 223 GLN B O 1
ATOM 3741 N N . THR B 1 224 ? 31 1.535 -23.609 1 31.2 224 THR B N 1
ATOM 3742 C CA . THR B 1 224 ? 31.359 2.221 -24.844 1 31.2 224 THR B CA 1
ATOM 3743 C C . THR B 1 224 ? 32.469 3.254 -24.594 1 31.2 224 THR B C 1
ATOM 3745 O O . THR B 1 224 ? 33.125 3.684 -25.531 1 31.2 224 THR B O 1
ATOM 3748 N N . VAL B 1 225 ? 32.562 3.619 -23.297 1 31.14 225 VAL B N 1
ATOM 3749 C CA . VAL B 1 225 ? 33.562 4.672 -23.125 1 31.14 225 VAL B CA 1
ATOM 3750 C C . VAL B 1 225 ? 34.938 4.09 -23.297 1 31.14 225 VAL B C 1
ATOM 3752 O O . VAL B 1 225 ? 35.875 4.793 -23.703 1 31.14 225 VAL B O 1
ATOM 3755 N N . GLU B 1 226 ? 35.031 2.857 -22.828 1 32.12 226 GLU B N 1
ATOM 3756 C CA . GLU B 1 226 ? 36.406 2.387 -22.859 1 32.12 226 GLU B CA 1
ATOM 3757 C C . GLU B 1 226 ? 36.906 2.172 -24.281 1 32.12 226 GLU B C 1
ATOM 3759 O O . GLU B 1 226 ? 38.094 2.252 -24.547 1 32.12 226 GLU B O 1
ATOM 3764 N N . GLN B 1 227 ? 35.875 1.831 -25.125 1 30.14 227 GLN B N 1
ATOM 3765 C CA . GLN B 1 227 ? 36.438 1.467 -26.422 1 30.14 227 GLN B CA 1
ATOM 3766 C C . GLN B 1 227 ? 36.844 2.705 -27.203 1 30.14 227 GLN B C 1
ATOM 3768 O O . GLN B 1 227 ? 37.625 2.607 -28.141 1 30.14 227 GLN B O 1
ATOM 3773 N N . LEU B 1 228 ? 36.188 3.85 -26.828 1 30.59 228 LEU B N 1
ATOM 3774 C CA . LEU B 1 228 ? 36.5 4.973 -27.703 1 30.59 228 LEU B CA 1
ATOM 3775 C C . LEU B 1 228 ? 37.906 5.492 -27.438 1 30.59 228 LEU B C 1
ATOM 3777 O O . LEU B 1 228 ? 38.469 6.227 -28.266 1 30.59 228 LEU B O 1
ATOM 3781 N N . GLY B 1 229 ? 38.344 5.215 -26.188 1 31.47 229 GLY B N 1
ATOM 3782 C CA . GLY B 1 229 ? 39.656 5.793 -25.938 1 31.47 229 GLY B CA 1
ATOM 3783 C C . GLY B 1 229 ? 40.719 5.199 -26.812 1 31.47 229 GLY B C 1
ATOM 3784 O O . GLY B 1 229 ? 41.812 5.797 -26.984 1 31.47 229 GLY B O 1
ATOM 3785 N N . ASN B 1 230 ? 40.562 3.91 -26.969 1 33.56 230 ASN B N 1
ATOM 3786 C CA . ASN B 1 230 ? 41.781 3.285 -27.531 1 33.56 230 ASN B CA 1
ATOM 3787 C C . ASN B 1 230 ? 41.906 3.584 -29.016 1 33.56 230 ASN B C 1
ATOM 3789 O O . ASN B 1 230 ? 42.844 3.092 -29.656 1 33.56 230 ASN B O 1
ATOM 3793 N N . VAL B 1 231 ? 40.781 3.998 -29.625 1 32.25 231 VAL B N 1
ATOM 3794 C CA . VAL B 1 231 ? 40.938 4.031 -31.078 1 32.25 231 VAL B CA 1
ATOM 3795 C C . VAL B 1 231 ? 41.844 5.215 -31.469 1 32.25 231 VAL B C 1
ATOM 3797 O O . VAL B 1 231 ? 42.375 5.262 -32.562 1 32.25 231 VAL B O 1
ATOM 3800 N N . ASN B 1 232 ? 41.656 6.246 -30.625 1 30.25 232 ASN B N 1
ATOM 3801 C CA . ASN B 1 232 ? 42.281 7.395 -31.266 1 30.25 232 ASN B CA 1
ATOM 3802 C C . ASN B 1 232 ? 43.812 7.316 -31.188 1 30.25 232 ASN B C 1
ATOM 3804 O O . ASN B 1 232 ? 44.5 8.297 -31.484 1 30.25 232 ASN B O 1
ATOM 3808 N N . ALA B 1 233 ? 44.344 6.332 -30.375 1 31.64 233 ALA B N 1
ATOM 3809 C CA . ALA B 1 233 ? 45.781 6.465 -30.25 1 31.64 233 ALA B CA 1
ATOM 3810 C C . ALA B 1 233 ? 46.469 6.223 -31.594 1 31.64 233 ALA B C 1
ATOM 3812 O O . ALA B 1 233 ? 47.656 6.578 -31.766 1 31.64 233 ALA B O 1
ATOM 3813 N N . ASN B 1 234 ? 45.844 5.305 -32.312 1 29.23 234 ASN B N 1
ATOM 3814 C CA . ASN B 1 234 ? 46.781 4.852 -33.312 1 29.23 234 ASN B CA 1
ATOM 3815 C C . ASN B 1 234 ? 47.031 5.918 -34.375 1 29.23 234 ASN B C 1
ATOM 3817 O O . ASN B 1 234 ? 47.875 5.75 -35.281 1 29.23 234 ASN B O 1
ATOM 3821 N N . ASN B 1 235 ? 45.938 6.734 -34.594 1 28.16 235 ASN B N 1
ATOM 3822 C CA . ASN B 1 235 ? 46.219 7.383 -35.875 1 28.16 235 ASN B CA 1
ATOM 3823 C C . ASN B 1 235 ? 47.188 8.547 -35.719 1 28.16 235 ASN B C 1
ATOM 3825 O O . ASN B 1 235 ? 47.406 9.344 -36.625 1 28.16 235 ASN B O 1
ATOM 3829 N N . MET B 1 236 ? 47.781 8.75 -34.469 1 22.91 236 MET B N 1
ATOM 3830 C CA . MET B 1 236 ? 48.938 9.594 -34.781 1 22.91 236 MET B CA 1
ATOM 3831 C C . MET B 1 236 ? 50.094 8.758 -35.281 1 22.91 236 MET B C 1
ATOM 3833 O O . MET B 1 236 ? 50.312 7.625 -34.844 1 22.91 236 MET B O 1
#

InterPro domains:
  IPR000971 Globin [PF00042] (99-180)
  IPR009050 Globin-like superfamily [SSF46458] (72-187)
  IPR012292 Globin/Protoglobin [G3DSA:1.10.490.10] (52-190)
  IPR044399 Myoglobin-like, M family globin domain [cd01040] (73-186)

Radius of gyration: 25.77 Å; Cα contacts (8 Å, |Δi|>4): 556; chains: 2; bounding box: 72×109×73 Å

Sequence (472 aa):
MGGKPSKEKKIVVEEVLYREFTYGLAASDCVQHYLPPNLPIRPILNVAYLTDCTKTWKLIVTANTDRMRQYGKSGIVLFYDEFFFRLFQRDFTLEDVFPDIAKRSEVIIKAVTFMLKSSSDDQRRVINRCHFLGHRHRTFTSLRPHHFAQYTSTLIEVMMYWLGEYASPDVGAAWSNIVGFFLMHILEAFLSEKVDPFESYQNVVIGAVEEITTSHEGESDIQTVEQLGNVNANNMMGGKPSKEKKIVVEEVLYREFTYGLAASDCVQHYLPPNLPIRPILNVAYLTDCTKTWKLIVTANTDRMRQYGKSGIVLFYDEFFFRLFQRDFTLEDVFPDIAKRSEVIIKAVTFMLKSSSDDQRRVINRCHFLGHRHRTFTSLRPHHFAQYTSTLIEVMMYWLGEYASPDVGAAWSNIVGFFLMHILEAFLSEKVDPFESYQNVVIGAVEEITTSHEGESDIQTVEQLGNVNANNM

Nearest PDB structures (foldseek):
  3pia-assembly1_C  TM=6.907E-01  e=2.038E-02  Bos taurus
  1bbb-assembly1_A  TM=7.035E-01  e=3.285E-02  Homo sapiens
  6hbw-assembly1_B  TM=6.704E-01  e=4.375E-02  Homo sapiens
  3b75-assembly1_B  TM=6.339E-01  e=6.724E-02  Homo sapiens
  1o1p-assembly1_D  TM=5.946E-01  e=1.514E-01  Homo sapiens

Secondary structure (DSSP, 8-state):
------HHHHHHHHHHHHS---S----HHHHHHTS-TTS-SS----HHHHHHHHHHHHHHHH---HHHHHHT--HHHHHHHHHHHHHHHH-TTHHHH---HHHHHHHHHHHHHHHHH--GGGHHHHHHHHHHHHHHHTT-TT--HHHHHHHHHHHHHHHHHHHGGG--HHHHHHHHHHHHHHHHHHHHHHTSS---GGGGHHHHHHHHHHHHHHHHHHHHHHHHHHHHHTGGGTT-/------HHHHHHHHHHHHS---S----HHHHHHTS-TTS-SS----HHHHHHHHHHHHHHHH---HHHHHHT--HHHHHHHHHHHHHHHH-TTHHHHS--HHHHHHHHHHHHHHHHH--GGGHHHHHHHHHHHHHHHTT-TT--HHHHHHHHHHHHHHHHHHHGGG--HHHHHHHHHHHHHHHHHHHHHHTTTT--GGGGTTHHHHHHHHHHHHHHHHHHHHHHHHHHHTTTTTT-

pLDDT: mean 75.47, std 23.95, range [22.19, 98.12]

Foldseek 3Di:
DDPDDPVVVVVVLVVLLQPQDPAAWDDLVQLQVQAAPPFDSAFADDDVLLVLLVVLVVCQQQDDDPVCVVVVHRSLVVLLVQLVVVLCVQFVLCCLVVVDPVCSSVVVVVVSCLLSVDDSVCVVSLLSSLLSLLQVCLVRPSDDSNSLNSNLVSNLVSSLVSSVVPNDPSNSNSSSRSSSSSSSSSNRNNVRPCNVPPPVPPGPPVRVVVVVVVVVVVVVVVVVVVVVVPPVPPPD/DDPDDDPPVVVVVLVLLQPQPPAAWDDLVQLQVQAAPPFDSAFADDDVLLVLLVVLVVCQQQDDDPVCVVVVHRSLVVLLVQLVVVLCLQFVLCCLVVVDPVCSSVVVVVVSCLLSVDDSVCVVSLLSSLLSLLQVCLVRPSDDSNSLNSNLVSNLVSSLVSSVVPNDPSNSNSSSRSSSSSSSSSNRNNVRPPPPPPPVPPGPPPRVVVVVVVVVVVVVVVVVVVVVVVVVPPPD

Organism: Aphanomyces astaci (NCBI:txid112090)